Protein AF-A0AAW1S0P4-F1 (afdb_monomer_lite)

Foldseek 3Di:
DVLLVVLVVLLVVLLVVLVCQQQDFDFAADPPPDLLAQGPNQLVVLLCCLPVVLNALAFQDVSVVVLLVVLQVLLVVLQVLLVVQPPQKDKDKDKDFFWDWDWDAFPNDTFIETEGRWIKIKIKIWGPVAALAAEEEEEAESHDAFLASCSVFPSLSVSLLSSLSSSCRSDPVRDDPTMYMYMHTRCVNSPLRRLLRCCVPNPVNVRHAAYEYEGELAQGGAKEFLAWQDDVQVVLQVQQAPDRHYDVVSHVCVVVCVQSDDGNCQSPHCVHNHNYTYIYIYHQPHSLNGSFHNSGSVRHDRRRSSSVNRSGDDDDDDPPPPPDDDDDDDDDPVRSVVLSVVLSVQLSVLSNVLNVVLSNLLSRLQQQAFDPPDCRVVVSVVVSVVSNVVSCCSNCVSVVVVSCVVCVVPVVVVVVVVVVVVVVVVVVCVVDDPFDLSNFFEKEWEFFFEQEPQQDTDFTKTKIKGLGNPARCVQDDPPFDWDDDDLLSCQQVPPVSVSIDITMGGADDFDPPPGDRPQWDKDFPDWDQDPPQKIKTWIKTFHNGFWKGKKFKDKQWQWKDQDPPDIDGDPNGMHIYGYYGPPRITIMMTMGGHQIKMKIKTKIWDDDPPRPRQVVNVVSTDSRHRYRYTYIYIYMDMDD

Organism: NCBI:txid381761

InterPro domains:
  IPR007484 Peptidase M28 [PF04389] (120-310)
  IPR045175 Peptidase M28 family [PTHR12147] (30-345)

Sequence (640 aa):
MLPLLLIVCVFAATVALSVHAAHWTPEPLGVDAPAEHFSEARAMRTVRRLTDEVGLRRVSTPGVEAAARLMVAEAGALAALTAATRPDLLVQVDREQVSGAVNLVFAGVPLTNAYRNLTNVVLRVAPVSAPDGPAVLVNAHFDSMFGTRGASDCAGCVGVALEAARVLVANPNITLPGPAVFLFNGGEETVLQASHGFMAHSRWARGLGAFINLESTGASGPDVLFQHTGAWTLRRYARAAQHPHGSCLAQDLFESRVISMDTDFRMFSAAQMGSLPGIDLATVLDGAAYHTDADVPERMAPGSLQLRGFITALWALGALASAAAMAAPAPDLAAVATALAACAPALAAAAPLATVLPAFVLEHISIMGGKRPPLGLVLGDAAAGAAVGACLTLAAGTLVPLAAHAARPRGRALVLGLLAASAACAALASQRHAYSPAFPKRVFLQHRNEVGPDGRVSDSRWCIGGLDAVPIERVLPPNAVLVPTSARDWQALHPVARLMQYVSLAAPPPEPGMFARGALAITLAQREYRAANATRLHLVMRLPRPGWGSLNITGDVRGWSFTDKLSQEGPSHMVRFAGNNGSEHWPFWVDMGGLGAARVEAAVMLFQDNAHPLAAFAATMPSWASVDAFTSFHACFDFA

pLDDT: mean 79.9, std 16.26, range [25.94, 98.69]

Secondary structure (DSSP, 8-state):
-HHHHHHHHHHHHHHHHHHHHHT--PPPPPTTS-TTS--HHHHHHHHHIIIIII----TTSHHHHHHHHHHHHHHHHHHHHHHHH-TTEEEEEEEEEEEEEEEEEETTEEEEEEEEEEEEEEEEEEETT-TTSPEEEEEEE----TT---IIIIIIHHHHHHHHHHHHHH-TT---SS-EEEEEES-STTTSHHHHHHHHH-TTGGGEEEEEEEEESSSEEEEEEEEES-HHHHHHHHHH-SS--B-HHHHHHHHTT-S----THHHHBTTTTSSB-EEEEEEEE-TTSTTSTT--GGGSPTTHHHHHHTTS------TTSSS--------STHHHHHHHHHHHHHHHHHHHHHHHHHHHHHHHHHHS-PPSTTHHHHHHHHHHHHHHHHHHHHHHTTTHHHHHHHHTTTHHHHHHHHHHHHHHHHHHHHTS-S-BTTBPEEEEEEEEEEE-TTSSEEEEEEEEEESSSS-GGGGS-TT--EE---GGGGGGGTTGGGG-EEEEEE-PPPPTTSS-TTSSEEEEEEEEEETTTEEEEEEEEE-SSS-EEEEEEEESEEEEESSSS--EESS--EEEEEE-TT--EEEEEEEEETT--EEEEEEEEE--TT-HHHHHHHTTS-TTEEEEEEEEEEEEEEE-

Structure (mmCIF, N/CA/C/O backbone):
data_AF-A0AAW1S0P4-F1
#
_entry.id   AF-A0AAW1S0P4-F1
#
loop_
_atom_site.group_PDB
_atom_site.id
_atom_site.type_symbol
_atom_site.label_atom_id
_atom_site.label_alt_id
_atom_site.label_comp_id
_atom_site.label_asym_id
_atom_site.label_entity_id
_atom_site.label_seq_id
_atom_site.pdbx_PDB_ins_code
_atom_site.Cartn_x
_atom_site.Cartn_y
_atom_site.Cartn_z
_atom_site.occupancy
_atom_site.B_iso_or_equiv
_atom_site.auth_seq_id
_atom_site.auth_comp_id
_atom_site.auth_asym_id
_atom_site.auth_atom_id
_atom_site.pdbx_PDB_model_num
ATOM 1 N N . MET A 1 1 ? 30.386 1.943 43.841 1.00 55.81 1 MET A N 1
ATOM 2 C CA . MET A 1 1 ? 29.958 0.924 42.853 1.00 55.81 1 MET A CA 1
ATOM 3 C C . MET A 1 1 ? 28.465 0.636 42.953 1.00 55.81 1 MET A C 1
ATOM 5 O O . MET A 1 1 ? 27.811 0.674 41.924 1.00 55.81 1 MET A O 1
ATOM 9 N N . LEU A 1 2 ? 27.912 0.462 44.161 1.00 55.44 2 LEU A N 1
ATOM 10 C CA . LEU A 1 2 ? 26.473 0.257 44.393 1.00 55.44 2 LEU A CA 1
ATOM 11 C C . LEU A 1 2 ? 25.534 1.299 43.723 1.00 55.44 2 LEU A C 1
ATOM 13 O O . LEU A 1 2 ? 24.559 0.877 43.110 1.00 55.44 2 LEU A O 1
ATOM 17 N N . PRO A 1 3 ? 25.832 2.621 43.718 1.00 55.09 3 PRO A N 1
ATOM 18 C CA . PRO A 1 3 ? 24.954 3.611 43.076 1.00 55.09 3 PRO A CA 1
ATOM 19 C C . PRO A 1 3 ? 24.914 3.495 41.546 1.00 55.09 3 PRO A C 1
ATOM 21 O O . PRO A 1 3 ? 23.872 3.701 40.939 1.00 55.09 3 PRO A O 1
ATOM 24 N N . LEU A 1 4 ? 26.039 3.131 40.919 1.00 57.56 4 LEU A N 1
ATOM 25 C CA . LEU A 1 4 ? 26.129 2.947 39.467 1.00 57.56 4 LEU A CA 1
ATOM 26 C C . LEU A 1 4 ? 25.377 1.685 39.023 1.00 57.56 4 LEU A C 1
ATOM 28 O O . LEU A 1 4 ? 24.658 1.725 38.033 1.00 57.56 4 LEU A O 1
ATOM 32 N N . LEU A 1 5 ? 25.511 0.588 39.778 1.00 63.97 5 LEU A N 1
ATOM 33 C CA . LEU A 1 5 ? 24.780 -0.654 39.517 1.00 63.97 5 LEU A CA 1
ATOM 34 C C . LEU A 1 5 ? 23.264 -0.441 39.629 1.00 63.97 5 LEU A C 1
ATOM 36 O O . LEU A 1 5 ? 22.525 -0.892 38.764 1.00 63.97 5 LEU A O 1
ATOM 40 N N . LEU A 1 6 ? 22.811 0.302 40.644 1.00 61.47 6 LEU A N 1
ATOM 41 C CA . LEU A 1 6 ? 21.398 0.638 40.815 1.00 61.47 6 LEU A CA 1
ATOM 42 C C . LEU A 1 6 ? 20.854 1.459 39.634 1.00 61.47 6 LEU A C 1
ATOM 44 O O . LEU A 1 6 ? 19.787 1.139 39.121 1.00 61.47 6 LEU A O 1
ATOM 48 N N . ILE A 1 7 ? 21.601 2.465 39.164 1.00 59.97 7 ILE A N 1
ATOM 49 C CA . ILE A 1 7 ? 21.230 3.264 37.982 1.00 59.97 7 ILE A CA 1
ATOM 50 C C . ILE A 1 7 ? 21.111 2.375 36.735 1.00 59.97 7 ILE A C 1
ATOM 52 O O . ILE A 1 7 ? 20.131 2.490 36.002 1.00 59.97 7 ILE A O 1
ATOM 56 N N . VAL A 1 8 ? 22.064 1.461 36.512 1.00 66.50 8 VAL A N 1
ATOM 57 C CA . VAL A 1 8 ? 22.033 0.521 35.376 1.00 66.50 8 VAL A CA 1
ATOM 58 C C . VAL A 1 8 ? 20.839 -0.430 35.468 1.00 66.50 8 VAL A C 1
ATOM 60 O O . VAL A 1 8 ? 20.155 -0.628 34.468 1.00 66.50 8 VAL A O 1
ATOM 63 N N . CYS A 1 9 ? 20.545 -0.983 36.647 1.00 69.44 9 CYS A N 1
ATOM 64 C CA . CYS A 1 9 ? 19.398 -1.872 36.841 1.00 69.44 9 CYS A CA 1
ATOM 65 C C . CYS A 1 9 ? 18.063 -1.151 36.626 1.00 69.44 9 CYS A C 1
ATOM 67 O O . CYS A 1 9 ? 17.189 -1.693 35.958 1.00 69.44 9 CYS A O 1
ATOM 69 N N . VAL A 1 10 ? 17.903 0.072 37.148 1.00 63.81 10 VAL A N 1
ATOM 70 C CA . VAL A 1 10 ? 16.687 0.877 36.939 1.00 63.81 10 VAL A CA 1
ATOM 71 C C . VAL A 1 10 ? 16.520 1.227 35.464 1.00 63.81 10 VAL A C 1
ATOM 73 O O . VAL A 1 10 ? 15.423 1.098 34.927 1.00 63.81 10 VAL A O 1
ATOM 76 N N . PHE A 1 11 ? 17.602 1.609 34.787 1.00 63.72 11 PHE A N 1
ATOM 77 C CA . PHE A 1 11 ? 17.581 1.874 33.353 1.00 63.72 11 PHE A CA 1
ATOM 78 C C . PHE A 1 11 ? 17.201 0.620 32.548 1.00 63.72 11 PHE A C 1
ATOM 80 O O . PHE A 1 11 ? 16.275 0.672 31.743 1.00 63.72 11 PHE A O 1
ATOM 87 N N . ALA A 1 12 ? 17.837 -0.524 32.814 1.00 67.81 12 ALA A N 1
ATOM 88 C CA . ALA A 1 12 ? 17.531 -1.787 32.143 1.00 67.81 12 ALA A CA 1
ATOM 89 C C . ALA A 1 12 ? 16.085 -2.246 32.394 1.00 67.81 12 ALA A C 1
ATOM 91 O O . ALA A 1 12 ? 15.406 -2.653 31.457 1.00 67.81 12 ALA A O 1
ATOM 92 N N . ALA A 1 13 ? 15.591 -2.128 33.631 1.00 68.94 13 ALA A N 1
ATOM 93 C CA . ALA A 1 13 ? 14.205 -2.433 33.972 1.00 68.94 13 ALA A CA 1
ATOM 94 C C . ALA A 1 13 ? 13.223 -1.488 33.265 1.00 68.94 13 ALA A C 1
ATOM 96 O O . ALA A 1 13 ? 12.207 -1.943 32.757 1.00 68.94 13 ALA A O 1
ATOM 97 N N . THR A 1 14 ? 13.544 -0.195 33.168 1.00 60.78 14 THR A N 1
ATOM 98 C CA . THR A 1 14 ? 12.723 0.792 32.449 1.00 60.78 14 THR A CA 1
ATOM 99 C C . THR A 1 14 ? 12.655 0.469 30.958 1.00 60.78 14 THR A C 1
ATOM 101 O O . THR A 1 14 ? 11.568 0.466 30.386 1.00 60.78 14 THR A O 1
ATOM 104 N N . VAL A 1 15 ? 13.791 0.147 30.328 1.00 62.75 15 VAL A N 1
ATOM 105 C CA . VAL A 1 15 ? 13.833 -0.273 28.918 1.00 62.75 15 VAL A CA 1
ATOM 106 C C . VAL A 1 15 ? 13.036 -1.561 28.724 1.00 62.75 15 VAL A C 1
ATOM 108 O O . VAL A 1 15 ? 12.191 -1.610 27.839 1.00 62.75 15 VAL A O 1
ATOM 111 N N . ALA A 1 16 ? 13.235 -2.573 29.572 1.00 68.00 16 ALA A N 1
ATOM 112 C CA . ALA A 1 16 ? 12.510 -3.839 29.482 1.00 68.00 16 ALA A CA 1
ATOM 113 C C . ALA A 1 16 ? 10.994 -3.656 29.652 1.00 68.00 16 ALA A C 1
ATOM 115 O O . ALA A 1 16 ? 10.224 -4.198 28.866 1.00 68.00 16 ALA A O 1
ATOM 116 N N . LEU A 1 17 ? 10.564 -2.849 30.628 1.00 64.69 17 LEU A N 1
ATOM 117 C CA . LEU A 1 17 ? 9.156 -2.500 30.832 1.00 64.69 17 LEU A CA 1
ATOM 118 C C . LEU A 1 17 ? 8.582 -1.720 29.650 1.00 64.69 17 LEU A C 1
ATOM 120 O O . LEU A 1 17 ? 7.426 -1.919 29.306 1.00 64.69 17 LEU A O 1
ATOM 124 N N . SER A 1 18 ? 9.378 -0.865 29.011 1.00 62.72 18 SER A N 1
ATOM 125 C CA . SER A 1 18 ? 8.923 -0.057 27.874 1.00 62.72 18 SER A CA 1
ATOM 126 C C . SER A 1 18 ? 8.828 -0.863 26.593 1.00 62.72 18 SER A C 1
ATOM 128 O O . SER A 1 18 ? 7.858 -0.713 25.869 1.00 62.72 18 SER A O 1
ATOM 130 N N . VAL A 1 19 ? 9.775 -1.773 26.350 1.00 65.75 19 VAL A N 1
ATOM 131 C CA . VAL A 1 19 ? 9.669 -2.768 25.276 1.00 65.75 19 VAL A CA 1
ATOM 132 C C . VAL A 1 19 ? 8.456 -3.660 25.526 1.00 65.75 19 VAL A C 1
ATOM 134 O O . VAL A 1 19 ? 7.643 -3.851 24.631 1.00 65.75 19 VAL A O 1
ATOM 137 N N . HIS A 1 20 ? 8.277 -4.154 26.753 1.00 71.69 20 HIS A N 1
ATOM 138 C CA . HIS A 1 20 ? 7.107 -4.954 27.101 1.00 71.69 20 HIS A CA 1
ATOM 139 C C . HIS A 1 20 ? 5.797 -4.185 26.876 1.00 71.69 20 HIS A C 1
ATOM 141 O O . HIS A 1 20 ? 4.886 -4.726 26.264 1.00 71.69 20 HIS A O 1
ATOM 147 N N . ALA A 1 21 ? 5.721 -2.923 27.304 1.00 67.81 21 ALA A N 1
ATOM 148 C CA . ALA A 1 21 ? 4.558 -2.067 27.091 1.00 67.81 21 ALA A CA 1
ATOM 149 C C . ALA A 1 21 ? 4.324 -1.751 25.605 1.00 67.81 21 ALA A C 1
ATOM 151 O O . ALA A 1 21 ? 3.180 -1.740 25.167 1.00 67.81 21 ALA A O 1
ATOM 152 N N . ALA A 1 22 ? 5.387 -1.537 24.825 1.00 66.75 22 ALA A N 1
ATOM 153 C CA . ALA A 1 22 ? 5.301 -1.286 23.389 1.00 66.75 22 ALA A CA 1
ATOM 154 C C . ALA A 1 22 ? 4.809 -2.514 22.613 1.00 66.75 22 ALA A C 1
ATOM 156 O O . ALA A 1 22 ? 4.141 -2.353 21.605 1.00 66.75 22 ALA A O 1
ATOM 157 N N . HIS A 1 23 ? 5.098 -3.730 23.081 1.00 74.50 23 HIS A N 1
ATOM 158 C CA . HIS A 1 23 ? 4.607 -4.972 22.473 1.00 74.50 23 HIS A CA 1
ATOM 159 C C . HIS A 1 23 ? 3.332 -5.518 23.129 1.00 74.50 23 HIS A C 1
ATOM 161 O O . HIS A 1 23 ? 2.851 -6.576 22.727 1.00 74.50 23 HIS A O 1
ATOM 167 N N . TRP A 1 24 ? 2.791 -4.843 24.145 1.00 81.62 24 TRP A N 1
ATOM 168 C CA . TRP A 1 24 ? 1.607 -5.323 24.844 1.00 81.62 24 TRP A CA 1
ATOM 169 C C . TRP A 1 24 ? 0.364 -5.181 23.964 1.00 81.62 24 TRP A C 1
ATOM 171 O O . TRP A 1 24 ? 0.073 -4.109 23.433 1.00 81.62 24 TRP A O 1
ATOM 181 N N . THR A 1 25 ? -0.398 -6.265 23.866 1.00 80.62 25 THR A N 1
ATOM 182 C CA . THR A 1 25 ? -1.703 -6.324 23.211 1.00 80.62 25 THR A CA 1
ATOM 183 C C . THR A 1 25 ? -2.725 -6.971 24.158 1.00 80.62 25 THR A C 1
ATOM 185 O O . THR A 1 25 ? -2.355 -7.779 25.017 1.00 80.62 25 THR A O 1
ATOM 188 N N . PRO A 1 26 ? -4.015 -6.603 24.065 1.00 82.19 26 PRO A N 1
ATOM 189 C CA . PRO A 1 26 ? -5.077 -7.239 24.831 1.00 82.19 26 PRO A CA 1
ATOM 190 C C . PRO A 1 26 ? -5.324 -8.667 24.332 1.00 82.19 26 PRO A C 1
ATOM 192 O O . PRO A 1 26 ? -4.986 -9.014 23.203 1.00 82.19 26 PRO A O 1
ATOM 195 N N . GLU A 1 27 ? -5.970 -9.492 25.152 1.00 88.94 27 GLU A N 1
ATOM 196 C CA . GLU A 1 27 ? -6.366 -10.837 24.731 1.00 88.94 27 GLU A CA 1
ATOM 197 C C . GLU A 1 27 ? -7.397 -10.763 23.582 1.00 88.94 27 GLU A C 1
ATOM 199 O O . GLU A 1 27 ? -8.407 -10.059 23.715 1.00 88.94 27 GLU A O 1
ATOM 204 N N . PRO A 1 28 ? -7.170 -11.455 22.449 1.00 92.00 28 PRO A N 1
ATOM 205 C CA . PRO A 1 28 ? -8.069 -11.398 21.304 1.00 92.00 28 PRO A CA 1
ATOM 206 C C . PRO A 1 28 ? -9.394 -12.096 21.608 1.00 92.00 28 PRO A C 1
ATOM 208 O O . PRO A 1 28 ? -9.434 -13.232 22.083 1.00 92.00 28 PRO A O 1
ATOM 211 N N . LEU A 1 29 ? -10.507 -11.440 21.280 1.00 92.62 29 LEU A N 1
ATOM 212 C CA . LEU A 1 29 ? -11.824 -12.030 21.469 1.00 92.62 29 LEU A CA 1
ATOM 213 C C . LEU A 1 29 ? -12.136 -13.038 20.356 1.00 92.62 29 LEU A C 1
ATOM 215 O O . LEU A 1 29 ? -12.009 -12.751 19.160 1.00 92.62 29 LEU A O 1
ATOM 219 N N . GLY A 1 30 ? -12.599 -14.218 20.770 1.00 95.25 30 GLY A N 1
ATOM 220 C CA . GLY A 1 30 ? -12.966 -15.320 19.884 1.00 95.25 30 GLY A CA 1
ATOM 221 C C . GLY A 1 30 ? -14.195 -15.040 19.015 1.00 95.25 30 GLY A C 1
ATOM 222 O O . GLY A 1 30 ? -14.936 -14.082 19.220 1.00 95.25 30 GLY A O 1
ATOM 223 N N . VAL A 1 31 ? -14.432 -15.923 18.044 1.00 94.25 31 VAL A N 1
ATOM 224 C CA . VAL A 1 31 ? -15.519 -15.795 17.059 1.00 94.25 31 VAL A CA 1
ATOM 225 C C . VAL A 1 31 ? -16.918 -15.728 17.670 1.00 94.25 31 VAL A C 1
ATOM 227 O O . VAL A 1 31 ? -17.799 -15.087 17.091 1.00 94.25 31 VAL A O 1
ATOM 230 N N . ASP A 1 32 ? -17.086 -16.356 18.832 1.00 94.94 32 ASP A N 1
ATOM 231 C CA . ASP A 1 32 ? -18.337 -16.450 19.586 1.00 94.94 32 ASP A CA 1
ATOM 232 C C . ASP A 1 32 ? -18.502 -15.304 20.596 1.00 94.94 32 ASP A C 1
ATOM 234 O O . ASP A 1 32 ? -19.455 -15.289 21.374 1.00 94.94 32 ASP A O 1
ATOM 238 N N . ALA A 1 33 ? -17.582 -14.328 20.603 1.00 93.19 33 ALA A N 1
ATOM 239 C CA . ALA A 1 33 ? -17.712 -13.139 21.434 1.00 93.19 33 ALA A CA 1
ATOM 240 C C . ALA A 1 33 ? -19.041 -12.419 21.145 1.00 93.19 33 ALA A C 1
ATOM 242 O O . ALA A 1 33 ? -19.496 -12.441 19.993 1.00 93.19 33 ALA A O 1
ATOM 243 N N . PRO A 1 34 ? -19.642 -11.733 22.137 1.00 92.06 34 PRO A N 1
ATOM 244 C CA . PRO A 1 34 ? -20.897 -11.011 21.953 1.00 92.06 34 PRO A CA 1
ATOM 245 C C . PRO A 1 34 ? -20.897 -10.155 20.683 1.00 92.06 34 PRO A C 1
ATOM 247 O O . PRO A 1 34 ? -19.884 -9.544 20.334 1.00 92.06 34 PRO A O 1
ATOM 250 N N . ALA A 1 35 ? -22.029 -10.114 19.977 1.00 87.38 35 ALA A N 1
ATOM 251 C CA . ALA A 1 35 ? -22.131 -9.410 18.698 1.00 87.38 35 ALA A CA 1
ATOM 252 C C . ALA A 1 35 ? -21.836 -7.904 18.832 1.00 87.38 35 ALA A C 1
ATOM 254 O O . ALA A 1 35 ? -21.337 -7.284 17.896 1.00 87.38 35 ALA A O 1
ATOM 255 N N . GLU A 1 36 ? -22.094 -7.335 20.005 1.00 84.06 36 GLU A N 1
ATOM 256 C CA . GLU A 1 36 ? -21.846 -5.931 20.340 1.00 84.06 36 GLU A CA 1
ATOM 257 C C . GLU A 1 36 ? -20.363 -5.610 20.569 1.00 84.06 36 GLU A C 1
ATOM 259 O O . GLU A 1 36 ? -19.998 -4.441 20.655 1.00 84.06 36 GLU A O 1
ATOM 264 N N . HIS A 1 37 ? -19.509 -6.627 20.693 1.00 86.00 37 HIS A N 1
ATOM 265 C CA . HIS A 1 37 ? -18.079 -6.460 20.914 1.00 86.00 37 HIS A CA 1
ATOM 266 C C . HIS A 1 37 ? -17.303 -6.687 19.621 1.00 86.00 37 HIS A C 1
ATOM 268 O O . HIS A 1 37 ? -17.650 -7.541 18.796 1.00 86.00 37 HIS A O 1
ATOM 274 N N . PHE A 1 38 ? -16.213 -5.943 19.472 1.00 86.94 38 PHE A N 1
ATOM 275 C CA . PHE A 1 38 ? -15.235 -6.210 18.430 1.00 86.94 38 PHE A CA 1
ATOM 276 C C . PHE A 1 38 ? -14.554 -7.554 18.697 1.00 86.94 38 PHE A C 1
ATOM 278 O O . PHE A 1 38 ? -14.080 -7.783 19.807 1.00 86.94 38 PHE A O 1
ATOM 285 N N . SER A 1 39 ? -14.476 -8.423 17.691 1.00 94.44 39 SER A N 1
ATOM 286 C CA . SER A 1 39 ? -13.715 -9.671 17.758 1.00 94.44 39 SER A CA 1
ATOM 287 C C . SER A 1 39 ? -12.604 -9.685 16.724 1.00 94.44 39 SER A C 1
ATOM 289 O O . SER A 1 39 ? -12.860 -9.704 15.518 1.00 94.44 39 SER A O 1
ATOM 291 N N . GLU A 1 40 ? -11.368 -9.793 17.204 1.00 94.31 40 GLU A N 1
ATOM 292 C CA . GLU A 1 40 ? -10.219 -10.064 16.344 1.00 94.31 40 GLU A CA 1
ATOM 293 C C . GLU A 1 40 ? -10.400 -11.352 15.542 1.00 94.31 40 GLU A C 1
ATOM 295 O O . GLU A 1 40 ? -10.111 -11.371 14.352 1.00 94.31 40 GLU A O 1
ATOM 300 N N . ALA A 1 41 ? -10.954 -12.412 16.133 1.00 96.31 41 ALA A N 1
ATOM 301 C CA . ALA A 1 41 ? -11.165 -13.657 15.405 1.00 96.31 41 ALA A CA 1
ATOM 302 C C . ALA A 1 41 ? -12.172 -13.516 14.245 1.00 96.31 41 ALA A C 1
ATOM 304 O O . ALA A 1 41 ? -12.062 -14.242 13.256 1.00 96.31 41 ALA A O 1
ATOM 305 N N . ARG A 1 42 ? -13.143 -12.591 14.328 1.00 96.06 42 ARG A N 1
ATOM 306 C CA . ARG A 1 42 ? -14.026 -12.242 13.200 1.00 96.06 42 ARG A CA 1
ATOM 307 C C . A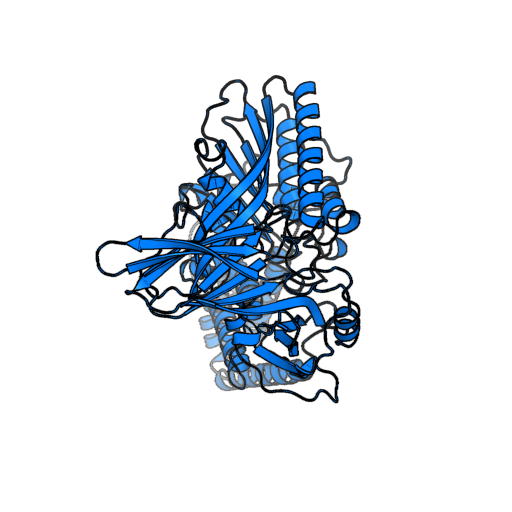RG A 1 42 ? -13.302 -11.393 12.158 1.00 96.06 42 ARG A C 1
ATOM 309 O O . ARG A 1 42 ? -13.376 -11.738 10.981 1.00 96.06 42 ARG A O 1
ATOM 316 N N . ALA A 1 43 ? -12.547 -10.376 12.580 1.00 96.31 43 ALA A N 1
ATOM 317 C CA . ALA A 1 43 ? -11.719 -9.565 11.683 1.00 96.31 43 ALA A CA 1
ATOM 318 C C . ALA A 1 43 ? -10.708 -10.430 10.901 1.00 96.31 43 ALA A C 1
ATOM 320 O O . ALA A 1 43 ? -10.585 -10.301 9.683 1.00 96.31 43 ALA A O 1
ATOM 321 N N . MET A 1 44 ? -10.068 -11.394 11.570 1.00 97.44 44 MET A N 1
ATOM 322 C CA . MET A 1 44 ? -9.115 -12.332 10.972 1.00 97.44 44 MET A CA 1
ATOM 323 C C . MET A 1 44 ? -9.734 -13.263 9.927 1.00 97.44 44 MET A C 1
ATOM 325 O O . MET A 1 44 ? -9.006 -13.764 9.072 1.00 97.44 44 MET A O 1
ATOM 329 N N . ARG A 1 45 ? -11.058 -13.493 9.930 1.00 97.19 45 ARG A N 1
ATOM 330 C CA . ARG A 1 45 ? -11.691 -14.231 8.823 1.00 97.19 45 ARG A CA 1
ATOM 331 C C . ARG A 1 45 ? -11.556 -13.446 7.530 1.00 97.19 45 ARG A C 1
ATOM 333 O O . ARG A 1 45 ? -11.112 -14.009 6.542 1.00 97.19 45 ARG A O 1
ATOM 340 N N . THR A 1 46 ? -11.873 -12.154 7.549 1.00 97.19 46 THR A N 1
ATOM 341 C CA . THR A 1 46 ? -11.708 -11.280 6.383 1.00 97.19 46 THR A CA 1
ATOM 342 C C . THR A 1 46 ? -10.255 -11.247 5.923 1.00 97.19 46 THR A C 1
ATOM 344 O O . THR A 1 46 ? -10.004 -11.391 4.728 1.00 97.19 46 THR A O 1
ATOM 347 N N . VAL A 1 47 ? -9.308 -11.136 6.866 1.00 98.00 47 VAL A N 1
ATOM 348 C CA . VAL A 1 47 ? -7.867 -11.185 6.567 1.00 98.00 47 VAL A CA 1
ATOM 349 C C . VAL A 1 47 ? -7.534 -12.456 5.792 1.00 98.00 47 VAL A C 1
ATOM 351 O O . VAL A 1 47 ? -7.049 -12.374 4.670 1.00 98.00 47 VAL A O 1
ATOM 354 N N . ARG A 1 48 ? -7.889 -13.627 6.333 1.00 98.00 48 ARG A N 1
ATOM 355 C CA . ARG A 1 48 ? -7.613 -14.922 5.695 1.00 98.00 48 ARG A CA 1
ATOM 356 C C . ARG A 1 48 ? -8.312 -15.090 4.351 1.00 98.00 48 ARG A C 1
ATOM 358 O O . ARG A 1 48 ? -7.737 -15.659 3.433 1.00 98.00 48 ARG A O 1
ATOM 365 N N . ARG A 1 49 ? -9.523 -14.561 4.176 1.00 98.00 49 ARG A N 1
ATOM 366 C CA . ARG A 1 49 ? -10.193 -14.577 2.866 1.00 98.00 49 ARG A CA 1
ATOM 367 C C . ARG A 1 49 ? -9.430 -13.740 1.837 1.00 98.00 49 ARG A C 1
ATOM 369 O O . ARG A 1 49 ? -9.226 -14.179 0.708 1.00 98.00 49 ARG A O 1
ATOM 376 N N . LEU A 1 50 ? -8.952 -12.557 2.220 1.00 98.06 50 LEU A N 1
ATOM 377 C CA . LEU A 1 50 ? -8.136 -11.715 1.344 1.00 98.06 50 LEU A CA 1
ATOM 378 C C . LEU A 1 50 ? -6.764 -12.341 1.049 1.00 98.06 50 LEU A C 1
ATOM 380 O O . LEU A 1 50 ? -6.301 -12.265 -0.088 1.00 98.06 50 LEU A O 1
ATOM 384 N N . THR A 1 51 ? -6.111 -12.966 2.028 1.00 97.00 51 THR A N 1
ATOM 385 C CA . THR A 1 51 ? -4.735 -13.471 1.880 1.00 97.00 51 THR A CA 1
ATOM 386 C C . THR A 1 51 ? -4.659 -14.891 1.333 1.00 97.00 51 THR A C 1
ATOM 388 O O . THR A 1 51 ? -3.803 -15.172 0.499 1.00 97.00 51 THR A O 1
ATOM 391 N N . ASP A 1 52 ? -5.526 -15.788 1.794 1.00 96.50 52 ASP A N 1
ATOM 392 C CA . ASP A 1 52 ? -5.410 -17.232 1.570 1.00 96.50 52 ASP A CA 1
ATOM 393 C C . ASP A 1 52 ? -6.340 -17.694 0.440 1.00 96.50 52 ASP A C 1
ATOM 395 O O . ASP A 1 52 ? -5.944 -18.535 -0.365 1.00 96.50 52 ASP A O 1
ATOM 399 N N . GLU A 1 53 ? -7.551 -17.126 0.342 1.00 95.88 53 GLU A N 1
ATOM 400 C CA . GLU A 1 53 ? -8.492 -17.439 -0.749 1.00 95.88 53 GLU A CA 1
ATOM 401 C C . GLU A 1 53 ? -8.207 -16.607 -2.006 1.00 95.88 53 GLU A C 1
ATOM 403 O O . GLU A 1 53 ? -8.211 -17.146 -3.113 1.00 95.88 53 GLU A O 1
ATOM 408 N N . VAL A 1 54 ? -7.970 -15.296 -1.856 1.00 96.38 54 VAL A N 1
ATOM 409 C CA . VAL A 1 54 ? -7.688 -14.404 -2.997 1.00 96.38 54 VAL A CA 1
ATOM 410 C C . VAL A 1 54 ? -6.197 -14.372 -3.352 1.00 96.38 54 VAL A C 1
ATOM 412 O O . VAL A 1 54 ? -5.859 -14.403 -4.536 1.00 96.38 54 VAL A O 1
ATOM 415 N N . GLY A 1 55 ? -5.297 -14.329 -2.366 1.00 93.88 55 GLY A N 1
ATOM 416 C CA . GLY A 1 55 ? -3.854 -14.268 -2.608 1.00 93.88 55 GLY A CA 1
ATOM 417 C C . GLY A 1 55 ? -3.344 -12.846 -2.847 1.00 93.88 55 GLY A C 1
ATOM 418 O O . GLY A 1 55 ? -3.650 -11.930 -2.088 1.00 93.88 55 GLY A O 1
ATOM 419 N N . LEU A 1 56 ? -2.531 -12.669 -3.894 1.00 92.56 56 LEU A N 1
ATOM 420 C CA . LEU A 1 56 ? -1.960 -11.371 -4.271 1.00 92.56 56 LEU A CA 1
ATOM 421 C C . LEU A 1 56 ? -3.047 -10.466 -4.868 1.00 92.56 56 LEU A C 1
ATOM 423 O O . LEU A 1 56 ? -3.702 -10.841 -5.840 1.00 92.56 56 LEU A O 1
ATOM 427 N N . ARG A 1 57 ? -3.201 -9.248 -4.343 1.00 95.06 57 ARG A N 1
ATOM 428 C CA . ARG A 1 57 ? -4.280 -8.306 -4.707 1.00 95.06 57 ARG A CA 1
ATOM 429 C C . ARG A 1 57 ? -3.744 -7.071 -5.427 1.00 95.06 57 ARG A C 1
ATOM 431 O O . ARG A 1 57 ? -4.261 -5.971 -5.281 1.00 95.06 57 ARG A O 1
ATOM 438 N N . ARG A 1 58 ? -2.705 -7.266 -6.237 1.00 92.56 58 ARG A N 1
ATOM 439 C CA . ARG A 1 58 ? -2.004 -6.199 -6.963 1.00 92.56 58 ARG A CA 1
ATOM 440 C C . ARG A 1 58 ? -2.914 -5.526 -7.988 1.00 92.56 58 ARG A C 1
ATOM 442 O O . ARG A 1 58 ? -3.619 -6.211 -8.739 1.00 92.56 58 ARG A O 1
ATOM 449 N N . VAL A 1 59 ? -2.820 -4.204 -8.106 1.00 94.38 59 VAL A N 1
ATOM 450 C CA . VAL A 1 59 ? -3.430 -3.456 -9.217 1.00 94.38 59 VAL A CA 1
ATOM 451 C C . VAL A 1 59 ? -2.998 -4.061 -10.555 1.00 94.38 59 VAL A C 1
ATOM 453 O O . VAL A 1 59 ? -1.868 -4.521 -10.720 1.00 94.38 59 VAL A O 1
ATOM 456 N N . SER A 1 60 ? -3.896 -4.046 -11.540 1.00 92.56 60 SER A N 1
ATOM 457 C CA . SER A 1 60 ? -3.717 -4.675 -12.859 1.00 92.56 60 SER A CA 1
ATOM 458 C C . SER A 1 60 ? -3.770 -6.213 -12.877 1.00 92.56 60 SER A C 1
ATOM 460 O O . SER A 1 60 ? -3.488 -6.811 -13.916 1.00 92.56 60 SER A O 1
ATOM 462 N N . THR A 1 61 ? -4.139 -6.878 -11.774 1.00 91.12 61 THR A N 1
ATOM 463 C CA . THR A 1 61 ? -4.272 -8.349 -11.714 1.00 91.12 61 THR A CA 1
ATOM 464 C C . THR A 1 61 ? -5.711 -8.797 -11.433 1.00 91.12 61 THR A C 1
ATOM 466 O O . THR A 1 61 ? -6.514 -8.014 -10.930 1.00 91.12 61 THR A O 1
ATOM 469 N N . PRO A 1 62 ? -6.087 -10.060 -11.711 1.00 92.50 62 PRO A N 1
ATOM 470 C CA . PRO A 1 62 ? -7.406 -10.576 -11.334 1.00 92.50 62 PRO A CA 1
ATOM 471 C C . PRO A 1 62 ? -7.673 -10.563 -9.819 1.00 92.50 62 PRO A C 1
ATOM 473 O O . PRO A 1 62 ? -8.834 -10.512 -9.410 1.00 92.50 62 PRO A O 1
ATOM 476 N N . GLY A 1 63 ? -6.618 -10.596 -8.997 1.00 94.50 63 GLY A N 1
ATOM 477 C CA . GLY A 1 63 ? -6.716 -10.639 -7.539 1.00 94.50 63 GLY A CA 1
ATOM 478 C C . GLY A 1 63 ? -7.338 -9.382 -6.931 1.00 94.50 63 GLY A C 1
ATOM 479 O O . GLY A 1 63 ? -8.219 -9.500 -6.085 1.00 94.50 63 GLY A O 1
ATOM 480 N N . VAL A 1 64 ? -6.979 -8.181 -7.409 1.00 95.44 64 VAL A N 1
ATOM 481 C CA . VAL A 1 64 ? -7.576 -6.923 -6.905 1.00 95.44 64 VAL A CA 1
ATOM 482 C C . VAL A 1 64 ? -9.080 -6.855 -7.197 1.00 95.44 64 VAL A C 1
ATOM 484 O O . VAL A 1 64 ? -9.878 -6.433 -6.366 1.00 95.44 64 VAL A O 1
ATOM 487 N N . GLU A 1 65 ? -9.506 -7.364 -8.352 1.00 96.12 65 GLU A N 1
ATOM 488 C CA . GLU A 1 65 ? -10.921 -7.440 -8.715 1.00 96.12 65 GLU A CA 1
ATOM 489 C C . GLU A 1 65 ? -11.663 -8.515 -7.894 1.00 96.12 65 GLU A C 1
ATOM 491 O O . GLU A 1 65 ? -12.823 -8.330 -7.519 1.00 96.12 65 GLU A O 1
ATOM 496 N N . ALA A 1 66 ? -11.013 -9.641 -7.584 1.00 97.69 66 ALA A N 1
ATOM 497 C CA . ALA A 1 66 ? -11.567 -10.647 -6.679 1.00 97.69 66 ALA A CA 1
ATOM 498 C C . ALA A 1 66 ? -11.732 -10.101 -5.250 1.00 97.69 66 ALA A C 1
ATOM 500 O O . ALA A 1 66 ? -12.780 -10.320 -4.641 1.00 97.69 66 ALA A O 1
ATOM 501 N N . ALA A 1 67 ? -10.762 -9.324 -4.763 1.00 98.06 67 ALA A N 1
ATOM 502 C CA . ALA A 1 67 ? -10.839 -8.622 -3.487 1.00 98.06 67 ALA A CA 1
ATOM 503 C C . ALA A 1 67 ? -11.985 -7.599 -3.462 1.00 98.06 67 ALA A C 1
ATOM 505 O O . ALA A 1 67 ? -12.786 -7.601 -2.531 1.00 98.06 67 ALA A O 1
ATOM 506 N N . ALA A 1 68 ? -12.156 -6.802 -4.521 1.00 98.19 68 ALA A N 1
ATOM 507 C CA . ALA A 1 68 ? -13.279 -5.871 -4.625 1.00 98.19 68 ALA A CA 1
ATOM 508 C C . ALA A 1 68 ? -14.642 -6.588 -4.574 1.00 98.19 68 ALA A C 1
ATOM 510 O O . ALA A 1 68 ? -15.560 -6.142 -3.884 1.00 98.19 68 ALA A O 1
ATOM 511 N N . ARG A 1 69 ? -14.791 -7.733 -5.259 1.00 98.31 69 ARG A N 1
ATOM 512 C CA . ARG A 1 69 ? -16.017 -8.550 -5.172 1.00 98.31 69 ARG A CA 1
ATOM 513 C C . ARG A 1 69 ? -16.257 -9.096 -3.768 1.00 98.31 69 ARG A C 1
ATOM 515 O O . ARG A 1 69 ? -17.403 -9.116 -3.324 1.00 98.31 69 ARG A O 1
ATOM 522 N N . LEU A 1 70 ? -15.197 -9.519 -3.082 1.00 98.38 70 LEU A N 1
ATOM 523 C CA . LEU A 1 70 ? -15.272 -9.943 -1.689 1.00 98.38 70 LEU A CA 1
ATOM 524 C C . LEU A 1 70 ? -15.765 -8.794 -0.795 1.00 98.38 70 LEU A C 1
ATOM 526 O O . LEU A 1 70 ? -16.697 -8.997 -0.024 1.00 98.38 70 LEU A O 1
ATOM 530 N N . MET A 1 71 ? -15.233 -7.580 -0.960 1.00 98.31 71 MET A N 1
ATOM 531 C CA . MET A 1 71 ? -15.679 -6.399 -0.207 1.00 98.31 71 MET A CA 1
ATOM 532 C C . MET A 1 71 ? -17.150 -6.059 -0.450 1.00 98.31 71 MET A C 1
ATOM 534 O O . MET A 1 71 ? -17.877 -5.777 0.499 1.00 98.31 71 MET A O 1
ATOM 538 N N . VAL A 1 72 ? -17.623 -6.143 -1.698 1.00 98.56 72 VAL A N 1
ATOM 539 C CA . VAL A 1 72 ? -19.052 -5.963 -2.010 1.00 98.56 72 VAL A CA 1
ATOM 540 C C . VAL A 1 72 ? -19.908 -7.015 -1.300 1.00 98.56 72 VAL A C 1
ATOM 542 O O . VAL A 1 72 ? -20.970 -6.682 -0.776 1.00 98.56 72 VAL A O 1
ATOM 545 N N . ALA A 1 73 ? -19.457 -8.272 -1.259 1.00 98.31 73 ALA A N 1
ATOM 546 C CA . ALA A 1 73 ? -20.180 -9.347 -0.586 1.00 98.31 73 ALA A CA 1
ATOM 547 C C . ALA A 1 73 ? -20.240 -9.144 0.940 1.00 98.31 73 ALA A C 1
ATOM 549 O O . ALA A 1 73 ? -21.319 -9.263 1.517 1.00 98.31 73 ALA A O 1
ATOM 550 N N . GLU A 1 74 ? -19.121 -8.790 1.579 1.00 97.62 74 GLU A N 1
ATOM 551 C CA . GLU A 1 74 ? -19.054 -8.517 3.025 1.00 97.62 74 GLU A CA 1
ATOM 552 C C . GLU A 1 74 ? -19.920 -7.306 3.413 1.00 97.62 74 GLU A C 1
ATOM 554 O O . GLU A 1 74 ? -20.752 -7.381 4.320 1.00 97.62 74 GLU A O 1
ATOM 559 N N . ALA A 1 75 ? -19.804 -6.202 2.668 1.00 97.38 75 ALA A N 1
ATOM 560 C CA . ALA A 1 75 ? -20.622 -5.011 2.880 1.00 97.38 75 ALA A CA 1
ATOM 561 C C . ALA A 1 75 ? -22.118 -5.288 2.640 1.00 97.38 75 ALA A C 1
ATOM 563 O O . ALA A 1 75 ? -22.972 -4.810 3.388 1.00 97.38 75 ALA A O 1
ATOM 564 N N . GLY A 1 76 ? -22.449 -6.090 1.622 1.00 97.88 76 GLY A N 1
ATOM 565 C CA . GLY A 1 76 ? -23.820 -6.498 1.316 1.00 97.88 76 GLY A CA 1
ATOM 566 C C . GLY A 1 76 ? -24.437 -7.383 2.401 1.00 97.88 76 GLY A C 1
ATOM 567 O O . GLY A 1 76 ? -25.599 -7.188 2.764 1.00 97.88 76 GLY A O 1
ATOM 568 N N . ALA A 1 77 ? -23.660 -8.306 2.973 1.00 96.25 77 ALA A N 1
ATOM 569 C CA . ALA A 1 77 ? -24.095 -9.116 4.108 1.00 96.25 77 ALA A CA 1
ATOM 570 C C . ALA A 1 77 ? -24.409 -8.241 5.330 1.00 96.25 77 ALA A C 1
ATOM 572 O O . ALA A 1 77 ? -25.433 -8.437 5.990 1.00 96.25 77 ALA A O 1
ATOM 573 N N . LEU A 1 78 ? -23.583 -7.222 5.592 1.00 94.69 78 LEU A N 1
ATOM 574 C CA . LEU A 1 78 ? -23.844 -6.272 6.668 1.00 94.69 78 LEU A CA 1
ATOM 575 C C . LEU A 1 78 ? -25.086 -5.409 6.401 1.00 94.69 78 LEU A C 1
ATOM 577 O O . LEU A 1 78 ? -25.877 -5.174 7.315 1.00 94.69 78 LEU A O 1
ATOM 581 N N . ALA A 1 79 ? -25.303 -4.976 5.157 1.00 96.12 79 ALA A N 1
ATOM 582 C CA . ALA A 1 79 ? -26.510 -4.246 4.775 1.00 96.12 79 ALA A CA 1
ATOM 583 C C . ALA A 1 79 ? -27.779 -5.082 5.011 1.00 96.12 79 ALA A C 1
ATOM 585 O O . ALA A 1 79 ? -28.745 -4.583 5.589 1.00 96.12 79 ALA A O 1
ATOM 586 N N . ALA A 1 80 ? -27.753 -6.366 4.641 1.00 95.06 80 ALA A N 1
ATOM 587 C CA . ALA A 1 80 ? -28.859 -7.292 4.874 1.00 95.06 80 ALA A CA 1
ATOM 588 C C . ALA A 1 80 ? -29.124 -7.519 6.372 1.00 95.06 80 ALA A C 1
ATOM 590 O O . ALA A 1 80 ? -30.277 -7.477 6.802 1.00 95.06 80 ALA A O 1
ATOM 591 N N . LEU A 1 81 ? -28.067 -7.695 7.176 1.00 91.50 81 LEU A N 1
ATOM 592 C CA . LEU A 1 81 ? -28.184 -7.778 8.633 1.00 91.50 81 LEU A CA 1
ATOM 593 C C . LEU A 1 81 ? -28.830 -6.512 9.209 1.00 91.50 81 LEU A C 1
ATOM 595 O O . LEU A 1 81 ? -29.764 -6.609 9.999 1.00 91.50 81 LEU A O 1
ATOM 599 N N . THR A 1 82 ? -28.369 -5.336 8.782 1.00 93.25 82 THR A N 1
ATOM 600 C CA . THR A 1 82 ? -28.866 -4.048 9.288 1.00 93.25 82 THR A CA 1
ATOM 601 C C . THR A 1 82 ? -30.343 -3.851 8.972 1.00 93.25 82 THR A C 1
ATOM 603 O O . THR A 1 82 ? -31.110 -3.474 9.852 1.00 93.25 82 THR A O 1
ATOM 606 N N . ALA A 1 83 ? -30.767 -4.177 7.748 1.00 93.31 83 ALA A N 1
ATOM 607 C CA . ALA A 1 83 ? -32.171 -4.096 7.353 1.00 93.31 83 ALA A CA 1
ATOM 608 C C . ALA A 1 83 ? -33.085 -4.981 8.223 1.00 93.31 83 ALA A C 1
ATOM 610 O O . ALA A 1 83 ? -34.253 -4.650 8.416 1.00 93.31 83 ALA A O 1
ATOM 611 N N . ALA A 1 84 ? -32.560 -6.086 8.762 1.00 91.19 84 ALA A N 1
ATOM 612 C CA . ALA A 1 84 ? -33.301 -6.990 9.635 1.00 91.19 84 ALA A CA 1
ATOM 613 C C . ALA A 1 84 ? -33.307 -6.562 11.115 1.00 91.19 84 ALA A C 1
ATOM 615 O O . ALA A 1 84 ? -34.254 -6.890 11.827 1.00 91.19 84 ALA A O 1
ATOM 616 N N . THR A 1 85 ? -32.269 -5.867 11.598 1.00 91.62 85 THR A N 1
ATOM 617 C CA . THR A 1 85 ? -32.056 -5.641 13.044 1.00 91.62 85 THR A CA 1
ATOM 618 C C . THR A 1 85 ? -32.064 -4.176 13.486 1.00 91.62 85 THR A C 1
ATOM 620 O O . THR A 1 85 ? -32.223 -3.914 14.678 1.00 91.62 85 THR A O 1
ATOM 623 N N . ARG A 1 86 ? -31.908 -3.216 12.568 1.00 91.44 86 ARG A N 1
ATOM 624 C CA . ARG A 1 86 ? -31.715 -1.785 12.865 1.00 91.44 86 ARG A CA 1
ATOM 625 C C . ARG A 1 86 ? -32.553 -0.891 11.944 1.00 91.44 86 ARG A C 1
ATOM 627 O O . ARG A 1 86 ? -32.011 -0.260 11.036 1.00 91.44 86 ARG A O 1
ATOM 634 N N . PRO A 1 87 ? -33.876 -0.792 12.171 1.00 93.50 87 PRO A N 1
ATOM 635 C CA . PRO A 1 87 ? -34.752 0.070 11.369 1.00 93.50 87 PRO A CA 1
ATOM 636 C C . PRO A 1 87 ? -34.429 1.568 11.510 1.00 93.50 87 PRO A C 1
ATOM 638 O O . PRO A 1 87 ? -34.903 2.378 10.718 1.00 93.50 87 PRO A O 1
ATOM 641 N N . ASP A 1 88 ? -33.636 1.946 12.513 1.00 92.81 88 ASP A N 1
ATOM 642 C CA . ASP A 1 88 ? -33.119 3.295 12.734 1.00 92.81 88 ASP A CA 1
ATOM 643 C C . ASP A 1 88 ? -31.902 3.643 11.854 1.00 92.81 88 ASP A C 1
ATOM 645 O O . ASP A 1 88 ? -31.486 4.805 11.830 1.00 92.81 88 ASP A O 1
ATOM 649 N N . LEU A 1 89 ? -31.349 2.675 11.110 1.00 92.56 89 LEU A N 1
ATOM 650 C CA . LEU A 1 89 ? -30.188 2.850 10.238 1.00 92.56 89 LEU A CA 1
ATOM 651 C C . LEU A 1 89 ? -30.520 2.609 8.755 1.00 92.56 89 LEU A C 1
ATOM 653 O O . LEU A 1 89 ? -31.259 1.704 8.382 1.00 92.56 89 LEU A O 1
ATOM 657 N N . LEU A 1 90 ? -29.891 3.402 7.892 1.00 94.62 90 LEU A N 1
ATOM 658 C CA . LEU A 1 90 ? -29.848 3.250 6.442 1.00 94.62 90 LEU A CA 1
ATOM 659 C C . LEU A 1 90 ? -28.456 2.769 6.045 1.00 94.62 90 LEU A C 1
ATOM 661 O O . LEU A 1 90 ? -27.471 3.472 6.284 1.00 94.62 90 LEU A O 1
ATOM 665 N N . VAL A 1 91 ? -28.377 1.601 5.406 1.00 95.56 91 VAL A N 1
ATOM 666 C CA . VAL A 1 91 ? -27.111 1.060 4.898 1.00 95.56 91 VAL A CA 1
ATOM 667 C C . VAL A 1 91 ? -27.120 0.998 3.386 1.00 95.56 91 VAL A C 1
ATOM 669 O O . VAL A 1 91 ? -28.056 0.489 2.773 1.00 95.56 91 VAL A O 1
ATOM 672 N N . GLN A 1 92 ? -26.064 1.536 2.785 1.00 96.94 92 GLN A N 1
ATOM 673 C CA . GLN A 1 92 ? -25.870 1.568 1.343 1.00 96.94 92 GLN A CA 1
ATOM 674 C C . GLN A 1 92 ? -24.485 1.033 1.010 1.00 96.94 92 GLN A C 1
ATOM 676 O O . GLN A 1 92 ? -23.504 1.381 1.665 1.00 96.94 92 GLN A O 1
ATOM 681 N N . VAL A 1 93 ? -24.422 0.205 -0.026 1.00 98.31 93 VAL A N 1
ATOM 682 C CA . VAL A 1 93 ? -23.175 -0.328 -0.570 1.00 98.31 93 VAL A CA 1
ATOM 683 C C . VAL A 1 93 ? -23.033 0.189 -1.987 1.00 98.31 93 VAL A C 1
ATOM 685 O O . VAL A 1 93 ? -23.980 0.118 -2.771 1.00 98.31 93 VAL A O 1
ATOM 688 N N . ASP A 1 94 ? -21.861 0.717 -2.305 1.00 97.88 94 ASP A N 1
ATOM 689 C CA . ASP A 1 94 ? -21.544 1.242 -3.621 1.00 97.88 94 ASP A CA 1
ATOM 690 C C . ASP A 1 94 ? -20.224 0.671 -4.111 1.00 97.88 94 ASP A C 1
ATOM 692 O O . ASP A 1 94 ? -19.259 0.566 -3.356 1.00 97.88 94 ASP A O 1
ATOM 696 N N . ARG A 1 95 ? -20.179 0.313 -5.389 1.00 97.69 95 ARG A N 1
ATOM 697 C CA . ARG A 1 95 ? -18.945 -0.083 -6.059 1.00 97.69 95 ARG A CA 1
ATOM 698 C C . ARG A 1 95 ? -18.635 0.984 -7.088 1.00 97.69 95 ARG A C 1
ATOM 700 O O . ARG A 1 95 ? -19.362 1.135 -8.066 1.00 97.69 95 ARG A O 1
ATOM 707 N N . GLU A 1 96 ? -17.534 1.684 -6.884 1.00 96.62 96 GLU A N 1
ATOM 708 C CA . GLU A 1 96 ? -17.132 2.801 -7.725 1.00 96.62 96 GLU A CA 1
ATOM 709 C C . GLU A 1 96 ? -15.947 2.407 -8.604 1.00 96.62 96 GLU A C 1
ATOM 711 O O . GLU A 1 96 ? -15.032 1.707 -8.171 1.00 96.62 96 GLU A O 1
ATOM 716 N N . GLN A 1 97 ? -15.962 2.888 -9.846 1.00 95.88 97 GLN A N 1
ATOM 717 C CA . GLN A 1 97 ? -14.818 2.850 -10.748 1.00 95.88 97 GLN A CA 1
ATOM 718 C C . GLN A 1 97 ? -14.309 4.272 -10.949 1.00 95.88 97 GLN A C 1
ATOM 720 O O . GLN A 1 97 ? -15.053 5.149 -11.392 1.00 95.88 97 GLN A O 1
ATOM 725 N N . VAL A 1 98 ? -13.039 4.504 -10.630 1.00 94.75 98 VAL A N 1
ATOM 726 C CA . VAL A 1 98 ? -12.426 5.832 -10.662 1.00 94.75 98 VAL A CA 1
ATOM 727 C C . VAL A 1 98 ? -11.289 5.884 -11.678 1.00 94.75 98 VAL A C 1
ATOM 729 O O . VAL A 1 98 ? -10.508 4.947 -11.843 1.00 94.75 98 VAL A O 1
ATOM 732 N N . SER A 1 99 ? -11.219 6.996 -12.404 1.00 93.81 99 SER A N 1
ATOM 733 C CA . SER A 1 99 ? -10.158 7.302 -13.366 1.00 93.81 99 SER A CA 1
ATOM 734 C C . SER A 1 99 ? -9.801 8.774 -13.248 1.00 93.81 99 SER A C 1
ATOM 736 O O . SER A 1 99 ? -10.694 9.601 -13.091 1.00 93.81 99 SER A O 1
ATOM 738 N N . GLY A 1 100 ? -8.522 9.108 -13.340 1.00 91.50 100 GLY A N 1
ATOM 739 C CA . GLY A 1 100 ? -8.060 10.475 -13.157 1.00 91.50 100 GLY A CA 1
ATOM 740 C C . GLY A 1 100 ? -6.544 10.572 -13.167 1.00 91.50 100 GLY A C 1
ATOM 741 O O . GLY A 1 100 ? -5.848 9.656 -13.599 1.00 91.50 100 GLY A O 1
ATOM 742 N N . ALA A 1 101 ? -6.032 11.713 -12.724 1.00 89.50 101 ALA A N 1
ATOM 743 C CA . ALA A 1 101 ? -4.609 11.918 -12.523 1.00 89.50 101 ALA A CA 1
ATOM 744 C C . ALA A 1 101 ? -4.381 12.914 -11.392 1.00 89.50 101 ALA A C 1
ATOM 746 O O . ALA A 1 101 ? -5.180 13.833 -11.203 1.00 89.50 101 ALA A O 1
ATOM 747 N N . VAL A 1 102 ? -3.278 12.734 -10.675 1.00 88.25 102 VAL A N 1
ATOM 748 C CA . VAL A 1 102 ? -2.878 13.590 -9.561 1.00 88.25 102 VAL A CA 1
ATOM 749 C C . VAL A 1 102 ? -1.406 13.960 -9.677 1.00 88.25 102 VAL A C 1
ATOM 751 O O . VAL A 1 102 ? -0.562 13.124 -9.999 1.00 88.25 102 VAL A O 1
ATOM 754 N N . ASN A 1 103 ? -1.097 15.230 -9.420 1.00 86.81 103 ASN A N 1
ATOM 755 C CA . ASN A 1 103 ? 0.277 15.707 -9.326 1.00 86.81 103 ASN A CA 1
ATOM 756 C C . ASN A 1 103 ? 0.717 15.646 -7.874 1.00 86.81 103 ASN A C 1
ATOM 758 O O . ASN A 1 103 ? 0.097 16.268 -7.013 1.00 86.81 103 ASN A O 1
ATOM 762 N N . LEU A 1 104 ? 1.805 14.937 -7.610 1.00 84.31 104 LEU A N 1
ATOM 763 C CA . LEU A 1 104 ? 2.364 14.831 -6.273 1.00 84.31 104 LEU A CA 1
ATOM 764 C C . LEU A 1 104 ? 3.890 14.849 -6.312 1.00 84.31 104 LEU A C 1
ATOM 766 O O . LEU A 1 104 ? 4.521 14.773 -7.364 1.00 84.31 104 LEU A O 1
ATOM 770 N N . VAL A 1 105 ? 4.481 14.984 -5.133 1.00 82.88 105 VAL A N 1
ATOM 771 C CA . VAL A 1 105 ? 5.921 14.817 -4.932 1.00 82.88 105 VAL A CA 1
ATOM 772 C C . VAL A 1 105 ? 6.100 13.553 -4.115 1.00 82.88 105 VAL A C 1
ATOM 774 O O . VAL A 1 105 ? 5.567 13.485 -3.008 1.00 82.88 105 VAL A O 1
ATOM 777 N N . PHE A 1 106 ? 6.839 12.590 -4.659 1.00 79.75 106 PHE A N 1
ATOM 778 C CA . PHE A 1 106 ? 7.188 11.333 -4.000 1.00 79.75 106 PHE A CA 1
ATOM 779 C C . PHE A 1 106 ? 8.703 11.166 -4.037 1.00 79.75 106 PHE A C 1
ATOM 781 O O . PHE A 1 106 ? 9.321 11.373 -5.085 1.00 79.75 106 PHE A O 1
ATOM 788 N N . ALA A 1 107 ? 9.315 10.837 -2.900 1.00 74.44 107 ALA A N 1
ATOM 789 C CA . ALA A 1 107 ? 10.772 10.743 -2.767 1.00 74.44 107 ALA A CA 1
ATOM 790 C C . ALA A 1 107 ? 11.536 11.977 -3.304 1.00 74.44 107 ALA A C 1
ATOM 792 O O . ALA A 1 107 ? 12.571 11.862 -3.963 1.00 74.44 107 ALA A O 1
ATOM 793 N N . GLY A 1 108 ? 10.986 13.179 -3.088 1.00 77.94 108 GLY A N 1
ATOM 794 C CA . GLY A 1 108 ? 11.557 14.438 -3.588 1.00 77.94 108 GLY A CA 1
ATOM 795 C C . GLY A 1 108 ? 11.451 14.644 -5.107 1.00 77.94 108 GLY A C 1
ATOM 796 O O . GLY A 1 108 ? 12.038 15.589 -5.633 1.00 77.94 108 GLY A O 1
ATOM 797 N N . VAL A 1 109 ? 10.712 13.791 -5.823 1.00 80.69 109 VAL A N 1
ATOM 798 C CA . VAL A 1 109 ? 10.513 13.874 -7.275 1.00 80.69 109 VAL A CA 1
ATOM 799 C C . VAL A 1 109 ? 9.073 14.277 -7.588 1.00 80.69 109 VAL A C 1
ATOM 801 O O . VAL A 1 109 ? 8.150 13.568 -7.183 1.00 80.69 109 VAL A O 1
ATOM 804 N N . PRO A 1 110 ? 8.853 15.389 -8.314 1.00 82.56 110 PRO A N 1
ATOM 805 C CA . PRO A 1 110 ? 7.548 15.695 -8.883 1.00 82.56 110 PRO A CA 1
ATOM 806 C C . PRO A 1 110 ? 7.144 14.608 -9.879 1.00 82.56 110 PRO A C 1
ATOM 808 O O . PRO A 1 110 ? 7.918 14.274 -10.776 1.00 82.56 110 PRO A O 1
ATOM 811 N N . LEU A 1 111 ? 5.938 14.072 -9.733 1.00 81.44 111 LEU A N 1
ATOM 812 C CA . LEU A 1 111 ? 5.382 13.086 -10.648 1.00 81.44 111 LEU A CA 1
ATOM 813 C C . LEU A 1 111 ? 3.900 13.346 -10.894 1.00 81.44 111 LEU A C 1
ATOM 815 O O . LEU A 1 111 ? 3.173 13.827 -10.023 1.00 81.44 111 LEU A O 1
ATOM 819 N N . THR A 1 112 ? 3.458 12.977 -12.091 1.00 86.69 112 THR A N 1
ATOM 820 C CA . THR A 1 112 ? 2.034 12.830 -12.398 1.00 86.69 112 THR A CA 1
ATOM 821 C C . THR A 1 112 ? 1.677 11.364 -12.272 1.00 86.69 112 THR A C 1
ATOM 823 O O . THR A 1 112 ? 2.301 10.535 -12.936 1.00 86.69 112 THR A O 1
ATOM 826 N N . ASN A 1 113 ? 0.682 11.048 -11.451 1.00 89.62 113 ASN A N 1
ATOM 827 C CA . ASN A 1 113 ? 0.183 9.695 -11.279 1.00 89.62 113 ASN A CA 1
ATOM 828 C C . ASN A 1 113 ? -1.201 9.574 -11.919 1.00 89.62 113 ASN A C 1
ATOM 830 O O . ASN A 1 113 ? -2.194 10.028 -11.353 1.00 89.62 113 ASN A O 1
ATOM 834 N N . ALA A 1 114 ? -1.255 9.027 -13.130 1.00 92.19 114 ALA A N 1
ATOM 835 C CA . ALA A 1 114 ? -2.490 8.781 -13.860 1.00 92.19 114 ALA A CA 1
ATOM 836 C C . ALA A 1 114 ? -3.045 7.392 -13.530 1.00 92.19 114 ALA A C 1
ATOM 838 O O . ALA A 1 114 ? -2.303 6.429 -13.358 1.00 92.19 114 ALA A O 1
ATOM 839 N N . TYR A 1 115 ? -4.362 7.260 -13.484 1.00 94.06 115 TYR A N 1
ATOM 840 C CA . TYR A 1 115 ? -5.000 5.992 -13.173 1.00 94.06 115 TYR A CA 1
ATOM 841 C C . TYR A 1 115 ? -6.299 5.808 -13.936 1.00 94.06 115 TYR A C 1
ATOM 843 O O . TYR A 1 115 ? -7.015 6.771 -14.233 1.00 94.06 115 TYR A O 1
ATOM 851 N N . ARG A 1 116 ? -6.610 4.553 -14.268 1.00 93.69 116 ARG A N 1
ATOM 852 C CA . ARG A 1 116 ? -7.845 4.200 -14.969 1.00 93.69 116 ARG A CA 1
ATOM 853 C C . ARG A 1 116 ? -8.489 2.949 -14.413 1.00 93.69 116 ARG A C 1
ATOM 855 O O . ARG A 1 116 ? -7.852 1.919 -14.226 1.00 93.69 116 ARG A O 1
ATOM 862 N N . ASN A 1 117 ? -9.798 3.056 -14.255 1.00 95.06 117 ASN A N 1
ATOM 863 C CA . ASN A 1 117 ? -10.679 1.985 -13.834 1.00 95.06 117 ASN A CA 1
ATOM 864 C C . ASN A 1 117 ? -10.297 1.321 -12.499 1.00 95.06 117 ASN A C 1
ATOM 866 O O . ASN A 1 117 ? -10.505 0.123 -12.306 1.00 95.06 117 ASN A O 1
ATOM 870 N N . LEU A 1 118 ? -9.717 2.082 -11.569 1.00 96.94 118 LEU A N 1
ATOM 871 C CA . LEU A 1 118 ? -9.469 1.560 -10.227 1.00 96.94 118 LEU A CA 1
ATOM 872 C C . LEU A 1 118 ? -10.787 1.404 -9.482 1.00 96.94 118 LEU A C 1
ATOM 874 O O . LEU A 1 118 ? -11.734 2.143 -9.744 1.00 96.94 118 LEU A O 1
ATOM 878 N N . THR A 1 119 ? -10.864 0.421 -8.589 1.00 97.56 119 THR A N 1
ATOM 879 C CA . THR A 1 119 ? -12.116 0.077 -7.909 1.00 97.56 119 THR A CA 1
ATOM 880 C C . THR A 1 119 ? -12.071 0.493 -6.448 1.00 97.56 119 THR A C 1
ATOM 882 O O . THR A 1 119 ? -11.134 0.141 -5.739 1.00 97.56 119 THR A O 1
ATOM 885 N N . ASN A 1 120 ? -13.127 1.175 -6.011 1.00 98.31 120 ASN A N 1
ATOM 886 C CA . ASN A 1 120 ? -13.436 1.407 -4.606 1.00 98.31 120 ASN A CA 1
ATOM 887 C C . ASN A 1 120 ? -14.736 0.690 -4.247 1.00 98.31 120 ASN A C 1
ATOM 889 O O . ASN A 1 120 ? -15.642 0.566 -5.076 1.00 98.31 120 ASN A O 1
ATOM 893 N N . VAL A 1 121 ? -14.848 0.253 -2.999 1.00 98.69 121 VAL A N 1
ATOM 894 C CA . VAL A 1 121 ? -16.095 -0.234 -2.413 1.00 98.69 121 VAL A CA 1
ATOM 895 C C . VAL A 1 121 ? -16.412 0.628 -1.203 1.00 98.69 121 VAL A C 1
ATOM 897 O O . VAL A 1 121 ? -15.604 0.761 -0.290 1.00 98.69 121 VAL A O 1
ATOM 900 N N . VAL A 1 122 ? -17.593 1.232 -1.212 1.00 98.62 122 VAL A N 1
ATOM 901 C CA . VAL A 1 122 ? -18.061 2.134 -0.166 1.00 98.62 122 VAL A CA 1
ATOM 902 C C . VAL A 1 122 ? -19.210 1.471 0.572 1.00 98.62 122 VAL A C 1
ATOM 904 O O . VAL A 1 122 ? -20.202 1.074 -0.035 1.00 98.62 122 VAL A O 1
ATOM 907 N N . LEU A 1 123 ? -19.097 1.390 1.890 1.00 97.69 123 LEU A N 1
ATOM 908 C CA . LEU A 1 123 ? -20.169 0.997 2.792 1.00 97.69 123 LEU A CA 1
ATOM 909 C C . LEU A 1 123 ? -20.551 2.217 3.627 1.00 97.69 123 LEU A C 1
ATOM 911 O O . LEU A 1 123 ? -19.773 2.698 4.445 1.00 97.69 123 LEU A O 1
ATOM 915 N N . ARG A 1 124 ? -21.767 2.719 3.446 1.00 95.94 124 ARG A N 1
ATOM 916 C CA . ARG A 1 124 ? -22.297 3.845 4.213 1.00 95.94 124 ARG A CA 1
ATOM 917 C C . ARG A 1 124 ? -23.343 3.356 5.200 1.00 95.94 124 ARG A C 1
ATOM 919 O O . ARG A 1 124 ? -24.310 2.727 4.787 1.00 95.94 124 ARG A O 1
ATOM 926 N N . VAL A 1 125 ? -23.179 3.711 6.470 1.00 88.88 125 VAL A N 1
ATOM 927 C CA . VAL A 1 125 ? -24.128 3.461 7.561 1.00 88.88 125 VAL A CA 1
ATOM 928 C C . VAL A 1 125 ? -24.590 4.812 8.095 1.00 88.88 125 VAL A C 1
ATOM 930 O O . VAL A 1 125 ? -23.784 5.575 8.616 1.00 88.88 125 VAL A O 1
ATOM 933 N N . ALA A 1 126 ? -25.869 5.144 7.951 1.00 90.31 126 ALA A N 1
ATOM 934 C CA . ALA A 1 126 ? -26.403 6.447 8.338 1.00 90.31 126 ALA A CA 1
ATOM 935 C C . ALA A 1 126 ? -27.630 6.323 9.244 1.00 90.31 126 ALA A C 1
ATOM 937 O O . ALA A 1 126 ? -28.461 5.455 8.999 1.00 90.31 126 ALA A O 1
ATOM 938 N N . PRO A 1 127 ? -27.803 7.195 10.248 1.00 88.06 127 PRO A N 1
ATOM 939 C CA . PRO A 1 127 ? -29.044 7.241 11.011 1.00 88.06 127 PRO A CA 1
ATOM 940 C C . PRO A 1 127 ? -30.189 7.778 10.139 1.00 88.06 127 PRO A C 1
ATOM 942 O O . PRO A 1 127 ? -30.022 8.773 9.432 1.00 88.06 127 PRO A O 1
ATOM 945 N N . VAL A 1 128 ? -31.377 7.174 10.231 1.00 94.44 128 VAL A N 1
ATOM 946 C CA . VAL A 1 128 ? -32.596 7.658 9.548 1.00 94.44 128 VAL A CA 1
ATOM 947 C C . VAL A 1 128 ? -32.956 9.084 9.984 1.00 94.44 128 VAL A C 1
ATOM 949 O O . VAL A 1 128 ? -33.520 9.847 9.205 1.00 94.44 128 VAL A O 1
ATOM 952 N N . SER A 1 129 ? -32.606 9.468 11.215 1.00 85.94 129 SER A N 1
ATOM 953 C CA . SER A 1 129 ? -32.857 10.805 11.766 1.00 85.94 129 SER A CA 1
ATOM 954 C C . SER A 1 129 ? -31.938 11.899 11.212 1.00 85.94 129 SER A C 1
ATOM 956 O O . SER A 1 129 ? -32.295 13.074 11.280 1.00 85.94 129 SER A O 1
ATOM 958 N N . ALA A 1 130 ? -30.766 11.541 10.679 1.00 81.56 130 ALA A N 1
ATOM 959 C CA . ALA A 1 130 ? -29.781 12.490 10.161 1.00 81.56 130 ALA A CA 1
ATOM 960 C C . ALA A 1 130 ? -28.988 11.899 8.976 1.00 81.56 130 ALA A C 1
ATOM 962 O O . ALA A 1 130 ? -27.756 11.809 9.039 1.00 81.56 130 ALA A O 1
ATOM 963 N N . PRO A 1 131 ? -29.664 11.489 7.884 1.00 87.75 131 PRO A N 1
ATOM 964 C CA . PRO A 1 131 ? -28.997 10.846 6.762 1.00 87.75 131 PRO A CA 1
ATOM 965 C C . PRO A 1 131 ? -28.018 11.802 6.077 1.00 87.75 131 PRO A C 1
ATOM 967 O O . PRO A 1 131 ? -26.925 11.391 5.719 1.00 87.75 131 PRO A O 1
ATOM 970 N N . ASP A 1 132 ? -28.331 13.087 5.964 1.00 84.44 132 ASP A N 1
ATOM 971 C CA . ASP A 1 132 ? -27.464 14.045 5.265 1.00 84.44 132 ASP A CA 1
ATOM 972 C C . ASP A 1 132 ? -26.530 14.825 6.209 1.00 84.44 132 ASP A C 1
ATOM 974 O O . ASP A 1 132 ? -25.993 15.872 5.846 1.00 84.44 132 ASP A O 1
ATOM 978 N N . GLY A 1 133 ? -26.346 14.340 7.443 1.00 75.94 133 GLY A N 1
ATOM 979 C CA . GLY A 1 133 ? -25.417 14.934 8.404 1.00 75.94 133 GLY A CA 1
ATOM 980 C C . GLY A 1 133 ? -23.943 14.786 7.986 1.00 75.94 133 GLY A C 1
ATOM 981 O O . GLY A 1 133 ? -23.624 13.955 7.133 1.00 75.94 133 GLY A O 1
ATOM 982 N N . PRO A 1 134 ? -23.019 15.546 8.609 1.00 78.31 134 PRO A N 1
ATOM 983 C CA . PRO A 1 134 ? -21.587 15.393 8.372 1.00 78.31 134 PRO A CA 1
ATOM 984 C C . PRO A 1 134 ? -21.128 13.969 8.686 1.00 78.31 134 PRO A C 1
ATOM 986 O O . PRO A 1 134 ? -21.327 13.476 9.799 1.00 78.31 134 PRO A O 1
ATOM 989 N N . ALA A 1 135 ? -20.509 13.323 7.704 1.00 80.38 135 ALA A N 1
ATOM 990 C CA . ALA A 1 135 ? -20.090 11.937 7.804 1.00 80.38 135 ALA A CA 1
ATOM 991 C C .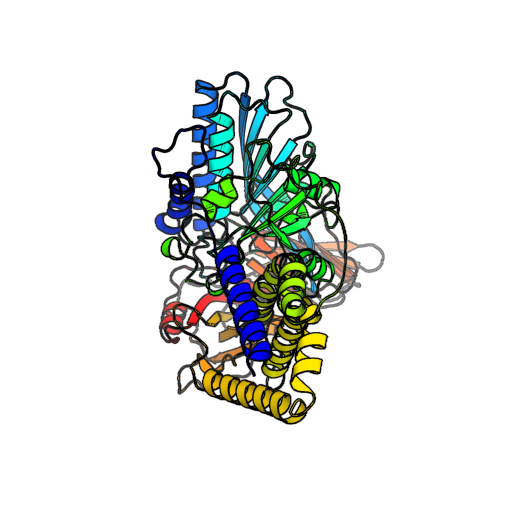 ALA A 1 135 ? -18.640 11.785 8.289 1.00 80.38 135 ALA A C 1
ATOM 993 O O . ALA A 1 135 ? -17.783 12.618 7.987 1.00 80.38 135 ALA A O 1
ATOM 994 N N . VAL A 1 136 ? -18.344 10.697 8.999 1.00 83.31 136 VAL A N 1
ATOM 995 C CA . VAL A 1 136 ? -16.963 10.292 9.305 1.00 83.31 136 VAL A CA 1
ATOM 996 C C . VAL A 1 136 ? -16.531 9.211 8.322 1.00 83.31 136 VAL A C 1
ATOM 998 O O . VAL A 1 136 ? -17.207 8.193 8.193 1.00 83.31 136 VAL A O 1
ATOM 1001 N N . LEU A 1 137 ? -15.411 9.437 7.638 1.00 89.81 137 LEU A N 1
ATOM 1002 C CA . LEU A 1 137 ? -14.770 8.456 6.765 1.00 89.81 137 LEU A CA 1
ATOM 1003 C C . LEU A 1 137 ? -13.848 7.538 7.580 1.00 89.81 137 LEU A C 1
ATOM 1005 O O . LEU A 1 137 ? -13.036 8.024 8.361 1.00 89.81 137 LEU A O 1
ATOM 1009 N N . VAL A 1 138 ? -13.930 6.230 7.363 1.00 90.38 138 VAL A N 1
ATOM 1010 C CA . VAL A 1 138 ? -12.939 5.241 7.801 1.00 90.38 138 VAL A CA 1
ATOM 1011 C C . VAL A 1 138 ? -12.375 4.588 6.544 1.00 90.38 138 VAL A C 1
ATOM 1013 O O . VAL A 1 138 ? -13.116 3.918 5.827 1.00 90.38 138 VAL A O 1
ATOM 1016 N N . ASN A 1 139 ? -11.099 4.822 6.246 1.00 97.44 139 ASN A N 1
ATOM 1017 C CA . ASN A 1 139 ? -10.429 4.280 5.063 1.00 97.44 139 ASN A CA 1
ATOM 1018 C C . ASN A 1 139 ? -9.531 3.094 5.427 1.00 97.44 139 ASN A C 1
ATOM 1020 O O . ASN A 1 139 ? -8.843 3.133 6.446 1.00 97.44 139 ASN A O 1
ATOM 1024 N N . ALA A 1 140 ? -9.535 2.078 4.568 1.00 96.44 140 ALA A N 1
ATOM 1025 C CA . ALA A 1 140 ? -8.553 1.002 4.520 1.00 96.44 140 ALA A CA 1
ATOM 1026 C C . ALA A 1 140 ? -8.378 0.559 3.059 1.00 96.44 140 ALA A C 1
ATOM 1028 O O . ALA A 1 140 ? -9.359 0.527 2.308 1.00 96.44 140 ALA A O 1
ATOM 1029 N N . HIS A 1 141 ? -7.169 0.182 2.647 1.00 98.31 141 HIS A N 1
ATOM 1030 C CA . HIS A 1 141 ? -6.941 -0.328 1.295 1.00 98.31 141 HIS A CA 1
ATOM 1031 C C . HIS A 1 141 ? -6.938 -1.862 1.254 1.00 98.31 141 HIS A C 1
ATOM 1033 O O . HIS A 1 141 ? -6.537 -2.531 2.204 1.00 98.31 141 HIS A O 1
ATOM 1039 N N . PHE A 1 142 ? -7.461 -2.440 0.171 1.00 97.81 142 PHE A N 1
ATOM 1040 C CA . PHE A 1 142 ? -7.537 -3.894 -0.012 1.00 97.81 142 PHE A CA 1
ATOM 1041 C C . PHE A 1 142 ? -6.565 -4.424 -1.068 1.00 97.81 142 PHE A C 1
ATOM 1043 O O . PHE A 1 142 ? -6.409 -5.646 -1.175 1.00 97.81 142 PHE A O 1
ATOM 1050 N N . ASP A 1 143 ? -5.959 -3.552 -1.881 1.00 97.31 143 ASP A N 1
ATOM 1051 C CA . ASP A 1 143 ? -4.853 -3.944 -2.749 1.00 97.31 143 ASP A CA 1
ATOM 1052 C C . ASP A 1 143 ? -3.613 -4.314 -1.925 1.00 97.31 143 ASP A C 1
ATOM 1054 O O . ASP A 1 143 ? -3.582 -4.124 -0.712 1.00 97.31 143 ASP A O 1
ATOM 1058 N N . SER A 1 144 ? -2.637 -4.947 -2.571 1.00 94.81 144 SER A N 1
ATOM 1059 C CA . SER A 1 144 ? -1.378 -5.344 -1.936 1.00 94.81 144 SER A CA 1
ATOM 1060 C C . SER A 1 144 ? -0.193 -4.986 -2.825 1.00 94.81 144 SER A C 1
ATOM 1062 O O . SER A 1 144 ? -0.300 -5.069 -4.060 1.00 94.81 144 SER A O 1
ATOM 1064 N N . MET A 1 145 ? 0.947 -4.680 -2.204 1.00 89.50 145 MET A N 1
ATOM 1065 C CA . MET A 1 145 ? 2.216 -4.459 -2.893 1.00 89.50 145 MET A CA 1
ATOM 1066 C C . MET A 1 145 ? 2.681 -5.698 -3.683 1.00 89.50 145 MET A C 1
ATOM 1068 O O . MET A 1 145 ? 2.108 -6.797 -3.633 1.00 89.50 145 MET A O 1
ATOM 1072 N N . PHE A 1 146 ? 3.743 -5.530 -4.472 1.00 81.31 146 PHE A N 1
ATOM 1073 C CA . PHE A 1 146 ? 4.419 -6.642 -5.137 1.00 81.31 146 PHE A CA 1
ATOM 1074 C C . PHE A 1 146 ? 4.846 -7.725 -4.142 1.00 81.31 146 PHE A C 1
ATOM 1076 O O . PHE A 1 146 ? 5.277 -7.407 -3.045 1.00 81.31 146 PHE A O 1
ATOM 1083 N N . GLY A 1 147 ? 4.716 -8.995 -4.547 1.00 80.38 147 GLY A N 1
ATOM 1084 C CA . GLY A 1 147 ? 5.272 -10.160 -3.842 1.00 80.38 147 GLY A CA 1
ATOM 1085 C C . GLY A 1 147 ? 4.720 -10.456 -2.443 1.00 80.38 147 GLY A C 1
ATOM 1086 O O . GLY A 1 147 ? 4.944 -11.552 -1.940 1.00 80.38 147 GLY A O 1
ATOM 1087 N N . THR A 1 148 ? 3.928 -9.558 -1.859 1.00 89.81 148 THR A N 1
ATOM 1088 C CA . THR A 1 148 ? 3.312 -9.718 -0.542 1.00 89.81 148 THR A CA 1
ATOM 1089 C C . THR A 1 148 ? 1.832 -10.084 -0.629 1.00 89.81 148 THR A C 1
ATOM 1091 O O . THR A 1 148 ? 1.095 -9.635 -1.514 1.00 89.81 148 THR A O 1
ATOM 1094 N N . ARG A 1 149 ? 1.378 -10.900 0.330 1.00 92.88 149 ARG A N 1
ATOM 1095 C CA . ARG A 1 149 ? -0.050 -11.152 0.559 1.00 92.88 149 ARG A CA 1
ATOM 1096 C C . ARG A 1 149 ? -0.721 -10.023 1.331 1.00 92.88 149 ARG A C 1
ATOM 1098 O O . ARG A 1 149 ? -1.951 -10.016 1.370 1.00 92.88 149 ARG A O 1
ATOM 1105 N N . GLY A 1 150 ? 0.036 -9.105 1.925 1.00 94.81 150 GLY A N 1
ATOM 1106 C CA . GLY A 1 150 ? -0.506 -7.924 2.582 1.00 94.81 150 GLY A CA 1
ATOM 1107 C C . GLY A 1 150 ? -1.451 -8.268 3.732 1.00 94.81 150 GLY A C 1
ATOM 1108 O O . GLY A 1 150 ? -2.603 -7.825 3.729 1.00 94.81 150 GLY A O 1
ATOM 1109 N N . ALA A 1 151 ? -1.060 -9.203 4.607 1.00 96.44 151 ALA A N 1
ATOM 1110 C CA . ALA A 1 151 ? -1.916 -9.668 5.696 1.00 96.44 151 ALA A CA 1
ATOM 1111 C C . ALA A 1 151 ? -2.147 -8.568 6.731 1.00 96.44 151 ALA A C 1
ATOM 1113 O O . ALA A 1 151 ? -3.293 -8.290 7.084 1.00 96.44 151 ALA A O 1
ATOM 1114 N N . SER A 1 152 ? -1.074 -7.915 7.167 1.00 93.25 152 SER A N 1
ATOM 1115 C CA . SER A 1 152 ? -1.159 -6.706 7.971 1.00 93.25 152 SER A CA 1
ATOM 1116 C C . SER A 1 152 ? -1.464 -5.484 7.102 1.00 93.25 152 SER A C 1
ATOM 1118 O O . SER A 1 152 ? -2.296 -4.672 7.507 1.00 93.25 152 SER A O 1
ATOM 1120 N N . ASP A 1 153 ? -0.872 -5.428 5.901 1.00 94.56 153 ASP A N 1
ATOM 1121 C CA . ASP A 1 153 ? -0.844 -4.291 4.967 1.00 94.56 153 ASP A CA 1
ATOM 1122 C C . ASP A 1 153 ? -1.653 -4.543 3.664 1.00 94.56 153 ASP A C 1
ATOM 1124 O O . ASP A 1 153 ? -1.182 -5.139 2.700 1.00 94.56 153 ASP A O 1
ATOM 1128 N N . CYS A 1 154 ? -2.940 -4.209 3.585 1.00 94.69 154 CYS A N 1
ATOM 1129 C CA . CYS A 1 154 ? -3.804 -3.771 4.681 1.00 94.69 154 CYS A CA 1
ATOM 1130 C C . CYS A 1 154 ? -5.022 -4.686 4.858 1.00 94.69 154 CYS A C 1
ATOM 1132 O O . CYS A 1 154 ? -6.104 -4.234 5.250 1.00 94.69 154 CYS A O 1
ATOM 1134 N N . ALA A 1 155 ? -4.895 -5.999 4.609 1.00 97.75 155 ALA A N 1
ATOM 1135 C CA . ALA A 1 155 ? -6.010 -6.922 4.854 1.00 97.75 155 ALA A CA 1
ATOM 1136 C C . ALA A 1 155 ? -6.485 -6.862 6.321 1.00 97.75 155 ALA A C 1
ATOM 1138 O O . ALA A 1 155 ? -7.690 -6.918 6.582 1.00 97.75 155 ALA A O 1
ATOM 1139 N N . GLY A 1 156 ? -5.562 -6.662 7.270 1.00 95.94 156 GLY A N 1
ATOM 1140 C CA . GLY A 1 156 ? -5.843 -6.392 8.680 1.00 95.94 156 GLY A CA 1
ATOM 1141 C C . GLY A 1 156 ? -6.690 -5.136 8.884 1.00 95.94 156 GLY A C 1
ATOM 1142 O O . GLY A 1 156 ? -7.688 -5.167 9.604 1.00 95.94 156 GLY A O 1
ATOM 1143 N N . CYS A 1 157 ? -6.349 -4.045 8.202 1.00 95.56 157 CYS A N 1
ATOM 1144 C CA . CYS A 1 157 ? -7.072 -2.770 8.233 1.00 95.56 157 CYS A CA 1
ATOM 1145 C C . CYS A 1 157 ? -8.504 -2.924 7.718 1.00 95.56 157 CYS A C 1
ATOM 1147 O O . CYS A 1 157 ? -9.453 -2.478 8.365 1.00 95.56 157 CYS A O 1
ATOM 1149 N N . VAL A 1 158 ? -8.667 -3.642 6.604 1.00 97.88 158 VAL A N 1
ATOM 1150 C CA . VAL A 1 158 ? -9.970 -3.990 6.028 1.00 97.88 158 VAL A CA 1
ATOM 1151 C C . VAL A 1 158 ? -10.793 -4.843 6.995 1.00 97.88 158 VAL A C 1
ATOM 1153 O O . VAL A 1 158 ? -11.974 -4.564 7.216 1.00 97.88 158 VAL A O 1
ATOM 1156 N N . GLY A 1 159 ? -10.171 -5.851 7.614 1.00 96.38 159 GLY A N 1
ATOM 1157 C CA . GLY A 1 159 ? -10.803 -6.693 8.629 1.00 96.38 159 GLY A CA 1
ATOM 1158 C C . GLY A 1 159 ? -11.309 -5.886 9.824 1.00 96.38 159 GLY A C 1
ATOM 1159 O O . GLY A 1 159 ? -12.444 -6.084 10.260 1.00 96.38 159 GLY A O 1
ATOM 1160 N N . VAL A 1 160 ? -10.513 -4.931 10.315 1.00 92.69 160 VAL A N 1
ATOM 1161 C CA . VAL A 1 160 ? -10.923 -4.057 11.423 1.00 92.69 160 VAL A CA 1
ATOM 1162 C C . VAL A 1 160 ? -12.037 -3.100 11.013 1.00 92.69 160 VAL A C 1
ATOM 1164 O O . VAL A 1 160 ? -13.018 -2.983 11.742 1.00 92.69 160 VAL A O 1
ATOM 1167 N N . ALA A 1 161 ? -11.945 -2.461 9.847 1.00 92.25 161 ALA A N 1
ATOM 1168 C CA . ALA A 1 161 ? -12.991 -1.566 9.358 1.00 92.25 161 ALA A CA 1
ATOM 1169 C C . ALA A 1 161 ? -14.344 -2.290 9.189 1.00 92.25 161 ALA A C 1
ATOM 1171 O O . ALA A 1 161 ? -15.376 -1.766 9.614 1.00 92.25 161 ALA A O 1
ATOM 1172 N N . LEU A 1 162 ? -14.353 -3.516 8.648 1.00 95.25 162 LEU A N 1
ATOM 1173 C CA . LEU A 1 162 ? -15.572 -4.325 8.515 1.00 95.25 162 LEU A CA 1
ATOM 1174 C C . LEU A 1 162 ? -16.134 -4.782 9.867 1.00 95.25 162 LEU A C 1
ATOM 1176 O O . LEU A 1 162 ? -17.340 -4.672 10.092 1.00 95.25 162 LEU A O 1
ATOM 1180 N N . GLU A 1 163 ? -15.292 -5.266 10.784 1.00 94.75 163 GLU A N 1
ATOM 1181 C CA . GLU A 1 163 ? -15.750 -5.685 12.114 1.00 94.75 163 GLU A CA 1
ATOM 1182 C C . GLU A 1 163 ? -16.246 -4.488 12.941 1.00 94.75 163 GLU A C 1
ATOM 1184 O O . GLU A 1 163 ? -17.254 -4.602 13.638 1.00 94.75 163 GLU A O 1
ATOM 1189 N N . ALA A 1 164 ? -15.617 -3.316 12.815 1.00 86.69 164 ALA A N 1
ATOM 1190 C CA . ALA A 1 164 ? -16.100 -2.080 13.424 1.00 86.69 164 ALA A CA 1
ATOM 1191 C C . ALA A 1 164 ? -17.481 -1.689 12.872 1.00 86.69 164 ALA A C 1
ATOM 1193 O O . ALA A 1 164 ? -18.400 -1.422 13.647 1.00 86.69 164 ALA A O 1
ATOM 1194 N N . ALA A 1 165 ? -17.672 -1.734 11.548 1.00 88.06 165 ALA A N 1
ATOM 1195 C CA . ALA A 1 165 ? -18.980 -1.505 10.936 1.00 88.06 165 ALA A CA 1
ATOM 1196 C C . ALA A 1 165 ? -20.033 -2.513 11.437 1.00 88.06 165 ALA A C 1
ATOM 1198 O O . ALA A 1 165 ? -21.167 -2.136 11.742 1.00 88.06 165 ALA A O 1
ATOM 1199 N N . ARG A 1 166 ? -19.648 -3.786 11.597 1.00 92.69 166 ARG A N 1
ATOM 1200 C CA . ARG A 1 166 ? -20.509 -4.835 12.156 1.00 92.69 166 ARG A CA 1
ATOM 1201 C C . ARG A 1 166 ? -20.913 -4.546 13.599 1.00 92.69 166 ARG A C 1
ATOM 1203 O O . ARG A 1 166 ? -22.082 -4.719 13.932 1.00 92.69 166 ARG A O 1
ATOM 1210 N N . VAL A 1 167 ? -19.985 -4.091 14.441 1.00 88.62 167 VAL A N 1
ATOM 1211 C CA . VAL A 1 167 ? -20.262 -3.693 15.832 1.00 88.62 167 VAL A CA 1
ATOM 1212 C C . VAL A 1 167 ? -21.232 -2.511 15.891 1.00 88.62 167 VAL A C 1
ATOM 1214 O O . VAL A 1 167 ? -22.193 -2.567 16.657 1.00 88.62 167 VAL A O 1
ATOM 1217 N N . LEU A 1 168 ? -21.039 -1.482 15.054 1.00 82.94 168 LEU A N 1
ATOM 1218 C CA . LEU A 1 168 ? -21.943 -0.323 14.987 1.00 82.94 168 LEU A CA 1
ATOM 1219 C C . LEU A 1 168 ? -23.390 -0.733 14.693 1.00 82.94 168 LEU A C 1
ATOM 1221 O O . LEU A 1 168 ? -24.323 -0.203 15.293 1.00 82.94 168 LEU A O 1
ATOM 1225 N N . VAL A 1 169 ? -23.567 -1.684 13.776 1.00 84.44 169 VAL A N 1
ATOM 1226 C CA . VAL A 1 169 ? -24.877 -2.234 13.415 1.00 84.44 169 VAL A CA 1
ATOM 1227 C C . VAL A 1 169 ? -25.425 -3.119 14.533 1.00 84.44 169 VAL A C 1
ATOM 1229 O O . VAL A 1 169 ? -26.574 -2.956 14.939 1.00 84.44 169 VAL A O 1
ATOM 1232 N N . ALA A 1 170 ? -24.614 -4.041 15.049 1.00 85.25 170 ALA A N 1
ATOM 1233 C CA . ALA A 1 170 ? -25.052 -5.056 16.001 1.00 85.25 170 ALA A CA 1
ATOM 1234 C C . ALA A 1 170 ? -25.380 -4.504 17.395 1.00 85.25 170 ALA A C 1
ATOM 1236 O O . ALA A 1 170 ? -26.126 -5.151 18.124 1.00 85.25 170 ALA A O 1
ATOM 1237 N N . ASN A 1 171 ? -24.840 -3.342 17.773 1.00 82.56 171 ASN A N 1
ATOM 1238 C CA . ASN A 1 171 ? -25.076 -2.743 19.080 1.00 82.56 171 ASN A CA 1
ATOM 1239 C C . ASN A 1 171 ? -26.230 -1.718 19.037 1.00 82.56 171 ASN A C 1
ATOM 1241 O O . ASN A 1 171 ? -26.031 -0.596 18.559 1.00 82.56 171 ASN A O 1
ATOM 1245 N N . PRO A 1 172 ? -27.424 -2.049 19.568 1.00 79.31 172 PRO A N 1
ATOM 1246 C CA . PRO A 1 172 ? -28.580 -1.149 19.546 1.00 79.31 172 PRO A CA 1
ATOM 1247 C C . PRO A 1 172 ? -28.399 0.086 20.441 1.00 79.31 172 PRO A C 1
ATOM 1249 O O . PRO A 1 172 ? -29.114 1.071 20.275 1.00 79.31 172 PRO A O 1
ATOM 1252 N N . ASN A 1 173 ? -27.438 0.067 21.370 1.00 80.62 173 ASN A N 1
ATOM 1253 C CA . ASN A 1 173 ? -27.147 1.203 22.244 1.00 80.62 173 ASN A CA 1
ATOM 1254 C C . ASN A 1 173 ? -26.305 2.283 21.541 1.00 80.62 173 ASN A C 1
ATOM 1256 O O . ASN A 1 173 ? -26.157 3.389 22.063 1.00 80.62 173 ASN A O 1
ATOM 1260 N N . ILE A 1 174 ? -25.756 1.995 20.354 1.00 78.12 174 ILE A N 1
ATOM 1261 C CA . ILE A 1 174 ? -25.007 2.970 19.559 1.00 78.12 174 ILE A CA 1
ATOM 1262 C C . ILE A 1 174 ? -25.980 3.776 18.697 1.00 78.12 174 ILE A C 1
ATOM 1264 O O . ILE A 1 174 ? -26.505 3.298 17.688 1.00 78.12 174 ILE A O 1
ATOM 1268 N N . THR A 1 175 ? -26.172 5.040 19.075 1.00 76.94 175 THR A N 1
ATOM 1269 C CA . THR A 1 175 ? -26.884 6.034 18.262 1.00 76.94 175 THR A CA 1
ATOM 1270 C C . THR A 1 175 ? -25.879 6.882 17.491 1.00 76.94 175 THR A C 1
ATOM 1272 O O . THR A 1 175 ? -25.045 7.566 18.086 1.00 76.94 175 THR A O 1
ATOM 1275 N N . LEU A 1 176 ? -25.963 6.853 16.161 1.00 74.81 176 LEU A N 1
ATOM 1276 C CA . LEU A 1 176 ? -25.088 7.646 15.305 1.00 74.81 176 LEU A CA 1
ATOM 1277 C C . LEU A 1 176 ? -25.602 9.094 15.198 1.00 74.81 176 LEU A C 1
ATOM 1279 O O . LEU A 1 176 ? -26.769 9.293 14.865 1.00 74.81 176 LEU A O 1
ATOM 1283 N N . PRO A 1 177 ? -24.758 10.118 15.435 1.00 74.88 177 PRO A N 1
ATOM 1284 C CA . PRO A 1 177 ? -25.136 11.520 15.232 1.00 74.88 177 PRO A CA 1
ATOM 1285 C C . PRO A 1 177 ? -25.111 11.943 13.754 1.00 74.88 177 PRO A C 1
ATOM 1287 O O . PRO A 1 177 ? -25.592 13.018 13.410 1.00 74.88 177 PRO A O 1
ATOM 1290 N N . GLY A 1 178 ? -24.523 11.120 12.890 1.00 79.06 178 GLY A N 1
ATOM 1291 C CA . GLY A 1 178 ? -24.394 11.337 11.457 1.00 79.06 178 GLY A CA 1
ATOM 1292 C C . GLY A 1 178 ? -23.836 10.084 10.784 1.00 79.06 178 GLY A C 1
ATOM 1293 O O . GLY A 1 178 ? -23.555 9.101 11.475 1.00 79.06 178 GLY A O 1
ATOM 1294 N N . PRO A 1 179 ? -23.692 10.076 9.453 1.00 86.62 179 PRO A N 1
ATOM 1295 C CA . PRO A 1 179 ? -23.245 8.889 8.736 1.00 86.62 179 PRO A CA 1
ATOM 1296 C C . PRO A 1 179 ? -21.799 8.472 9.054 1.00 86.62 179 PRO A C 1
ATOM 1298 O O . PRO A 1 179 ? -20.916 9.304 9.245 1.00 86.62 179 PRO A O 1
ATOM 1301 N N . ALA A 1 180 ? -21.535 7.171 9.014 1.00 86.62 180 ALA A N 1
ATOM 1302 C CA . ALA A 1 180 ? -20.202 6.591 8.911 1.00 86.62 180 ALA A CA 1
ATOM 1303 C C . ALA A 1 180 ? -20.028 6.036 7.492 1.00 86.62 180 ALA A C 1
ATOM 1305 O O . ALA A 1 180 ? -20.886 5.305 6.993 1.00 86.62 180 ALA A O 1
ATOM 1306 N N . VAL A 1 181 ? -18.937 6.405 6.829 1.00 92.56 181 VAL A N 1
ATOM 1307 C CA . VAL A 1 181 ? -18.582 5.941 5.487 1.00 92.56 181 VAL A CA 1
ATOM 1308 C C . VAL A 1 181 ? -17.314 5.115 5.617 1.00 92.56 181 VAL A C 1
ATOM 1310 O O . VAL A 1 181 ? -16.271 5.643 5.977 1.00 92.56 181 VAL A O 1
ATOM 1313 N N . PHE A 1 182 ? -17.400 3.827 5.327 1.00 96.56 182 PHE A N 1
ATOM 1314 C CA . PHE A 1 182 ? -16.259 2.929 5.242 1.00 96.56 182 PHE A CA 1
ATOM 1315 C C . PHE A 1 182 ? -15.838 2.836 3.779 1.00 96.56 182 PHE A C 1
ATOM 1317 O O . PHE A 1 182 ? -16.636 2.438 2.927 1.00 96.56 182 PHE A O 1
ATOM 1324 N N . LEU A 1 183 ? -14.608 3.244 3.490 1.00 98.31 183 LEU A N 1
ATOM 1325 C CA . LEU A 1 183 ? -14.011 3.189 2.164 1.00 98.31 183 LEU A CA 1
ATOM 1326 C C . LEU A 1 183 ? -12.978 2.069 2.135 1.00 98.31 183 LEU A C 1
ATOM 1328 O O . LEU A 1 183 ? -11.969 2.130 2.832 1.00 98.31 183 LEU A O 1
ATOM 1332 N N . PHE A 1 184 ? -13.243 1.076 1.294 1.00 98.50 184 PHE A N 1
ATOM 1333 C CA . PHE A 1 184 ? -12.298 0.033 0.928 1.00 98.50 184 PHE A CA 1
ATOM 1334 C C . PHE A 1 184 ? -11.759 0.377 -0.457 1.00 98.50 184 PHE A C 1
ATOM 1336 O O . PHE A 1 184 ? -12.481 0.227 -1.448 1.00 98.50 184 PHE A O 1
ATOM 1343 N N . ASN A 1 185 ? -10.537 0.900 -0.539 1.00 95.69 185 ASN A N 1
ATOM 1344 C CA . ASN A 1 185 ? -9.959 1.355 -1.805 1.00 95.69 185 ASN A CA 1
ATOM 1345 C C . ASN A 1 185 ? -8.931 0.351 -2.360 1.00 95.69 185 ASN A C 1
ATOM 1347 O O . ASN A 1 185 ? -8.346 -0.417 -1.606 1.00 95.69 185 ASN A O 1
ATOM 1351 N N . GLY A 1 186 ? -8.787 0.290 -3.686 1.00 96.44 186 GLY A N 1
ATOM 1352 C CA . GLY A 1 186 ? -8.000 -0.747 -4.371 1.00 96.44 186 GLY A CA 1
ATOM 1353 C C . GLY A 1 186 ? -6.858 -0.201 -5.216 1.00 96.44 186 GLY A C 1
ATOM 1354 O O . GLY A 1 186 ? -6.724 -0.606 -6.375 1.00 96.44 186 GLY A O 1
ATOM 1355 N N . GLY A 1 187 ? -6.109 0.771 -4.700 1.00 95.50 187 GLY A N 1
ATOM 1356 C CA . GLY A 1 187 ? -4.984 1.364 -5.420 1.00 95.50 187 GLY A CA 1
ATOM 1357 C C . GLY A 1 187 ? -4.111 2.286 -4.578 1.00 95.50 187 GLY A C 1
ATOM 1358 O O . GLY A 1 187 ? -3.633 3.292 -5.113 1.00 95.50 187 GLY A O 1
ATOM 1359 N N . GLU A 1 188 ? -3.929 1.972 -3.298 1.00 96.12 188 GLU A N 1
ATOM 1360 C CA . GLU A 1 188 ? -2.982 2.663 -2.414 1.00 96.12 188 GLU A CA 1
ATOM 1361 C C . GLU A 1 188 ? -1.548 2.394 -2.896 1.00 96.12 188 GLU A C 1
ATOM 1363 O O . GLU A 1 188 ? -0.808 3.329 -3.213 1.00 96.12 188 GLU A O 1
ATOM 1368 N N . GLU A 1 189 ? -1.234 1.127 -3.172 1.00 93.12 189 GLU A N 1
ATOM 1369 C CA . GLU A 1 189 ? 0.126 0.604 -3.402 1.00 93.12 189 GLU A CA 1
ATOM 1370 C C . GLU A 1 189 ? 0.722 1.064 -4.742 1.00 93.12 189 GLU A C 1
ATOM 1372 O O . GLU A 1 189 ? 1.912 0.956 -5.057 1.00 93.12 189 GLU A O 1
ATOM 1377 N N . THR A 1 190 ? -0.145 1.626 -5.585 1.00 91.00 190 THR A N 1
ATOM 1378 C CA . THR A 1 190 ? 0.212 2.311 -6.833 1.00 91.00 190 THR A CA 1
ATOM 1379 C C . THR A 1 190 ? 0.357 3.822 -6.661 1.00 91.00 190 THR A C 1
ATOM 1381 O O . THR A 1 190 ? 0.333 4.576 -7.640 1.00 91.00 190 THR A O 1
ATOM 1384 N N . VAL A 1 191 ? 0.601 4.253 -5.423 1.00 91.19 191 VAL A N 1
ATOM 1385 C CA . VAL A 1 191 ? 0.727 5.633 -4.954 1.00 91.19 191 VAL A CA 1
ATOM 1386 C C . VAL A 1 191 ? -0.626 6.357 -4.946 1.00 91.19 191 VAL A C 1
ATOM 1388 O O . VAL A 1 191 ? -0.860 7.297 -5.715 1.00 91.19 191 VAL A O 1
ATOM 1391 N N . LEU A 1 192 ? -1.500 5.915 -4.036 1.00 93.75 192 LEU A N 1
ATOM 1392 C CA . LEU A 1 192 ? -2.668 6.635 -3.503 1.00 93.75 192 LEU A CA 1
ATOM 1393 C C . LEU A 1 192 ? -3.732 7.003 -4.550 1.00 93.75 192 LEU A C 1
ATOM 1395 O O . LEU A 1 192 ? -4.427 8.021 -4.466 1.00 93.75 192 LEU A O 1
ATOM 1399 N N . GLN A 1 193 ? -3.821 6.214 -5.617 1.00 94.81 193 GLN A N 1
ATOM 1400 C CA . GLN A 1 193 ? -4.597 6.576 -6.800 1.00 94.81 193 GLN A CA 1
ATOM 1401 C C . GLN A 1 193 ? -6.103 6.457 -6.550 1.00 94.81 193 GLN A C 1
ATOM 1403 O O . GLN A 1 193 ? -6.895 7.297 -6.992 1.00 94.81 193 GLN A O 1
ATOM 1408 N N . ALA A 1 194 ? -6.510 5.403 -5.843 1.00 96.38 194 ALA A N 1
ATOM 1409 C CA . ALA A 1 194 ? -7.913 5.073 -5.644 1.00 96.38 194 ALA A CA 1
ATOM 1410 C C . ALA A 1 194 ? -8.592 5.994 -4.609 1.00 96.38 194 ALA A C 1
ATOM 1412 O O . ALA A 1 194 ? -9.735 6.414 -4.831 1.00 96.38 194 ALA A O 1
ATOM 1413 N N . SER A 1 195 ? -7.879 6.405 -3.554 1.00 97.06 195 SER A N 1
ATOM 1414 C CA . SER A 1 195 ? -8.332 7.415 -2.584 1.00 97.06 195 SER A CA 1
ATOM 1415 C C . SER A 1 195 ? -8.441 8.815 -3.196 1.00 97.06 195 SER A C 1
ATOM 1417 O O . SER A 1 195 ? -9.445 9.505 -2.988 1.00 97.06 195 SER A O 1
ATOM 1419 N N . HIS A 1 196 ? -7.486 9.214 -4.046 1.00 96.25 196 HIS A N 1
ATOM 1420 C CA . HIS A 1 196 ? -7.613 10.436 -4.843 1.00 96.25 196 HIS A CA 1
ATOM 1421 C C . HIS A 1 196 ? -8.858 10.381 -5.741 1.00 96.25 196 HIS A C 1
ATOM 1423 O O . HIS A 1 196 ? -9.654 11.322 -5.781 1.00 96.25 196 HIS A O 1
ATOM 1429 N N . GLY A 1 197 ? -9.069 9.255 -6.431 1.00 95.50 197 GLY A N 1
ATOM 1430 C CA . GLY A 1 197 ? -10.255 9.034 -7.254 1.00 95.50 197 GLY A CA 1
ATOM 1431 C C . GLY A 1 197 ? -11.566 9.129 -6.472 1.00 95.50 197 GLY A C 1
ATOM 1432 O O . GLY A 1 197 ? -12.520 9.727 -6.973 1.00 95.50 197 GLY A O 1
ATOM 1433 N N . PHE A 1 198 ? -11.602 8.609 -5.243 1.00 97.44 198 PHE A N 1
ATOM 1434 C CA . PHE A 1 198 ? -12.746 8.752 -4.346 1.00 97.44 198 PHE A CA 1
ATOM 1435 C C . PHE A 1 198 ? -13.031 10.227 -4.043 1.00 97.44 198 PHE A C 1
ATOM 1437 O O . PHE A 1 198 ? -14.136 10.698 -4.305 1.00 97.44 198 PHE A O 1
ATOM 1444 N N . MET A 1 199 ? -12.037 10.988 -3.578 1.00 96.69 199 MET A N 1
ATOM 1445 C CA . MET A 1 199 ? -12.234 12.404 -3.243 1.00 96.69 199 MET A CA 1
ATOM 1446 C C . MET A 1 199 ? -12.638 13.254 -4.451 1.00 96.69 199 MET A C 1
ATOM 1448 O O . MET A 1 199 ? -13.450 14.171 -4.326 1.00 96.69 199 MET A O 1
ATOM 1452 N N . ALA A 1 200 ? -12.106 12.939 -5.633 1.00 93.31 200 ALA A N 1
ATOM 1453 C CA . ALA A 1 200 ? -12.376 13.695 -6.849 1.00 93.31 200 ALA A CA 1
ATOM 1454 C C . ALA A 1 200 ? -13.752 13.398 -7.474 1.00 93.31 200 ALA A C 1
ATOM 1456 O O . ALA A 1 200 ? -14.316 14.265 -8.154 1.00 93.31 200 ALA A O 1
ATOM 1457 N N . HIS A 1 201 ? -14.278 12.175 -7.324 1.00 92.44 201 HIS A N 1
ATOM 1458 C CA . HIS A 1 201 ? -15.403 11.697 -8.142 1.00 92.44 201 HIS A CA 1
ATOM 1459 C C . HIS A 1 201 ? -16.540 11.027 -7.370 1.00 92.44 201 HIS A C 1
ATOM 1461 O O . HIS A 1 201 ? -17.657 10.986 -7.891 1.00 92.44 201 HIS A O 1
ATOM 1467 N N . SER A 1 202 ? -16.302 10.531 -6.156 1.00 95.81 202 SER A N 1
ATOM 1468 C CA . SER A 1 202 ? -17.343 9.864 -5.376 1.00 95.81 202 SER A CA 1
ATOM 1469 C C . SER A 1 202 ? -18.440 10.841 -4.964 1.00 95.81 202 SER A C 1
ATOM 1471 O O . SER A 1 202 ? -18.187 11.966 -4.519 1.00 95.81 202 SER A O 1
ATOM 1473 N N . ARG A 1 203 ? -19.694 10.383 -5.029 1.00 94.88 203 ARG A N 1
ATOM 1474 C CA . ARG A 1 203 ? -20.825 11.125 -4.453 1.00 94.88 203 ARG A CA 1
ATOM 1475 C C . ARG A 1 203 ? -20.755 11.196 -2.926 1.00 94.88 203 ARG A C 1
ATOM 1477 O O . ARG A 1 203 ? -21.320 12.116 -2.341 1.00 94.88 203 ARG A O 1
ATOM 1484 N N . TRP A 1 204 ? -20.055 10.254 -2.293 1.00 93.94 204 TRP A N 1
ATOM 1485 C CA . TRP A 1 204 ? -19.942 10.154 -0.840 1.00 93.94 204 TRP A CA 1
ATOM 1486 C C . TRP A 1 204 ? -18.903 11.116 -0.259 1.00 93.94 204 TRP A C 1
ATOM 1488 O O . TRP A 1 204 ? -19.002 11.467 0.913 1.00 93.94 204 TRP A O 1
ATOM 1498 N N . ALA A 1 205 ? -17.971 11.617 -1.076 1.00 92.56 205 ALA A N 1
ATOM 1499 C CA . ALA A 1 205 ? -16.914 12.527 -0.634 1.00 92.56 205 ALA A CA 1
ATOM 1500 C C . ALA A 1 205 ? -17.434 13.904 -0.169 1.00 92.56 205 ALA A C 1
ATOM 1502 O O . ALA A 1 205 ? -16.891 14.493 0.762 1.00 92.56 205 ALA A O 1
ATOM 1503 N N . ARG A 1 206 ? -18.513 14.426 -0.777 1.00 83.62 206 ARG A N 1
ATOM 1504 C CA . ARG A 1 206 ? -19.010 15.797 -0.517 1.00 83.62 206 ARG A CA 1
ATOM 1505 C C . ARG A 1 206 ? -19.612 16.006 0.877 1.00 83.62 206 ARG A C 1
ATOM 1507 O O . ARG A 1 206 ? -19.692 17.145 1.322 1.00 83.62 206 ARG A O 1
ATOM 1514 N N . GLY A 1 207 ? -20.066 14.937 1.532 1.00 76.19 207 GLY A N 1
ATOM 1515 C CA . GLY A 1 207 ? -20.708 14.988 2.852 1.00 76.19 207 GLY A CA 1
ATOM 1516 C C . GLY A 1 207 ? -19.770 14.683 4.021 1.00 76.19 207 GLY A C 1
ATOM 1517 O O . GLY A 1 207 ? -20.224 14.613 5.161 1.00 76.19 207 GLY A O 1
ATOM 1518 N N . LEU A 1 208 ? -18.482 14.457 3.757 1.00 83.75 208 LEU A N 1
ATOM 1519 C CA . LEU A 1 208 ? -17.515 14.087 4.786 1.00 83.75 208 LEU A CA 1
ATOM 1520 C C . LEU A 1 208 ? -17.126 15.298 5.645 1.00 83.75 208 LEU A C 1
ATOM 1522 O O . LEU A 1 208 ? -16.869 16.385 5.134 1.00 83.75 208 LEU A O 1
ATOM 1526 N N . GLY A 1 209 ? -17.064 15.097 6.962 1.00 76.19 209 GLY A N 1
ATOM 1527 C CA . GLY A 1 209 ? -16.654 16.100 7.947 1.00 76.19 209 GLY A CA 1
ATOM 1528 C C . GLY A 1 209 ? -15.346 15.774 8.671 1.00 76.19 209 GLY A C 1
ATOM 1529 O O . GLY A 1 209 ? -14.700 16.686 9.184 1.00 76.19 209 GLY A O 1
ATOM 1530 N N . ALA A 1 210 ? -14.946 14.501 8.722 1.00 83.38 210 ALA A N 1
ATOM 1531 C CA . ALA A 1 210 ? -13.662 14.056 9.263 1.00 83.38 210 ALA A CA 1
ATOM 1532 C C . ALA A 1 210 ? -13.290 12.669 8.720 1.00 83.38 210 ALA A C 1
ATOM 1534 O O . ALA A 1 210 ? -14.151 11.980 8.170 1.00 83.38 210 ALA A O 1
ATOM 1535 N N . PHE A 1 211 ? -12.040 12.240 8.908 1.00 85.81 211 PHE A N 1
ATOM 1536 C CA . PHE A 1 211 ? -11.607 10.896 8.525 1.00 85.81 211 PHE A CA 1
ATOM 1537 C C . PHE A 1 211 ? -10.661 10.225 9.531 1.00 85.81 211 PHE A C 1
ATOM 1539 O O . PHE A 1 211 ? -9.975 10.885 10.316 1.00 85.81 211 PHE A O 1
ATOM 1546 N N . ILE A 1 212 ? -10.630 8.896 9.470 1.00 86.00 212 ILE A N 1
ATOM 1547 C CA . ILE A 1 212 ? -9.656 8.007 10.098 1.00 86.00 212 ILE A CA 1
ATOM 1548 C C . ILE A 1 212 ? -9.081 7.147 8.973 1.00 86.00 212 ILE A C 1
ATOM 1550 O O . ILE A 1 212 ? -9.835 6.452 8.291 1.00 86.00 212 ILE A O 1
ATOM 1554 N N . ASN A 1 213 ? -7.770 7.215 8.767 1.00 93.88 213 ASN A N 1
ATOM 1555 C CA . ASN A 1 213 ? -7.059 6.300 7.882 1.00 93.88 213 ASN A CA 1
ATOM 1556 C C . ASN A 1 213 ? -6.445 5.166 8.712 1.00 93.88 213 ASN A C 1
ATOM 1558 O O . ASN A 1 213 ? -5.851 5.434 9.759 1.00 93.88 213 ASN A O 1
ATOM 1562 N N . LEU A 1 214 ? -6.653 3.922 8.281 1.00 90.94 214 LEU A N 1
ATOM 1563 C CA . LEU A 1 214 ? -6.070 2.733 8.896 1.00 90.94 214 LEU A CA 1
ATOM 1564 C C . LEU A 1 214 ? -4.991 2.178 7.976 1.00 90.94 214 LEU A C 1
ATOM 1566 O O . LEU A 1 214 ? -5.287 1.871 6.825 1.00 90.94 214 LEU A O 1
ATOM 1570 N N . GLU A 1 215 ? -3.796 2.011 8.528 1.00 92.38 215 GLU A N 1
ATOM 1571 C CA . GLU A 1 215 ? -2.593 1.625 7.801 1.00 92.38 215 GLU A CA 1
ATOM 1572 C C . GLU A 1 215 ? -1.790 0.546 8.552 1.00 92.38 215 GLU A C 1
ATOM 1574 O O . GLU A 1 215 ? -2.074 0.221 9.717 1.00 92.38 215 GLU A O 1
ATOM 1579 N N . SER A 1 216 ? -0.775 -0.036 7.921 1.00 90.69 216 SER A N 1
ATOM 1580 C CA . SER A 1 216 ? 0.186 -0.914 8.574 1.00 90.69 216 SER A CA 1
ATOM 1581 C C . SER A 1 216 ? 1.560 -0.879 7.907 1.00 90.69 216 SER A C 1
ATOM 1583 O O . SER A 1 216 ? 1.710 -1.185 6.737 1.00 90.69 216 SER A O 1
ATOM 1585 N N . THR A 1 217 ? 2.599 -0.614 8.700 1.00 84.56 217 THR A N 1
ATOM 1586 C CA . THR A 1 217 ? 4.002 -0.806 8.296 1.00 84.56 217 THR A CA 1
ATOM 1587 C C . THR A 1 217 ? 4.665 -1.959 9.048 1.00 84.56 217 THR A C 1
ATOM 1589 O O . THR A 1 217 ? 5.881 -2.116 9.000 1.00 84.56 217 THR A O 1
ATOM 1592 N N . GLY A 1 218 ? 3.886 -2.776 9.760 1.00 83.88 218 GLY A N 1
ATOM 1593 C CA . GLY A 1 218 ? 4.379 -3.870 10.589 1.00 83.88 218 GLY A CA 1
ATOM 1594 C C . GLY A 1 218 ? 3.255 -4.767 11.101 1.00 83.88 218 GLY A C 1
ATOM 1595 O O . GLY A 1 218 ? 2.127 -4.319 11.290 1.00 83.88 218 GLY A O 1
ATOM 1596 N N . ALA A 1 219 ? 3.572 -6.040 11.337 1.00 84.75 219 ALA A N 1
ATOM 1597 C CA . ALA A 1 219 ? 2.598 -7.083 11.667 1.00 84.75 219 ALA A CA 1
ATOM 1598 C C . ALA A 1 219 ? 2.273 -7.205 13.170 1.00 84.75 219 ALA A C 1
ATOM 1600 O O . ALA A 1 219 ? 1.579 -8.135 13.586 1.00 84.75 219 ALA A O 1
ATOM 1601 N N . SER A 1 220 ? 2.794 -6.322 14.026 1.00 82.12 220 SER A N 1
ATOM 1602 C CA . SER A 1 220 ? 2.662 -6.478 15.475 1.00 82.12 220 SER A CA 1
ATOM 1603 C C . SER A 1 220 ? 2.576 -5.173 16.255 1.00 82.12 220 SER A C 1
ATOM 1605 O O . SER A 1 220 ? 2.937 -4.095 15.785 1.00 82.12 220 SER A O 1
ATOM 1607 N N . GLY A 1 221 ? 2.152 -5.306 17.511 1.00 74.56 221 GLY A N 1
ATOM 1608 C CA . GLY A 1 221 ? 2.094 -4.204 18.457 1.00 74.56 221 GLY A CA 1
ATOM 1609 C C . GLY A 1 221 ? 0.826 -3.364 18.334 1.00 74.56 221 GLY A C 1
ATOM 1610 O O . GLY A 1 221 ? -0.097 -3.720 17.593 1.00 74.56 221 GLY A O 1
ATOM 1611 N N . PRO A 1 222 ? 0.755 -2.277 19.114 1.00 72.69 222 PRO A N 1
ATOM 1612 C CA . PRO A 1 222 ? -0.340 -1.337 19.082 1.00 72.69 222 PRO A CA 1
ATOM 1613 C C . PRO A 1 222 ? -0.245 -0.398 17.885 1.00 72.69 222 PRO A C 1
ATOM 1615 O O . PRO A 1 222 ? 0.843 -0.093 17.391 1.00 72.69 222 PRO A O 1
ATOM 1618 N N . ASP A 1 223 ? -1.394 0.139 17.487 1.00 77.50 223 ASP A N 1
ATOM 1619 C CA . ASP A 1 223 ? -1.411 1.232 16.529 1.00 77.50 223 ASP A CA 1
ATOM 1620 C C . ASP A 1 223 ? -0.761 2.486 17.097 1.00 77.50 223 ASP A C 1
ATOM 1622 O O . ASP A 1 223 ? -0.909 2.852 18.267 1.00 77.50 223 ASP A O 1
ATOM 1626 N N . VAL A 1 224 ? -0.065 3.192 16.224 1.00 76.62 224 VAL A N 1
ATOM 1627 C CA . VAL A 1 224 ? 0.524 4.487 16.499 1.00 76.62 224 VAL A CA 1
ATOM 1628 C C . VAL A 1 224 ? -0.208 5.504 15.651 1.00 76.62 224 VAL A C 1
ATOM 1630 O O . VAL A 1 224 ? -0.235 5.388 14.432 1.00 76.62 224 VAL A O 1
ATOM 1633 N N . LEU A 1 225 ? -0.773 6.531 16.287 1.00 81.31 225 LEU A N 1
ATOM 1634 C CA . LEU A 1 225 ? -1.127 7.752 15.577 1.00 81.31 225 LEU A CA 1
ATOM 1635 C C . LEU A 1 225 ? 0.158 8.454 15.151 1.00 81.31 225 LEU A C 1
ATOM 1637 O O . LEU A 1 225 ? 0.921 8.922 16.001 1.00 81.31 225 LEU A O 1
ATOM 1641 N N . PHE A 1 226 ? 0.382 8.518 13.843 1.00 80.75 226 PHE A N 1
ATOM 1642 C CA . PHE A 1 226 ? 1.606 9.065 13.261 1.00 80.75 226 PHE A CA 1
ATOM 1643 C C . PHE A 1 226 ? 1.356 10.255 12.332 1.00 80.75 226 PHE A C 1
ATOM 1645 O O . PHE A 1 226 ? 2.291 11.014 12.098 1.00 80.75 226 PHE A O 1
ATOM 1652 N N . GLN A 1 227 ? 0.114 10.471 11.873 1.00 88.69 227 GLN A N 1
ATOM 1653 C CA . GLN A 1 227 ? -0.292 11.726 11.233 1.00 88.69 227 GLN A CA 1
ATOM 1654 C C . GLN A 1 227 ? -1.622 12.270 11.793 1.00 88.69 227 GLN A C 1
ATOM 1656 O O . GLN A 1 227 ? -2.528 11.517 12.154 1.00 88.69 227 GLN A O 1
ATOM 1661 N N . HIS A 1 228 ? -1.772 13.594 11.858 1.00 86.62 228 HIS A N 1
ATOM 1662 C CA . HIS A 1 228 ? -3.004 14.292 12.226 1.00 86.62 228 HIS A CA 1
ATOM 1663 C C . HIS A 1 228 ? -3.118 15.671 11.568 1.00 86.62 228 HIS A C 1
ATOM 1665 O O . HIS A 1 228 ? -2.128 16.315 11.236 1.00 86.62 228 HIS A O 1
ATOM 1671 N N . THR A 1 229 ? -4.336 16.208 11.492 1.00 80.19 229 THR A N 1
ATOM 1672 C CA . THR A 1 229 ? -4.582 17.568 10.969 1.00 80.19 229 THR A CA 1
ATOM 1673 C C . THR A 1 229 ? -4.689 18.656 12.042 1.00 80.19 229 THR A C 1
ATOM 1675 O O . THR A 1 229 ? -4.923 19.817 11.715 1.00 80.19 229 THR A O 1
ATOM 1678 N N . GLY A 1 230 ? -4.569 18.317 13.332 1.00 76.94 230 GLY A N 1
ATOM 1679 C CA . GLY A 1 230 ? -4.412 19.312 14.394 1.00 76.94 230 GLY A CA 1
ATOM 1680 C C . GLY A 1 230 ? -4.991 18.922 15.752 1.00 76.94 230 GLY A C 1
ATOM 1681 O O . GLY A 1 230 ? -5.516 17.836 15.975 1.00 76.94 230 GLY A O 1
ATOM 1682 N N . ALA A 1 231 ? -4.945 19.866 16.691 1.00 74.94 231 ALA A N 1
ATOM 1683 C CA . ALA A 1 231 ? -5.266 19.601 18.093 1.00 74.94 231 ALA A CA 1
ATOM 1684 C C . ALA A 1 231 ? -6.710 19.118 18.337 1.00 74.94 231 ALA A C 1
ATOM 1686 O O . ALA A 1 231 ? -6.976 18.451 19.336 1.00 74.94 231 ALA A O 1
ATOM 1687 N N . TRP A 1 232 ? -7.665 19.458 17.461 1.00 77.81 232 TRP A N 1
ATOM 1688 C CA . TRP A 1 232 ? -9.030 18.940 17.578 1.00 77.81 232 TRP A CA 1
ATOM 1689 C C . TRP A 1 232 ? -9.081 17.426 17.345 1.00 77.81 232 TRP A C 1
ATOM 1691 O O . TRP A 1 232 ? -9.676 16.741 18.174 1.00 77.81 232 TRP A O 1
ATOM 1701 N N . THR A 1 233 ? -8.429 16.899 16.303 1.00 74.12 233 THR A N 1
ATOM 1702 C CA . THR A 1 233 ? -8.450 15.458 15.999 1.00 74.12 233 THR A CA 1
ATOM 1703 C C . THR A 1 233 ? -7.725 14.661 17.078 1.00 74.12 233 THR A C 1
ATOM 1705 O O . THR A 1 233 ? -8.274 13.683 17.580 1.00 74.12 233 THR A O 1
ATOM 1708 N N . LEU A 1 234 ? -6.581 15.160 17.557 1.00 74.56 234 LEU A N 1
ATOM 1709 C CA . LEU A 1 234 ? -5.860 14.581 18.695 1.00 74.56 234 LEU A CA 1
ATOM 1710 C C . LEU A 1 234 ? -6.708 14.520 19.966 1.00 74.56 234 LEU A C 1
ATOM 1712 O O . LEU A 1 234 ? -6.779 13.482 20.618 1.00 74.56 234 LEU A O 1
ATOM 1716 N N . ARG A 1 235 ? -7.394 15.615 20.324 1.00 71.88 235 ARG A N 1
ATOM 1717 C CA . ARG A 1 235 ? -8.278 15.629 21.501 1.00 71.88 235 ARG A CA 1
ATOM 1718 C C . ARG A 1 235 ? -9.450 14.668 21.353 1.00 71.88 235 ARG A C 1
ATOM 1720 O O . ARG A 1 235 ? -9.925 14.163 22.364 1.00 71.88 235 ARG A O 1
ATOM 1727 N N . ARG A 1 236 ? -9.955 14.453 20.135 1.00 73.31 236 ARG A N 1
ATOM 1728 C CA . ARG A 1 236 ? -11.015 13.470 19.876 1.00 73.31 236 ARG A CA 1
ATOM 1729 C C . ARG A 1 236 ? -10.479 12.052 20.024 1.00 73.31 236 ARG A C 1
ATOM 1731 O O . ARG A 1 236 ? -11.073 11.292 20.777 1.00 73.31 236 ARG A O 1
ATOM 1738 N N . TYR A 1 237 ? -9.336 11.749 19.418 1.00 74.38 237 TYR A N 1
ATOM 1739 C CA . TYR A 1 237 ? -8.671 10.453 19.535 1.00 74.38 237 TYR A CA 1
ATOM 1740 C C . TYR A 1 237 ? -8.326 10.110 20.990 1.00 74.38 237 TYR A C 1
ATOM 1742 O O . TYR A 1 237 ? -8.781 9.093 21.499 1.00 74.38 237 TYR A O 1
ATOM 1750 N N . ALA A 1 238 ? -7.649 11.012 21.708 1.00 72.94 238 ALA A N 1
ATOM 1751 C CA . ALA A 1 238 ? -7.267 10.818 23.110 1.00 72.94 238 ALA A CA 1
ATOM 1752 C C . ALA A 1 238 ? -8.461 10.630 24.063 1.00 72.94 238 ALA A C 1
ATOM 1754 O O . ALA A 1 238 ? -8.300 10.093 25.153 1.00 72.94 238 ALA A O 1
ATOM 1755 N N . ARG A 1 239 ? -9.655 11.099 23.677 1.00 65.62 239 ARG A N 1
ATOM 1756 C CA . ARG A 1 239 ? -10.896 10.906 24.442 1.00 65.62 239 ARG A CA 1
ATOM 1757 C C . ARG A 1 239 ? -11.663 9.644 24.049 1.00 65.62 239 ARG A C 1
ATOM 1759 O O . ARG A 1 239 ? -12.486 9.203 24.845 1.00 65.62 239 ARG A O 1
ATOM 1766 N N . ALA A 1 240 ? -11.480 9.146 22.828 1.00 66.62 240 ALA A N 1
ATOM 1767 C CA . ALA A 1 240 ? -12.283 8.067 22.255 1.00 66.62 240 ALA A CA 1
ATOM 1768 C C . ALA A 1 240 ? -11.579 6.706 22.298 1.00 66.62 240 ALA A C 1
ATOM 1770 O O . ALA A 1 240 ? -12.239 5.700 22.540 1.00 66.62 240 ALA A O 1
ATOM 1771 N N . ALA A 1 241 ? -10.263 6.671 22.079 1.00 65.94 241 ALA A N 1
ATOM 1772 C CA . ALA A 1 241 ? -9.489 5.439 22.109 1.00 65.94 241 ALA A CA 1
ATOM 1773 C C . ALA A 1 241 ? -9.299 4.952 23.551 1.00 65.94 241 ALA A C 1
ATOM 1775 O O . ALA A 1 241 ? -8.950 5.737 24.433 1.00 65.94 241 ALA A O 1
ATOM 1776 N N . GLN A 1 242 ? -9.485 3.650 23.782 1.00 63.03 242 GLN A N 1
ATOM 1777 C CA . GLN A 1 242 ? -9.265 3.032 25.094 1.00 63.03 242 GLN A CA 1
ATOM 1778 C C . GLN A 1 242 ? -7.790 3.094 25.525 1.00 63.03 242 GLN A C 1
ATOM 1780 O O . GLN A 1 242 ? -7.480 3.313 26.695 1.00 63.03 242 GLN A O 1
ATOM 1785 N N . HIS A 1 243 ? -6.885 2.935 24.560 1.00 66.19 243 HIS A N 1
ATOM 1786 C CA . HIS A 1 243 ? -5.440 2.975 24.754 1.00 66.19 243 HIS A CA 1
ATOM 1787 C C . HIS A 1 243 ? -4.829 3.945 23.731 1.00 66.19 243 HIS A C 1
ATOM 1789 O O . HIS A 1 243 ? -4.271 3.501 22.728 1.00 66.19 243 HIS A O 1
ATOM 1795 N N . PRO A 1 244 ? -4.986 5.273 23.914 1.00 69.44 244 PRO A N 1
ATOM 1796 C CA . PRO A 1 244 ? -4.515 6.236 22.933 1.00 69.44 244 PRO A CA 1
ATOM 1797 C C . PRO A 1 244 ? -2.991 6.199 22.871 1.00 69.44 244 PRO A C 1
ATOM 1799 O O . PRO A 1 244 ? -2.305 6.534 23.837 1.00 69.44 244 PRO A O 1
ATOM 1802 N N . HIS A 1 245 ? -2.475 5.819 21.710 1.00 73.06 245 HIS A N 1
ATOM 1803 C CA . HIS A 1 245 ? -1.048 5.777 21.441 1.00 73.06 245 HIS A CA 1
ATOM 1804 C C . HIS A 1 245 ? -0.734 6.570 20.169 1.00 73.06 245 HIS A C 1
ATOM 1806 O O . HIS A 1 245 ? -1.476 6.520 19.184 1.00 73.06 245 HIS A O 1
ATOM 1812 N N . GLY A 1 246 ? 0.330 7.370 20.213 1.00 73.12 246 GLY A N 1
ATOM 1813 C CA . GLY A 1 246 ? 0.714 8.264 19.127 1.00 73.12 246 GLY A CA 1
ATOM 1814 C C . GLY A 1 246 ? 2.113 8.836 19.312 1.00 73.12 246 GLY A C 1
ATOM 1815 O O . GLY A 1 246 ? 2.637 8.869 20.424 1.00 73.12 246 GLY A O 1
ATOM 1816 N N . SER A 1 247 ? 2.710 9.289 18.212 1.00 70.88 247 SER A N 1
ATOM 1817 C CA . SER A 1 247 ? 4.081 9.793 18.165 1.00 70.88 247 SER A CA 1
ATOM 1818 C C . SER A 1 247 ? 4.134 11.152 17.469 1.00 70.88 247 SER A C 1
ATOM 1820 O O . SER A 1 247 ? 3.982 11.244 16.252 1.00 70.88 247 SER A O 1
ATOM 1822 N N . CYS A 1 248 ? 4.397 12.219 18.233 1.00 71.12 248 CYS A N 1
ATOM 1823 C CA . CYS A 1 248 ? 4.616 13.556 17.666 1.00 71.12 248 CYS A CA 1
ATOM 1824 C C . CYS A 1 248 ? 5.857 13.608 16.769 1.00 71.12 248 CYS A C 1
ATOM 1826 O O . CYS A 1 248 ? 5.889 14.349 15.800 1.00 71.12 248 CYS A O 1
ATOM 1828 N N . LEU A 1 249 ? 6.863 12.781 17.043 1.00 64.75 249 LEU A N 1
ATOM 1829 C CA . LEU A 1 249 ? 8.051 12.732 16.207 1.00 64.75 249 LEU A CA 1
ATOM 1830 C C . LEU A 1 249 ? 7.798 11.995 14.888 1.00 64.75 249 LEU A C 1
ATOM 1832 O O . LEU A 1 249 ? 8.399 12.343 13.878 1.00 64.75 249 LEU A O 1
ATOM 1836 N N . ALA A 1 250 ? 6.891 11.013 14.865 1.00 73.25 250 ALA A N 1
ATOM 1837 C CA . ALA A 1 250 ? 6.449 10.434 13.600 1.00 73.25 250 ALA A CA 1
ATOM 1838 C C . ALA A 1 250 ? 5.726 11.495 12.748 1.00 73.25 250 ALA A C 1
ATOM 1840 O O . ALA A 1 250 ? 6.072 11.647 11.579 1.00 73.25 250 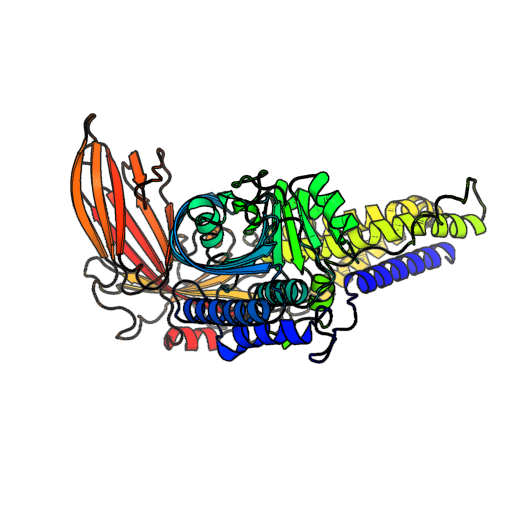ALA A O 1
ATOM 1841 N N . GLN A 1 251 ? 4.851 12.311 13.356 1.00 81.38 251 GLN A N 1
ATOM 1842 C CA . GLN A 1 251 ? 4.248 13.481 12.697 1.00 81.38 251 GLN A CA 1
ATOM 1843 C C . GLN A 1 251 ? 5.325 14.413 12.124 1.00 81.38 251 GLN A C 1
ATOM 1845 O O . GLN A 1 251 ? 5.288 14.716 10.935 1.00 81.38 251 GLN A O 1
ATOM 1850 N N . ASP A 1 252 ? 6.305 14.826 12.935 1.00 78.50 252 ASP A N 1
ATOM 1851 C CA . ASP A 1 252 ? 7.371 15.740 12.504 1.00 78.50 252 ASP A CA 1
ATOM 1852 C C . ASP A 1 252 ? 8.195 15.153 11.342 1.00 78.50 252 ASP A C 1
ATOM 1854 O O . ASP A 1 252 ? 8.567 15.864 10.406 1.00 78.50 252 ASP A O 1
ATOM 1858 N N . LEU A 1 253 ? 8.473 13.843 11.362 1.00 74.75 253 LEU A N 1
ATOM 1859 C CA . LEU A 1 253 ? 9.206 13.159 10.295 1.00 74.75 253 LEU A CA 1
ATOM 1860 C C . LEU A 1 253 ? 8.414 13.129 8.980 1.00 74.75 253 LEU A C 1
ATOM 1862 O O . LEU A 1 253 ? 8.996 13.413 7.928 1.00 74.75 253 LEU A O 1
ATOM 1866 N N . PHE A 1 254 ? 7.108 12.858 9.031 1.00 79.44 254 PHE A N 1
ATOM 1867 C CA . PHE A 1 254 ? 6.225 12.921 7.862 1.00 79.44 254 PHE A CA 1
ATOM 1868 C C . PHE A 1 254 ? 6.073 14.361 7.340 1.00 79.44 254 PHE A C 1
ATOM 1870 O O . PHE A 1 254 ? 6.232 14.605 6.142 1.00 79.44 254 PHE A O 1
ATOM 1877 N N . GLU A 1 255 ? 5.876 15.347 8.222 1.00 81.62 255 GLU A N 1
ATOM 1878 C CA . GLU A 1 255 ? 5.796 16.767 7.844 1.00 81.62 255 GLU A CA 1
ATOM 1879 C C . GLU A 1 255 ? 7.102 17.286 7.228 1.00 81.62 255 GLU A C 1
ATOM 1881 O O . GLU A 1 255 ? 7.076 18.061 6.267 1.00 81.62 255 GLU A O 1
ATOM 1886 N N . SER A 1 256 ? 8.252 16.825 7.731 1.00 76.56 256 SER A N 1
ATOM 1887 C CA . SER A 1 256 ? 9.568 17.205 7.209 1.00 76.56 256 SER A CA 1
ATOM 1888 C C . SER A 1 256 ? 9.843 16.681 5.795 1.00 76.56 256 SER A C 1
ATOM 1890 O O . SER A 1 256 ? 10.758 17.174 5.132 1.00 76.56 256 SER A O 1
ATOM 1892 N N . ARG A 1 257 ? 9.077 15.679 5.331 1.00 72.94 257 ARG A N 1
ATOM 1893 C CA . ARG A 1 257 ? 9.288 14.944 4.069 1.00 72.94 257 ARG A CA 1
ATOM 1894 C C . ARG A 1 257 ? 10.662 14.276 3.951 1.00 72.94 257 ARG A C 1
ATOM 1896 O O . ARG A 1 257 ? 11.110 13.974 2.845 1.00 72.94 257 ARG A O 1
ATOM 1903 N N . VAL A 1 258 ? 11.345 14.060 5.078 1.00 66.00 258 VAL A N 1
ATOM 1904 C CA . VAL A 1 258 ? 12.590 13.279 5.123 1.00 66.00 258 VAL A CA 1
ATOM 1905 C C . VAL A 1 258 ? 12.289 11.809 4.844 1.00 66.00 258 VAL A C 1
ATOM 1907 O O . VAL A 1 258 ? 13.038 11.158 4.116 1.00 66.00 258 VAL A O 1
ATOM 1910 N N . ILE A 1 259 ? 11.167 11.307 5.365 1.00 65.38 259 ILE A N 1
ATOM 1911 C CA . ILE A 1 259 ? 10.647 9.987 5.017 1.00 65.38 259 ILE A CA 1
ATOM 1912 C C . ILE A 1 259 ? 9.937 10.098 3.665 1.00 65.38 259 ILE A C 1
ATOM 1914 O O . ILE A 1 259 ? 9.064 10.938 3.469 1.00 65.38 259 ILE A O 1
ATOM 1918 N N . SER A 1 260 ? 10.339 9.255 2.715 1.00 63.72 260 SER A N 1
ATOM 1919 C CA . SER A 1 260 ? 9.802 9.230 1.346 1.00 63.72 260 SER A CA 1
ATOM 1920 C C . SER A 1 260 ? 8.581 8.310 1.195 1.00 63.72 260 SER A C 1
ATOM 1922 O O . SER A 1 260 ? 8.379 7.744 0.123 1.00 63.72 260 SER A O 1
ATOM 1924 N N . MET A 1 261 ? 7.810 8.147 2.271 1.00 70.81 261 MET A N 1
ATOM 1925 C CA . MET A 1 261 ? 6.612 7.307 2.356 1.00 70.81 261 MET A CA 1
ATOM 1926 C C . MET A 1 261 ? 5.372 8.193 2.428 1.00 70.81 261 MET A C 1
ATOM 1928 O O . MET A 1 261 ? 5.457 9.364 2.801 1.00 70.81 261 MET A O 1
ATOM 1932 N N . ASP A 1 262 ? 4.239 7.637 2.034 1.00 83.06 262 ASP A N 1
ATOM 1933 C CA . ASP A 1 262 ? 2.972 8.342 1.926 1.00 83.06 262 ASP A CA 1
ATOM 1934 C C . ASP A 1 262 ? 1.839 7.350 2.173 1.00 83.06 262 ASP A C 1
ATOM 1936 O O . ASP A 1 262 ? 2.070 6.152 2.063 1.00 83.06 262 ASP A O 1
ATOM 1940 N N . THR A 1 263 ? 0.657 7.850 2.507 1.00 91.50 263 THR A N 1
ATOM 1941 C CA . THR A 1 263 ? -0.538 7.032 2.759 1.00 91.50 263 THR A CA 1
ATOM 1942 C C . THR A 1 263 ? -1.761 7.754 2.214 1.00 91.50 263 THR A C 1
ATOM 1944 O O . THR A 1 263 ? -1.724 8.958 1.917 1.00 91.50 263 THR A O 1
ATOM 1947 N N . ASP A 1 264 ? -2.899 7.067 2.150 1.00 94.69 264 ASP A N 1
ATOM 1948 C CA . ASP A 1 264 ? -4.156 7.680 1.715 1.00 94.69 264 ASP A CA 1
ATOM 1949 C C . ASP A 1 264 ? -4.564 8.910 2.549 1.00 94.69 264 ASP A C 1
ATOM 1951 O O . ASP A 1 264 ? -5.323 9.759 2.061 1.00 94.69 264 ASP A O 1
ATOM 1955 N N . PHE A 1 265 ? -4.009 9.083 3.762 1.00 93.50 265 PHE A N 1
ATOM 1956 C CA . PHE A 1 265 ? -4.135 10.310 4.558 1.00 93.50 265 PHE A CA 1
ATOM 1957 C C . PHE A 1 265 ? -3.902 11.562 3.714 1.00 93.50 265 PHE A C 1
ATOM 1959 O O . PHE A 1 265 ? -4.650 12.535 3.845 1.00 93.50 265 PHE A O 1
ATOM 1966 N N . ARG A 1 266 ? -2.922 11.540 2.804 1.00 92.75 266 ARG A N 1
ATOM 1967 C CA . ARG A 1 266 ? -2.597 12.679 1.942 1.00 92.75 266 ARG A CA 1
ATOM 1968 C C . ARG A 1 266 ? -3.758 13.147 1.091 1.00 92.75 266 ARG A C 1
ATOM 1970 O O . ARG A 1 266 ? -3.947 14.358 0.935 1.00 92.75 266 ARG A O 1
ATOM 1977 N N . MET A 1 267 ? -4.534 12.204 0.565 1.00 95.38 267 MET A N 1
ATOM 1978 C CA . MET A 1 267 ? -5.635 12.488 -0.351 1.00 95.38 267 MET A CA 1
ATOM 1979 C C . MET A 1 267 ? -6.864 13.032 0.378 1.00 95.38 267 MET A C 1
ATOM 1981 O O . MET A 1 267 ? -7.626 13.806 -0.199 1.00 95.38 267 MET A O 1
ATOM 1985 N N . PHE A 1 268 ? -7.030 12.705 1.661 1.00 91.69 268 PHE A N 1
ATOM 1986 C CA . PHE A 1 268 ? -8.137 13.201 2.484 1.00 91.69 268 PHE A CA 1
ATOM 1987 C C . PHE A 1 268 ? -7.796 14.487 3.245 1.00 91.69 268 PHE A C 1
ATOM 1989 O O . PHE A 1 268 ? -8.656 15.353 3.429 1.00 91.69 268 PHE A O 1
ATOM 1996 N N . SER A 1 269 ? -6.545 14.623 3.681 1.00 90.25 269 SER A N 1
ATOM 1997 C CA . SER A 1 269 ? -6.101 15.615 4.657 1.00 90.25 269 SER A CA 1
ATOM 1998 C C . SER A 1 269 ? -6.152 17.050 4.148 1.00 90.25 269 SER A C 1
ATOM 2000 O O . SER A 1 269 ? -5.498 17.400 3.167 1.00 90.25 269 SER A O 1
ATOM 2002 N N . ALA A 1 270 ? -6.832 17.913 4.907 1.00 78.69 270 ALA A N 1
ATOM 2003 C CA . ALA A 1 270 ? -6.806 19.367 4.740 1.00 78.69 270 ALA A CA 1
ATOM 2004 C C . ALA A 1 270 ? -5.406 19.982 4.923 1.00 78.69 270 ALA A C 1
ATOM 2006 O O . ALA A 1 270 ? -5.169 21.108 4.494 1.00 78.69 270 ALA A O 1
ATOM 2007 N N . ALA A 1 271 ? -4.484 19.271 5.582 1.00 80.44 271 ALA A N 1
ATOM 2008 C CA . ALA A 1 271 ? -3.097 19.706 5.730 1.00 80.44 271 ALA A CA 1
ATOM 2009 C C . ALA A 1 271 ? -2.244 19.376 4.489 1.00 80.44 271 ALA A C 1
ATOM 2011 O O . ALA A 1 271 ? -1.091 19.798 4.410 1.00 80.44 271 ALA A O 1
ATOM 2012 N N . GLN A 1 272 ? -2.786 18.598 3.542 1.00 86.75 272 GLN A N 1
ATOM 2013 C CA . GLN A 1 272 ? -2.069 18.110 2.368 1.00 86.75 272 GLN A CA 1
ATOM 2014 C C . GLN A 1 272 ? -2.874 18.344 1.078 1.00 86.75 272 GLN A C 1
ATOM 2016 O O . GLN A 1 272 ? -2.844 19.461 0.567 1.00 86.75 272 GLN A O 1
ATOM 2021 N N . MET A 1 273 ? -3.541 17.330 0.510 1.00 87.25 273 MET A N 1
ATOM 2022 C CA . MET A 1 273 ? -4.226 17.461 -0.790 1.00 87.25 273 MET A CA 1
ATOM 2023 C C . MET A 1 273 ? -5.753 17.492 -0.704 1.00 87.25 273 MET A C 1
ATOM 2025 O O . MET A 1 273 ? -6.399 17.940 -1.650 1.00 87.25 273 MET A O 1
ATOM 2029 N N . GLY A 1 274 ? -6.330 17.015 0.397 1.00 89.19 274 GLY A N 1
ATOM 2030 C CA . GLY A 1 274 ? -7.772 16.974 0.592 1.00 89.19 274 GLY A CA 1
ATOM 2031 C C . GLY A 1 274 ? -8.312 18.189 1.343 1.00 89.19 274 GLY A C 1
ATOM 2032 O O . GLY A 1 274 ? -7.726 19.269 1.363 1.00 89.19 274 GLY A O 1
ATOM 2033 N N . SER A 1 275 ? -9.471 18.009 1.973 1.00 84.62 275 SER A N 1
ATOM 2034 C CA . SER A 1 275 ? -10.195 19.074 2.680 1.00 84.62 275 SER A CA 1
ATOM 2035 C C . SER A 1 275 ? -10.675 18.666 4.071 1.00 84.62 275 SER A C 1
ATOM 2037 O O . SER A 1 275 ? -11.376 19.436 4.726 1.00 84.62 275 SER A O 1
ATOM 2039 N N . LEU A 1 276 ? -10.341 17.456 4.524 1.00 75.62 276 LEU A N 1
ATOM 2040 C CA . LEU A 1 276 ? -10.900 16.878 5.739 1.00 75.62 276 LEU A CA 1
ATOM 2041 C C . LEU A 1 276 ? -9.908 16.948 6.902 1.00 75.62 276 LEU A C 1
ATOM 2043 O O . LEU A 1 276 ? -8.711 16.720 6.712 1.00 75.62 276 LEU A O 1
ATOM 2047 N N . PRO A 1 277 ? -10.376 17.224 8.129 1.00 80.81 277 PRO A N 1
ATOM 2048 C CA . PRO A 1 277 ? -9.597 16.948 9.319 1.00 80.81 277 PRO A CA 1
ATOM 2049 C C . PRO A 1 277 ? -9.596 15.443 9.621 1.00 80.81 277 PRO A C 1
ATOM 2051 O O . PRO A 1 277 ? -10.630 14.785 9.521 1.00 80.81 277 PRO A O 1
ATOM 2054 N N . GLY A 1 278 ? -8.468 14.890 10.052 1.00 82.44 278 GLY A N 1
ATOM 2055 C CA . GLY A 1 278 ? -8.393 13.473 10.398 1.00 82.44 278 GLY A CA 1
ATOM 2056 C C . GLY A 1 278 ? -7.117 13.043 11.101 1.00 82.44 278 GLY A C 1
ATOM 2057 O O . GLY A 1 278 ? -6.308 13.874 11.536 1.00 82.44 278 GLY A O 1
ATOM 2058 N N . ILE A 1 279 ? -6.999 11.728 11.245 1.00 83.12 279 ILE A N 1
ATOM 2059 C CA . ILE A 1 279 ? -5.853 11.027 11.827 1.00 83.12 279 ILE A CA 1
ATOM 2060 C C . ILE A 1 279 ? -5.455 9.852 10.939 1.00 83.12 279 ILE A C 1
ATOM 2062 O O . ILE A 1 279 ? -6.297 9.295 10.233 1.00 83.12 279 ILE A O 1
ATOM 2066 N N . ASP A 1 280 ? -4.187 9.481 11.030 1.00 88.50 280 ASP A N 1
ATOM 2067 C CA . ASP A 1 280 ? -3.607 8.301 10.404 1.00 88.50 280 ASP A CA 1
ATOM 2068 C C . ASP A 1 280 ? -3.030 7.385 11.481 1.00 88.50 280 ASP A C 1
ATOM 2070 O O . ASP A 1 280 ? -2.281 7.846 12.355 1.00 88.50 280 ASP A O 1
ATOM 2074 N N . LEU A 1 281 ? -3.431 6.118 11.446 1.00 84.75 281 LEU A N 1
ATOM 2075 C CA . LEU A 1 281 ? -3.105 5.106 12.445 1.00 84.75 281 LEU A CA 1
ATOM 2076 C C . LEU A 1 281 ? -2.432 3.924 11.756 1.00 84.75 281 LEU A C 1
ATOM 2078 O O . LEU A 1 281 ? -3.039 3.322 10.878 1.00 84.75 281 LEU A O 1
ATOM 2082 N N . ALA A 1 282 ? -1.223 3.562 12.185 1.00 85.25 282 ALA A N 1
ATOM 2083 C CA . ALA A 1 282 ? -0.510 2.408 11.647 1.00 85.25 282 ALA A CA 1
ATOM 2084 C C . ALA A 1 282 ? -0.085 1.444 12.748 1.00 85.25 282 ALA A C 1
ATOM 2086 O O . ALA A 1 282 ? 0.378 1.872 13.805 1.00 85.25 282 ALA A O 1
ATOM 2087 N N . THR A 1 283 ? -0.170 0.144 12.478 1.00 84.56 283 THR A N 1
ATOM 2088 C CA . THR A 1 283 ? 0.619 -0.847 13.222 1.00 84.56 283 THR A CA 1
ATOM 2089 C C . THR A 1 283 ? 2.058 -0.773 12.708 1.00 84.56 283 THR A C 1
ATOM 2091 O O . THR A 1 283 ? 2.256 -0.837 11.498 1.00 84.56 283 THR A O 1
ATOM 2094 N N . VAL A 1 284 ? 3.045 -0.598 13.596 1.00 73.62 284 VAL A N 1
ATOM 2095 C CA . VAL A 1 284 ? 4.434 -0.248 13.206 1.00 73.62 284 VAL A CA 1
ATOM 2096 C C . VAL A 1 284 ? 5.515 -1.147 13.805 1.00 73.62 284 VAL A C 1
ATOM 2098 O O . VAL A 1 284 ? 6.686 -0.816 13.692 1.00 73.62 284 VAL A O 1
ATOM 2101 N N . LEU A 1 285 ? 5.179 -2.216 14.537 1.00 77.19 285 LEU A N 1
ATOM 2102 C CA . LEU A 1 285 ? 6.207 -3.142 15.031 1.00 77.19 285 LEU A CA 1
ATOM 2103 C C . LEU A 1 285 ? 6.271 -4.371 14.132 1.00 77.19 285 LEU A C 1
ATOM 2105 O O . LEU A 1 285 ? 5.255 -4.851 13.634 1.00 77.19 285 LEU A O 1
ATOM 2109 N N . ASP A 1 286 ? 7.470 -4.930 13.998 1.00 80.62 286 ASP A N 1
ATOM 2110 C CA . ASP A 1 286 ? 7.781 -6.014 13.061 1.00 80.62 286 ASP A CA 1
ATOM 2111 C C . ASP A 1 286 ? 7.681 -5.602 11.579 1.00 80.62 286 ASP A C 1
ATOM 2113 O O . ASP A 1 286 ? 7.202 -6.358 10.732 1.00 80.62 286 ASP A O 1
ATOM 2117 N N . GLY A 1 287 ? 8.202 -4.421 11.221 1.00 75.06 287 GLY A N 1
ATOM 2118 C CA . GLY A 1 287 ? 8.292 -3.991 9.820 1.00 75.06 287 GLY A CA 1
ATOM 2119 C C . GLY A 1 287 ? 9.233 -4.816 8.944 1.00 75.06 287 GLY A C 1
ATOM 2120 O O . GLY A 1 287 ? 9.349 -4.564 7.750 1.00 75.06 287 GLY A O 1
ATOM 2121 N N . ALA A 1 288 ? 9.875 -5.856 9.480 1.00 79.12 288 ALA A N 1
ATOM 2122 C CA . ALA A 1 288 ? 10.502 -6.884 8.656 1.00 79.12 288 ALA A CA 1
ATOM 2123 C C . ALA A 1 288 ? 9.477 -7.717 7.859 1.00 79.12 288 ALA A C 1
ATOM 2125 O O . ALA A 1 288 ? 9.873 -8.396 6.917 1.00 79.12 288 ALA A O 1
ATOM 2126 N N . ALA A 1 289 ? 8.189 -7.669 8.219 1.00 86.06 289 ALA A N 1
ATOM 2127 C CA . ALA A 1 289 ? 7.092 -8.196 7.409 1.00 86.06 289 ALA A CA 1
ATOM 2128 C C . ALA A 1 289 ? 6.723 -7.258 6.247 1.00 86.06 289 ALA A C 1
ATOM 2130 O O . ALA A 1 289 ? 6.394 -7.718 5.156 1.00 86.06 289 ALA A O 1
ATOM 2131 N N . TYR A 1 290 ? 6.806 -5.947 6.467 1.00 86.44 290 TYR A N 1
ATOM 2132 C CA . TYR A 1 290 ? 6.295 -4.930 5.553 1.00 86.44 290 TYR A CA 1
ATOM 2133 C C . TYR A 1 290 ? 6.942 -4.988 4.169 1.00 86.44 290 TYR A C 1
ATOM 2135 O O . TYR A 1 290 ? 8.177 -4.999 4.046 1.00 86.44 290 TYR A O 1
ATOM 2143 N N . HIS A 1 291 ? 6.086 -5.031 3.143 1.00 89.75 291 HIS A N 1
ATOM 2144 C CA . HIS A 1 291 ? 6.449 -5.248 1.741 1.00 89.75 291 HIS A CA 1
ATOM 2145 C C . HIS A 1 291 ? 7.369 -6.469 1.538 1.00 89.75 291 HIS A C 1
ATOM 2147 O O . HIS A 1 291 ? 8.374 -6.399 0.830 1.00 89.75 291 HIS A O 1
ATOM 2153 N N . THR A 1 292 ? 7.067 -7.584 2.212 1.00 88.12 292 THR A N 1
ATOM 2154 C CA . THR A 1 292 ? 7.754 -8.871 2.015 1.00 88.12 292 THR A CA 1
ATOM 2155 C C . THR A 1 292 ? 6.754 -10.014 1.918 1.00 88.12 292 THR A C 1
ATOM 2157 O O . THR A 1 292 ? 5.622 -9.914 2.391 1.00 88.12 292 THR A O 1
ATOM 2160 N N . ASP A 1 293 ? 7.194 -11.142 1.371 1.00 89.00 293 ASP A N 1
ATOM 2161 C CA . ASP A 1 293 ? 6.435 -12.396 1.357 1.00 89.00 293 ASP A CA 1
ATOM 2162 C C . ASP A 1 293 ? 6.122 -12.953 2.758 1.00 89.00 293 ASP A C 1
ATOM 2164 O O . ASP A 1 293 ? 5.292 -13.854 2.900 1.00 89.00 293 ASP A O 1
ATOM 2168 N N . ALA A 1 294 ? 6.749 -12.395 3.795 1.00 90.88 294 ALA A N 1
ATOM 2169 C CA . ALA A 1 294 ? 6.540 -12.761 5.181 1.00 90.88 294 ALA A CA 1
ATOM 2170 C C . ALA A 1 294 ? 5.390 -11.995 5.861 1.00 90.88 294 ALA A C 1
ATOM 2172 O O . ALA A 1 294 ? 5.087 -12.306 7.014 1.00 90.88 294 ALA A O 1
ATOM 2173 N N . ASP A 1 295 ? 4.734 -11.033 5.196 1.00 92.75 295 ASP A N 1
ATOM 2174 C CA . ASP A 1 295 ? 3.480 -10.443 5.688 1.00 92.75 295 ASP A CA 1
ATOM 2175 C C . ASP A 1 295 ? 2.294 -11.394 5.455 1.00 92.75 295 ASP A C 1
ATOM 2177 O O . ASP A 1 295 ? 1.526 -11.295 4.491 1.00 92.75 295 ASP A O 1
ATOM 2181 N N . VAL A 1 296 ? 2.195 -12.373 6.353 1.00 95.12 296 VAL A N 1
ATOM 2182 C CA . VAL A 1 296 ? 1.206 -13.455 6.349 1.00 95.12 296 VAL A CA 1
ATOM 2183 C C . VAL A 1 296 ? 0.388 -13.452 7.644 1.00 95.12 296 VAL A C 1
ATOM 2185 O O . VAL A 1 296 ? 0.890 -12.999 8.677 1.00 95.12 296 VAL A O 1
ATOM 2188 N N . PRO A 1 297 ? -0.845 -14.000 7.642 1.00 95.50 297 PRO A N 1
ATOM 2189 C CA . PRO A 1 297 ? -1.703 -14.014 8.830 1.00 95.50 297 PRO A CA 1
ATOM 2190 C C . PRO A 1 297 ? -1.038 -14.621 10.072 1.00 95.50 297 PRO A C 1
ATOM 2192 O O . PRO A 1 297 ? -1.328 -14.217 11.191 1.00 95.50 297 PRO A O 1
ATOM 2195 N N . GLU A 1 298 ? -0.140 -15.590 9.889 1.00 95.06 298 GLU A N 1
ATOM 2196 C CA . GLU A 1 298 ? 0.572 -16.283 10.967 1.00 95.06 298 GLU A CA 1
ATOM 2197 C C . GLU A 1 298 ? 1.622 -15.408 11.665 1.00 95.06 298 GLU A C 1
ATOM 2199 O O . GLU A 1 298 ? 2.017 -15.717 12.789 1.00 95.06 298 GLU A O 1
ATOM 2204 N N . ARG A 1 299 ? 2.086 -14.338 11.010 1.00 92.50 299 ARG A N 1
ATOM 2205 C CA . ARG A 1 299 ? 3.049 -13.383 11.571 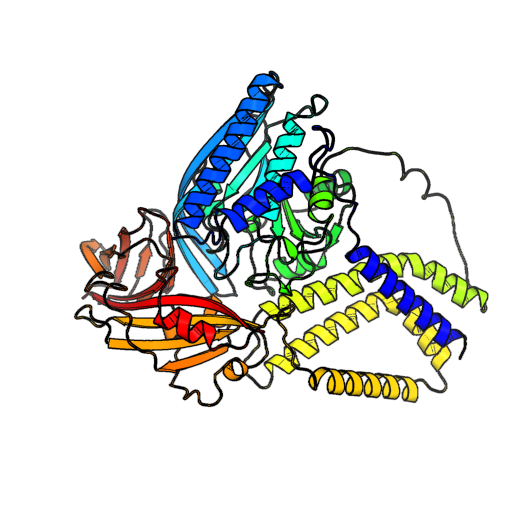1.00 92.50 299 ARG A CA 1
ATOM 2206 C C . ARG A 1 299 ? 2.364 -12.260 12.351 1.00 92.50 299 ARG A C 1
ATOM 2208 O O . ARG A 1 299 ? 3.017 -11.592 13.148 1.00 92.50 299 ARG A O 1
ATOM 2215 N N . MET A 1 300 ? 1.055 -12.083 12.161 1.00 92.12 300 MET A N 1
ATOM 2216 C CA . MET A 1 300 ? 0.285 -11.072 12.875 1.00 92.12 300 MET A CA 1
ATOM 2217 C C . MET A 1 300 ? 0.230 -11.397 14.368 1.00 92.12 300 MET A C 1
ATOM 2219 O O . MET A 1 300 ? -0.201 -12.483 14.764 1.00 92.12 300 MET A O 1
ATOM 2223 N N . ALA A 1 301 ? 0.665 -10.457 15.208 1.00 90.12 301 ALA A N 1
ATOM 2224 C CA . ALA A 1 301 ? 0.658 -10.665 16.650 1.00 90.12 301 ALA A CA 1
ATOM 2225 C C . ALA A 1 301 ? -0.788 -10.722 17.183 1.00 90.12 301 ALA A C 1
ATOM 2227 O O . ALA A 1 301 ? -1.562 -9.787 16.948 1.00 90.12 301 ALA A O 1
ATOM 2228 N N . PRO A 1 302 ? -1.164 -11.774 17.937 1.00 90.25 302 PRO A N 1
ATOM 2229 C CA . PRO A 1 302 ? -2.483 -11.851 18.548 1.00 90.25 302 PRO A CA 1
ATOM 2230 C C . PRO A 1 302 ? -2.771 -10.634 19.432 1.00 90.25 302 PRO A C 1
ATOM 2232 O O . PRO A 1 302 ? -1.915 -10.184 20.197 1.00 90.25 302 PRO A O 1
ATOM 2235 N N . GLY A 1 303 ? -3.985 -10.105 19.339 1.00 85.00 303 GLY A N 1
ATOM 2236 C CA . GLY A 1 303 ? -4.427 -8.935 20.091 1.00 85.00 303 GLY A CA 1
ATOM 2237 C C . GLY A 1 303 ? -4.160 -7.594 19.402 1.00 85.00 303 GLY A C 1
ATOM 2238 O O . GLY A 1 303 ? -4.738 -6.586 19.818 1.00 85.00 303 GLY A O 1
ATOM 2239 N N . SER A 1 304 ? -3.320 -7.538 18.359 1.00 84.38 304 SER A N 1
ATOM 2240 C CA . SER A 1 304 ? -3.048 -6.289 17.628 1.00 84.38 304 SER A CA 1
ATOM 2241 C C . SER A 1 304 ? -4.312 -5.735 16.964 1.00 84.38 304 SER A C 1
ATOM 2243 O O . SER A 1 304 ? -4.620 -4.550 17.111 1.00 84.38 304 SER A O 1
ATOM 2245 N N . LEU A 1 305 ? -5.110 -6.589 16.310 1.00 83.00 305 LEU A N 1
ATOM 2246 C CA . LEU A 1 305 ? -6.377 -6.149 15.715 1.00 83.00 305 LEU A CA 1
ATOM 2247 C C . LEU A 1 305 ? -7.438 -5.886 16.786 1.00 83.00 305 LEU A C 1
ATOM 2249 O O . LEU A 1 305 ? -8.235 -4.961 16.640 1.00 83.00 305 LEU A O 1
ATOM 2253 N N . GLN A 1 306 ? -7.447 -6.665 17.871 1.00 82.25 306 GLN A N 1
ATOM 2254 C CA . GLN A 1 306 ? -8.349 -6.459 19.000 1.00 82.25 306 GLN A CA 1
ATOM 2255 C C . GLN A 1 306 ? -8.141 -5.073 19.619 1.00 82.25 306 GLN A C 1
ATOM 2257 O O . GLN A 1 306 ? -9.119 -4.380 19.897 1.00 82.25 306 GLN A O 1
ATOM 2262 N N . LEU A 1 307 ? -6.885 -4.640 19.781 1.00 70.56 307 LEU A N 1
ATOM 2263 C CA . LEU A 1 307 ? -6.556 -3.307 20.278 1.00 70.56 307 LEU A CA 1
ATOM 2264 C C . LEU A 1 307 ? -7.075 -2.200 19.358 1.00 70.56 307 LEU A C 1
ATOM 2266 O O . LEU A 1 307 ? -7.672 -1.237 19.839 1.00 70.56 307 LEU A O 1
ATOM 2270 N N . ARG A 1 308 ? -6.904 -2.366 18.042 1.00 69.31 308 ARG A N 1
ATOM 2271 C CA . ARG A 1 308 ? -7.443 -1.449 17.026 1.00 69.31 308 ARG A CA 1
ATOM 2272 C C . ARG A 1 308 ? -8.975 -1.395 17.065 1.00 69.31 308 ARG A C 1
ATOM 2274 O O . ARG A 1 308 ? -9.571 -0.331 16.924 1.00 69.31 308 ARG A O 1
ATOM 2281 N N . GLY A 1 309 ? -9.626 -2.524 17.336 1.00 48.56 309 GLY A N 1
ATOM 2282 C CA . GLY A 1 309 ? -11.073 -2.622 17.525 1.00 48.56 309 GLY A CA 1
ATOM 2283 C C . GLY A 1 309 ? -11.627 -1.865 18.736 1.00 48.56 309 GLY A C 1
ATOM 2284 O O . GLY A 1 309 ? -12.801 -1.497 18.749 1.00 48.56 309 GLY A O 1
ATOM 2285 N N . PHE A 1 310 ? -10.787 -1.566 19.732 1.00 52.34 310 PHE A N 1
ATOM 2286 C CA . PHE A 1 310 ? -11.150 -0.799 20.930 1.00 52.34 310 PHE A CA 1
ATOM 2287 C C . PHE A 1 310 ? -11.111 0.730 20.738 1.00 52.34 310 PHE A C 1
ATOM 2289 O O . PHE A 1 310 ? -11.169 1.497 21.702 1.00 52.34 310 PHE A O 1
ATOM 2296 N N . ILE A 1 311 ? -11.088 1.207 19.490 1.00 48.59 311 ILE A N 1
ATOM 2297 C CA . ILE A 1 311 ? -11.206 2.635 19.150 1.00 48.59 311 ILE A CA 1
ATOM 2298 C C . ILE A 1 311 ? -12.633 3.183 19.409 1.00 48.59 311 ILE A C 1
ATOM 2300 O O . ILE A 1 311 ? -12.903 4.366 19.197 1.00 48.59 311 ILE A O 1
ATOM 2304 N N . THR A 1 312 ? -13.583 2.389 19.924 1.00 37.56 312 THR A N 1
ATOM 2305 C CA . THR A 1 312 ? -14.929 2.902 20.245 1.00 37.56 312 THR A CA 1
ATOM 2306 C C . THR A 1 312 ? -15.613 2.193 21.426 1.00 37.56 312 THR A C 1
ATOM 2308 O O . THR A 1 312 ? -16.399 1.277 21.219 1.00 37.56 312 THR A O 1
ATOM 2311 N N . ALA A 1 313 ? -15.390 2.663 22.664 1.00 32.31 313 ALA A N 1
ATOM 2312 C CA . ALA A 1 313 ? -16.373 2.593 23.763 1.00 32.31 313 ALA A CA 1
ATOM 2313 C C . ALA A 1 313 ? -15.997 3.526 24.937 1.00 32.31 313 ALA A C 1
ATOM 2315 O O . ALA A 1 313 ? -14.858 3.573 25.389 1.00 32.31 313 ALA A O 1
ATOM 2316 N N . LEU A 1 314 ? -16.985 4.289 25.412 1.00 33.88 314 LEU A N 1
ATOM 2317 C CA . LEU A 1 314 ? -16.898 5.344 26.424 1.00 33.88 314 LEU A CA 1
ATOM 2318 C C . LEU A 1 314 ? -16.455 4.874 27.824 1.00 33.88 314 LEU A C 1
ATOM 2320 O O . LEU A 1 314 ? -17.003 3.926 28.369 1.00 33.88 314 LEU A O 1
ATOM 2324 N N . TRP A 1 315 ? -15.632 5.729 28.442 1.00 29.41 315 TRP A N 1
ATOM 2325 C CA . TRP A 1 315 ? -15.668 6.147 29.852 1.00 29.41 315 TRP A CA 1
ATOM 2326 C C . TRP A 1 315 ? -15.657 5.076 30.949 1.00 29.41 315 TRP A C 1
ATOM 2328 O O . TRP A 1 315 ? -16.669 4.456 31.254 1.00 29.41 315 TRP A O 1
ATOM 2338 N N . ALA A 1 316 ? -14.610 5.129 31.771 1.00 28.36 316 ALA A N 1
ATOM 2339 C CA . ALA A 1 316 ? -14.798 5.044 33.215 1.00 28.36 316 ALA A CA 1
ATOM 2340 C C . ALA A 1 316 ? -13.725 5.856 33.962 1.00 28.36 316 ALA A C 1
ATOM 2342 O O . ALA A 1 316 ? -12.560 5.481 34.026 1.00 28.36 316 ALA A O 1
ATOM 2343 N N . LEU A 1 317 ? -14.146 6.986 34.539 1.00 33.06 317 LEU A N 1
ATOM 2344 C CA . LEU A 1 317 ? -14.002 7.270 35.977 1.00 33.06 317 LEU A CA 1
ATOM 2345 C C . LEU A 1 317 ? -12.611 7.269 36.661 1.00 33.06 317 LEU A C 1
ATOM 2347 O O . LEU A 1 317 ? -12.555 7.375 37.882 1.00 33.06 317 LEU A O 1
ATOM 2351 N N . GLY A 1 318 ? -11.489 7.219 35.945 1.00 32.75 318 GLY A N 1
ATOM 2352 C CA . GLY A 1 318 ? -10.164 7.079 36.577 1.00 32.75 318 GLY A CA 1
ATOM 2353 C C . GLY A 1 318 ? -9.402 8.367 36.921 1.00 32.75 318 GLY A C 1
ATOM 2354 O O . GLY A 1 318 ? -8.495 8.340 37.745 1.00 32.75 318 GLY A O 1
ATOM 2355 N N . ALA A 1 319 ? -9.727 9.509 36.313 1.00 32.97 319 ALA A N 1
ATOM 2356 C CA . ALA A 1 319 ? -8.818 10.666 36.313 1.00 32.97 319 ALA A CA 1
ATOM 2357 C C . ALA A 1 319 ? -9.241 11.828 37.232 1.00 32.97 319 ALA A C 1
ATOM 2359 O O . ALA A 1 319 ? -8.809 12.960 37.031 1.00 32.97 319 ALA A O 1
ATOM 2360 N N . LEU A 1 320 ? -10.070 11.557 38.249 1.00 30.73 320 LEU A N 1
ATOM 2361 C CA . LEU A 1 320 ? -10.387 12.506 39.329 1.00 30.73 320 LEU A CA 1
ATOM 2362 C C . LEU A 1 320 ? -9.587 12.239 40.622 1.00 30.73 320 LEU A C 1
ATOM 2364 O O . LEU A 1 320 ? -9.828 12.894 41.630 1.00 30.73 320 LEU A O 1
ATOM 2368 N N . ALA A 1 321 ? -8.621 11.311 40.606 1.00 32.34 321 ALA A N 1
ATOM 2369 C CA . ALA A 1 321 ? -7.942 10.839 41.820 1.00 32.34 321 ALA A CA 1
ATOM 2370 C C . ALA A 1 321 ? -6.446 11.198 41.948 1.00 32.34 321 ALA A C 1
ATOM 2372 O O . ALA A 1 321 ? -5.873 10.977 43.009 1.00 32.34 321 ALA A O 1
ATOM 2373 N N . SER A 1 322 ? -5.789 11.769 40.931 1.00 30.53 322 SER A N 1
ATOM 2374 C CA . SER A 1 322 ? -4.314 11.917 40.959 1.00 30.53 322 SER A CA 1
ATOM 2375 C C . SER A 1 322 ? -3.793 13.355 41.028 1.00 30.53 322 SER A C 1
ATOM 2377 O O . SER A 1 322 ? -2.586 13.567 41.007 1.00 30.53 322 SER A O 1
ATOM 2379 N N . ALA A 1 323 ? -4.672 14.350 41.167 1.00 30.62 323 ALA A N 1
ATOM 2380 C CA . ALA A 1 323 ? -4.287 15.764 41.258 1.00 30.62 323 ALA A CA 1
ATOM 2381 C C . ALA A 1 323 ? -3.973 16.248 42.695 1.00 30.62 323 ALA A C 1
ATOM 2383 O O . ALA A 1 323 ? -3.823 17.446 42.919 1.00 30.62 323 ALA A O 1
ATOM 2384 N N . ALA A 1 324 ? -3.863 15.339 43.671 1.00 32.84 324 ALA A N 1
ATOM 2385 C CA . ALA A 1 324 ? -3.647 15.664 45.081 1.00 32.84 324 ALA A CA 1
ATOM 2386 C C . ALA A 1 324 ? -2.451 14.898 45.676 1.00 32.84 324 ALA A C 1
ATOM 2388 O O . ALA A 1 324 ? -2.636 13.930 46.402 1.00 32.84 324 ALA A O 1
ATOM 2389 N N . ALA A 1 325 ? -1.220 15.331 45.393 1.00 25.94 325 ALA A N 1
ATOM 2390 C CA . ALA A 1 325 ? -0.064 15.041 46.252 1.00 25.94 325 ALA A CA 1
ATOM 2391 C C . ALA A 1 325 ? 1.079 16.020 45.946 1.00 25.94 325 ALA A C 1
ATOM 2393 O O . ALA A 1 325 ? 1.701 15.986 44.888 1.00 25.94 325 ALA A O 1
ATOM 2394 N N . MET A 1 326 ? 1.291 16.943 46.879 1.00 27.03 326 MET A N 1
ATOM 2395 C CA . MET A 1 326 ? 2.158 18.114 46.797 1.00 27.03 326 MET A CA 1
ATOM 2396 C C . MET A 1 326 ? 3.647 17.829 47.099 1.00 27.03 326 MET A C 1
ATOM 2398 O O . MET A 1 326 ? 3.964 17.011 47.950 1.00 27.03 326 MET A O 1
ATOM 2402 N N . ALA A 1 327 ? 4.512 18.612 46.438 1.00 33.28 327 ALA A N 1
ATOM 2403 C CA . ALA A 1 327 ? 5.644 19.425 46.941 1.00 33.28 327 ALA A CA 1
ATOM 2404 C C . ALA A 1 327 ? 6.791 18.859 47.845 1.00 33.28 327 ALA A C 1
ATOM 2406 O O . ALA A 1 327 ? 6.594 18.687 49.039 1.00 33.28 327 ALA A O 1
ATOM 2407 N N . ALA A 1 328 ? 8.013 18.818 47.250 1.00 36.69 328 ALA A N 1
ATOM 2408 C CA . ALA A 1 328 ? 9.384 19.246 47.695 1.00 36.69 328 ALA A CA 1
ATOM 2409 C C . ALA A 1 328 ? 10.036 18.724 49.024 1.00 36.69 328 ALA A C 1
ATOM 2411 O O . ALA A 1 328 ? 9.306 18.343 49.927 1.00 36.69 328 ALA A O 1
ATOM 2412 N N . PRO A 1 329 ? 11.371 18.870 49.299 1.00 46.59 329 PRO A N 1
ATOM 2413 C CA . PRO A 1 329 ? 12.616 18.814 48.487 1.00 46.59 329 PRO A CA 1
ATOM 2414 C C . PRO A 1 329 ? 13.828 18.006 49.099 1.00 46.59 329 PRO A C 1
ATOM 2416 O O . PRO A 1 329 ? 13.938 17.829 50.303 1.00 46.59 329 PRO A O 1
ATOM 2419 N N . ALA A 1 330 ? 14.769 17.631 48.208 1.00 42.28 330 ALA A N 1
ATOM 2420 C CA . ALA A 1 330 ? 16.239 17.364 48.262 1.00 42.28 330 ALA A CA 1
ATOM 2421 C C . ALA A 1 330 ? 16.959 16.439 49.314 1.00 42.28 330 ALA A C 1
ATOM 2423 O O . ALA A 1 330 ? 16.726 16.590 50.506 1.00 42.28 330 ALA A O 1
ATOM 2424 N N . PRO A 1 331 ? 17.905 15.534 48.914 1.00 42.28 331 PRO A N 1
ATOM 2425 C CA . PRO A 1 331 ? 18.198 14.359 49.765 1.00 42.28 331 PRO A CA 1
ATOM 2426 C C . PRO A 1 331 ? 19.702 13.867 49.860 1.00 42.28 331 PRO A C 1
ATOM 2428 O O . PRO A 1 331 ? 20.536 14.178 49.005 1.00 42.28 331 PRO A O 1
ATOM 2431 N N . ASP A 1 332 ? 20.033 12.980 50.826 1.00 52.25 332 ASP A N 1
ATOM 2432 C CA . ASP A 1 332 ? 21.156 11.974 50.845 1.00 52.25 332 ASP A CA 1
ATOM 2433 C C . ASP A 1 332 ? 20.673 10.583 50.366 1.00 52.25 332 ASP A C 1
ATOM 2435 O O . ASP A 1 332 ? 19.473 10.471 50.363 1.00 52.25 332 ASP A O 1
ATOM 2439 N N . LEU A 1 333 ? 21.484 9.546 50.023 1.00 54.00 333 LEU A N 1
ATOM 2440 C CA . LEU A 1 333 ? 21.158 8.162 49.508 1.00 54.00 333 LEU A CA 1
ATOM 2441 C C . LEU A 1 333 ? 19.679 7.765 49.262 1.00 54.00 333 LEU A C 1
ATOM 2443 O O . LEU A 1 333 ? 19.341 7.354 48.146 1.00 54.00 333 LEU A O 1
ATOM 2447 N N . ALA A 1 334 ? 18.795 7.965 50.241 1.00 53.12 334 ALA A N 1
ATOM 2448 C CA . ALA A 1 334 ? 17.362 8.197 50.025 1.00 53.12 334 ALA A CA 1
ATOM 2449 C C . ALA A 1 334 ? 17.048 9.166 48.855 1.00 53.12 334 ALA A C 1
ATOM 2451 O O . ALA A 1 334 ? 15.936 9.202 48.359 1.00 53.12 334 ALA A O 1
ATOM 2452 N N . ALA A 1 335 ? 18.036 9.892 48.347 1.00 46.22 335 ALA A N 1
ATOM 2453 C CA . ALA A 1 335 ? 18.032 10.929 47.352 1.00 46.22 335 ALA A CA 1
ATOM 2454 C C . ALA A 1 335 ? 18.202 10.471 45.970 1.00 46.22 335 ALA A C 1
ATOM 2456 O O . ALA A 1 335 ? 17.588 10.993 45.062 1.00 46.22 335 ALA A O 1
ATOM 2457 N N . VAL A 1 336 ? 19.120 9.533 45.847 1.00 51.78 336 VAL A N 1
ATOM 2458 C CA . VAL A 1 336 ? 19.345 8.832 44.625 1.00 51.78 336 VAL A CA 1
ATOM 2459 C C . VAL A 1 336 ? 18.119 7.947 44.448 1.00 51.78 336 VAL A C 1
ATOM 2461 O O . VAL A 1 336 ? 17.543 7.974 43.377 1.00 51.78 336 VAL A O 1
ATOM 2464 N N . ALA A 1 337 ? 17.609 7.307 45.512 1.00 57.94 337 ALA A N 1
ATOM 2465 C CA . ALA A 1 337 ? 16.332 6.590 45.481 1.00 57.94 337 ALA A CA 1
ATOM 2466 C C . ALA A 1 337 ? 15.122 7.501 45.169 1.00 57.94 337 ALA A C 1
ATOM 2468 O O . ALA A 1 337 ? 14.335 7.177 44.287 1.00 57.94 337 ALA A O 1
ATOM 2469 N N . THR A 1 338 ? 14.998 8.663 45.818 1.00 52.28 338 THR A N 1
ATOM 2470 C CA . THR A 1 338 ? 13.899 9.623 45.585 1.00 52.28 338 THR A CA 1
ATOM 2471 C C . THR A 1 338 ? 14.030 10.326 44.237 1.00 52.28 338 THR A C 1
ATOM 2473 O O . THR A 1 338 ? 13.026 10.537 43.576 1.00 52.28 338 THR A O 1
ATOM 2476 N N . ALA A 1 339 ? 15.240 10.646 43.768 1.00 49.03 339 ALA A N 1
ATOM 2477 C CA . ALA A 1 339 ? 15.477 11.193 42.433 1.00 49.03 339 ALA A CA 1
ATOM 2478 C C . ALA A 1 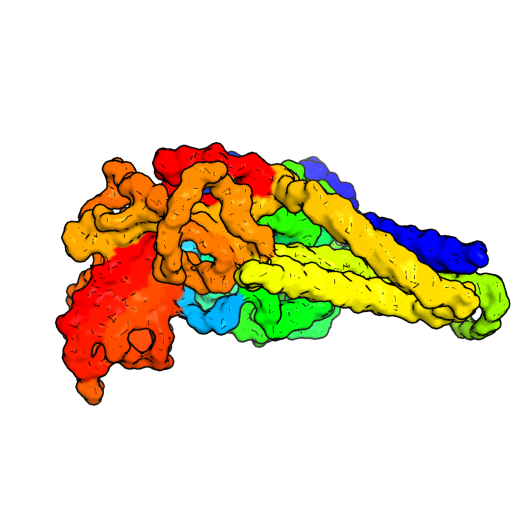339 ? 15.220 10.143 41.351 1.00 49.03 339 ALA A C 1
ATOM 2480 O O . ALA A 1 339 ? 14.649 10.488 40.327 1.00 49.03 339 ALA A O 1
ATOM 2481 N N . LEU A 1 340 ? 15.564 8.869 41.575 1.00 54.53 340 LEU A N 1
ATOM 2482 C CA . LEU A 1 340 ? 15.190 7.764 40.686 1.00 54.53 340 LEU A CA 1
ATOM 2483 C C . LEU A 1 340 ? 13.665 7.574 40.658 1.00 54.53 340 LEU A C 1
ATOM 2485 O O . LEU A 1 340 ? 13.103 7.434 39.578 1.00 54.53 340 LEU A O 1
ATOM 2489 N N . ALA A 1 341 ? 12.984 7.655 41.807 1.00 57.06 341 ALA A N 1
ATOM 2490 C CA . ALA A 1 341 ? 11.522 7.600 41.898 1.00 57.06 341 ALA A CA 1
ATOM 2491 C C . ALA A 1 341 ? 10.832 8.835 41.280 1.00 57.06 341 ALA A C 1
ATOM 2493 O O . ALA A 1 341 ? 9.803 8.698 40.631 1.00 57.06 341 ALA A O 1
ATOM 2494 N N . ALA A 1 342 ? 11.413 10.029 41.412 1.00 46.69 342 ALA A N 1
ATOM 2495 C CA . ALA A 1 342 ? 10.917 11.274 40.818 1.00 46.69 342 ALA A CA 1
ATOM 2496 C C . ALA A 1 342 ? 11.228 11.376 39.318 1.00 46.69 342 ALA A C 1
ATOM 2498 O O . ALA A 1 342 ? 10.494 12.021 38.573 1.00 46.69 342 ALA A O 1
ATOM 2499 N N . CYS A 1 343 ? 12.297 10.720 38.863 1.00 45.38 343 CYS A N 1
ATOM 2500 C CA . CYS A 1 343 ? 12.573 10.527 37.448 1.00 45.38 343 CYS A CA 1
ATOM 2501 C C . CYS A 1 343 ? 11.710 9.413 36.860 1.00 45.38 343 CYS A C 1
ATOM 2503 O O . CYS A 1 343 ? 11.545 9.414 35.653 1.00 45.38 343 CYS A O 1
ATOM 2505 N N . ALA A 1 344 ? 11.146 8.493 37.653 1.00 52.81 344 ALA A N 1
ATOM 2506 C CA . ALA A 1 344 ? 10.369 7.363 37.142 1.00 52.81 344 ALA A CA 1
ATOM 2507 C C . ALA A 1 344 ? 9.175 7.781 36.258 1.00 52.81 344 ALA A C 1
ATOM 2509 O O . ALA A 1 344 ? 9.011 7.155 35.221 1.00 52.81 344 ALA A O 1
ATOM 2510 N N . PRO A 1 345 ? 8.401 8.849 36.547 1.00 48.88 345 PRO A N 1
ATOM 2511 C CA . PRO A 1 345 ? 7.382 9.359 35.624 1.00 48.88 345 PRO A CA 1
ATOM 2512 C C . PRO A 1 345 ? 7.956 9.925 34.320 1.00 48.88 345 PRO A C 1
ATOM 2514 O O . PRO A 1 345 ? 7.402 9.682 33.254 1.00 48.88 345 PRO A O 1
ATOM 2517 N N . ALA A 1 346 ? 9.078 10.651 34.379 1.00 42.44 346 ALA A N 1
ATOM 2518 C CA . ALA A 1 346 ? 9.739 11.198 33.191 1.00 42.44 346 ALA A CA 1
ATOM 2519 C C . ALA A 1 346 ? 10.413 10.097 32.355 1.00 42.44 346 ALA A C 1
ATOM 2521 O O . ALA A 1 346 ? 10.344 10.125 31.136 1.00 42.44 346 ALA A O 1
ATOM 2522 N N . LEU A 1 347 ? 10.999 9.098 33.013 1.00 50.25 347 LEU A N 1
ATOM 2523 C CA . LEU A 1 347 ? 11.546 7.878 32.428 1.00 50.25 347 LEU A CA 1
ATOM 2524 C C . LEU A 1 347 ? 10.428 7.029 31.825 1.00 50.25 347 LEU A C 1
ATOM 2526 O O . LEU A 1 347 ? 10.564 6.599 30.695 1.00 50.25 347 LEU A O 1
ATOM 2530 N N . ALA A 1 348 ? 9.303 6.846 32.512 1.00 52.56 348 ALA A N 1
ATOM 2531 C CA . ALA A 1 348 ? 8.138 6.133 31.991 1.00 52.56 348 ALA A CA 1
ATOM 2532 C C . ALA A 1 348 ? 7.472 6.875 30.820 1.00 52.56 348 ALA A C 1
ATOM 2534 O O . ALA A 1 348 ? 6.951 6.230 29.920 1.00 52.56 348 ALA A O 1
ATOM 2535 N N . ALA A 1 349 ? 7.519 8.211 30.794 1.00 47.47 349 ALA A N 1
ATOM 2536 C CA . ALA A 1 349 ? 7.037 9.017 29.671 1.00 47.47 349 ALA A CA 1
ATOM 2537 C C . ALA A 1 349 ? 8.031 9.058 28.492 1.00 47.47 349 ALA A C 1
ATOM 2539 O O . ALA A 1 349 ? 7.619 9.100 27.336 1.00 47.47 349 ALA A O 1
ATOM 2540 N N . ALA A 1 350 ? 9.340 9.030 28.765 1.00 47.34 350 ALA A N 1
ATOM 2541 C CA . ALA A 1 350 ? 10.397 9.099 27.755 1.00 47.34 350 ALA A CA 1
ATOM 2542 C C . ALA A 1 350 ? 10.856 7.726 27.245 1.00 47.34 350 ALA A C 1
ATOM 2544 O O . ALA A 1 350 ? 11.501 7.642 26.205 1.00 47.34 350 ALA A O 1
ATOM 2545 N N . ALA A 1 351 ? 10.553 6.638 27.942 1.00 53.16 351 ALA A N 1
ATOM 2546 C CA . ALA A 1 351 ? 10.983 5.309 27.540 1.00 53.16 351 ALA A CA 1
ATOM 2547 C C . ALA A 1 351 ? 10.170 4.697 26.382 1.00 53.16 351 ALA A C 1
ATOM 2549 O O . ALA A 1 351 ? 10.784 4.003 25.567 1.00 53.16 351 ALA A O 1
ATOM 2550 N N . PRO A 1 352 ? 8.878 5.034 26.177 1.00 52.44 352 PRO A N 1
ATOM 2551 C CA . PRO A 1 352 ? 8.212 4.834 24.894 1.00 52.44 352 PRO A CA 1
ATOM 2552 C C . PRO A 1 352 ? 8.949 5.570 23.769 1.00 52.44 352 PRO A C 1
ATOM 2554 O O . PRO A 1 352 ? 9.283 4.958 22.764 1.00 52.44 352 PRO A O 1
ATOM 2557 N N . LEU A 1 353 ? 9.349 6.835 23.964 1.00 53.47 353 LEU A N 1
ATOM 2558 C CA . LEU A 1 353 ? 10.174 7.556 22.981 1.00 53.47 353 LEU A CA 1
ATOM 2559 C C . LEU A 1 353 ? 11.540 6.885 22.765 1.00 53.47 353 LEU A C 1
ATOM 2561 O O . LEU A 1 353 ? 12.033 6.868 21.647 1.00 53.47 353 LEU A O 1
ATOM 2565 N N . ALA 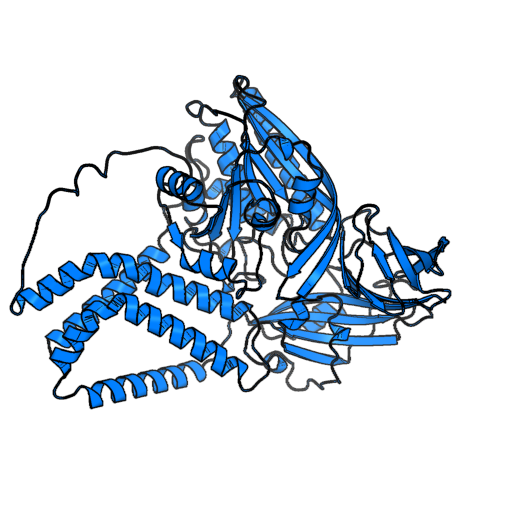A 1 354 ? 12.156 6.298 23.791 1.00 53.69 354 ALA A N 1
ATOM 2566 C CA . ALA A 1 354 ? 13.462 5.652 23.667 1.00 53.69 354 ALA A CA 1
ATOM 2567 C C . ALA A 1 354 ? 13.441 4.243 23.059 1.00 53.69 354 ALA A C 1
ATOM 2569 O O . ALA A 1 354 ? 14.504 3.709 22.748 1.00 53.69 354 ALA A O 1
ATOM 2570 N N . THR A 1 355 ? 12.262 3.650 22.883 1.00 56.69 355 THR A N 1
ATOM 2571 C CA . THR A 1 355 ? 12.085 2.304 22.316 1.00 56.69 355 THR A CA 1
ATOM 2572 C C . THR A 1 355 ? 11.342 2.362 20.986 1.00 56.69 355 THR A C 1
ATOM 2574 O O . THR A 1 355 ? 11.838 1.842 19.990 1.00 56.69 355 THR A O 1
ATOM 2577 N N . VAL A 1 356 ? 10.224 3.086 20.941 1.00 59.09 356 VAL A N 1
ATOM 2578 C CA . VAL A 1 356 ? 9.396 3.276 19.748 1.00 59.09 356 VAL A CA 1
ATOM 2579 C C . VAL A 1 356 ? 10.099 4.153 18.719 1.00 59.09 356 VAL A C 1
ATOM 2581 O O . VAL A 1 356 ? 10.066 3.801 17.548 1.00 59.09 356 VAL A O 1
ATOM 2584 N N . LEU A 1 357 ? 10.790 5.243 19.102 1.00 63.09 357 LEU A N 1
ATOM 2585 C CA . LEU A 1 357 ? 11.475 6.068 18.097 1.00 63.09 357 LEU A CA 1
ATOM 2586 C C . LEU A 1 357 ? 12.618 5.312 17.417 1.00 63.09 357 LEU A C 1
ATOM 2588 O O . LEU A 1 357 ? 12.648 5.330 16.192 1.00 63.09 357 LEU A O 1
ATOM 2592 N N . PRO A 1 358 ? 13.561 4.661 18.125 1.00 62.22 358 PRO A N 1
ATOM 2593 C CA . PRO A 1 358 ? 14.605 3.930 17.432 1.00 62.22 358 PRO A CA 1
ATOM 2594 C C . PRO A 1 358 ? 14.056 2.766 16.624 1.00 62.22 358 PRO A C 1
ATOM 2596 O O . PRO A 1 358 ? 14.563 2.553 15.537 1.00 62.22 358 PRO A O 1
ATOM 2599 N N . ALA A 1 359 ? 13.023 2.060 17.099 1.00 62.31 359 ALA A N 1
ATOM 2600 C CA . ALA A 1 359 ? 12.362 1.019 16.312 1.00 62.31 359 ALA A CA 1
ATOM 2601 C C . ALA A 1 359 ? 11.764 1.601 15.025 1.00 62.31 359 ALA A C 1
ATOM 2603 O O . ALA A 1 359 ? 12.121 1.157 13.942 1.00 62.31 359 ALA A O 1
ATOM 2604 N N . PHE A 1 360 ? 10.976 2.671 15.136 1.00 61.97 360 PHE A N 1
ATOM 2605 C CA . PHE A 1 360 ? 10.381 3.383 14.008 1.00 61.97 360 PHE A CA 1
ATOM 2606 C C . PHE A 1 360 ? 11.448 3.911 13.036 1.00 61.97 360 PHE A C 1
ATOM 2608 O O . PHE A 1 360 ? 11.376 3.669 11.839 1.00 61.97 360 PHE A O 1
ATOM 2615 N N . VAL A 1 361 ? 12.493 4.576 13.533 1.00 63.59 361 VAL A N 1
ATOM 2616 C CA . VAL A 1 361 ? 13.591 5.119 12.720 1.00 63.59 361 VAL A CA 1
ATOM 2617 C C . VAL A 1 361 ? 14.427 4.008 12.088 1.00 63.59 361 VAL A C 1
ATOM 2619 O O . VAL A 1 361 ? 14.765 4.125 10.919 1.00 63.59 361 VAL A O 1
ATOM 2622 N N . LEU A 1 362 ? 14.760 2.933 12.807 1.00 64.06 362 LEU A N 1
ATOM 2623 C CA . LEU A 1 362 ? 15.491 1.785 12.256 1.00 64.06 362 LEU A CA 1
ATOM 2624 C C . LEU A 1 362 ? 14.672 1.089 11.171 1.00 64.06 362 LEU A C 1
ATOM 2626 O O . LEU A 1 362 ? 15.207 0.782 10.108 1.00 64.06 362 LEU A O 1
ATOM 2630 N N . GLU A 1 363 ? 13.380 0.894 11.418 1.00 62.00 363 GLU A N 1
ATOM 2631 C CA . GLU A 1 363 ? 12.435 0.313 10.473 1.00 62.00 363 GLU A CA 1
ATOM 2632 C C . GLU A 1 363 ? 12.346 1.167 9.204 1.00 62.00 363 GLU A C 1
ATOM 2634 O O . GLU A 1 363 ? 12.611 0.673 8.110 1.00 62.00 363 GLU A O 1
ATOM 2639 N N . HIS A 1 364 ? 12.136 2.477 9.339 1.00 60.81 364 HIS A N 1
ATOM 2640 C CA . HIS A 1 364 ? 11.974 3.377 8.198 1.00 60.81 364 HIS A CA 1
ATOM 2641 C C . HIS A 1 364 ? 13.309 3.669 7.484 1.00 60.81 364 HIS A C 1
ATOM 2643 O O . HIS A 1 364 ? 13.345 3.712 6.258 1.00 60.81 364 HIS A O 1
ATOM 2649 N N . ILE A 1 365 ? 14.443 3.782 8.192 1.00 60.38 365 ILE A N 1
ATOM 2650 C CA . ILE A 1 365 ? 15.783 3.885 7.573 1.00 60.38 365 ILE A CA 1
ATOM 2651 C C . ILE A 1 365 ? 16.128 2.608 6.803 1.00 60.38 365 ILE A C 1
ATOM 2653 O O . ILE A 1 365 ? 16.739 2.702 5.738 1.00 60.38 365 ILE A O 1
ATOM 2657 N N . SER A 1 366 ? 15.723 1.430 7.293 1.00 54.72 366 SER A N 1
ATOM 2658 C CA . SER A 1 366 ? 15.939 0.173 6.568 1.00 54.72 366 SER A CA 1
ATOM 2659 C C . SER A 1 366 ? 15.186 0.125 5.231 1.00 54.72 366 SER A C 1
ATOM 2661 O O . SER A 1 366 ? 15.672 -0.502 4.293 1.00 54.72 366 SER A O 1
ATOM 2663 N N . ILE A 1 367 ? 14.060 0.844 5.125 1.00 53.31 367 ILE A N 1
ATOM 2664 C CA . ILE A 1 367 ? 13.204 0.943 3.930 1.00 53.31 367 ILE A CA 1
ATOM 2665 C C . ILE A 1 367 ? 13.634 2.102 3.001 1.00 53.31 367 ILE A C 1
ATOM 2667 O O . ILE A 1 367 ? 13.427 2.041 1.791 1.00 53.31 367 ILE A O 1
ATOM 2671 N N . MET A 1 368 ? 14.280 3.151 3.528 1.00 53.72 368 MET A N 1
ATOM 2672 C CA . MET A 1 368 ? 14.561 4.410 2.810 1.00 53.72 368 MET A CA 1
ATOM 2673 C C . MET A 1 368 ? 15.664 4.370 1.736 1.00 53.72 368 MET A C 1
ATOM 2675 O O . MET A 1 368 ? 15.923 5.403 1.113 1.00 53.72 368 MET A O 1
ATOM 2679 N N . GLY A 1 369 ? 16.307 3.232 1.467 1.00 51.72 369 GLY A N 1
ATOM 2680 C CA . GLY A 1 369 ? 17.376 3.197 0.468 1.00 51.72 369 GLY A CA 1
ATOM 2681 C C . GLY A 1 369 ? 18.752 3.517 1.051 1.00 51.72 369 GLY A C 1
ATOM 2682 O O . GLY A 1 369 ? 19.021 4.639 1.483 1.00 51.72 369 GLY A O 1
ATOM 2683 N N . GLY A 1 370 ? 19.689 2.570 1.018 1.00 50.00 370 GLY A N 1
ATOM 2684 C CA . GLY A 1 370 ? 21.087 2.871 1.342 1.00 50.00 370 GLY A CA 1
ATOM 2685 C C . GLY A 1 370 ? 21.772 3.680 0.233 1.00 50.00 370 GLY A C 1
ATOM 2686 O O . GLY A 1 370 ? 21.763 3.269 -0.929 1.00 50.00 370 GLY A O 1
ATOM 2687 N N . LYS A 1 371 ? 22.466 4.784 0.567 1.00 52.16 371 LYS A N 1
ATOM 2688 C CA . LYS A 1 371 ? 23.386 5.444 -0.389 1.00 52.16 371 LYS A CA 1
ATOM 2689 C C . LYS A 1 371 ? 24.424 4.440 -0.905 1.00 52.16 371 LYS A C 1
ATOM 2691 O O . LYS A 1 371 ? 24.788 3.504 -0.195 1.00 52.16 371 LYS A O 1
ATOM 2696 N N . ARG A 1 372 ? 24.935 4.653 -2.126 1.00 51.66 372 ARG A N 1
ATOM 2697 C CA . ARG A 1 372 ? 25.956 3.775 -2.724 1.00 51.66 372 ARG A CA 1
ATOM 2698 C C . ARG A 1 372 ? 27.126 3.538 -1.746 1.00 51.66 372 ARG A C 1
ATOM 2700 O O . ARG A 1 372 ? 27.526 4.481 -1.049 1.00 51.66 372 ARG A O 1
ATOM 2707 N N . PRO A 1 373 ? 27.678 2.312 -1.683 1.00 48.22 373 PRO A N 1
ATOM 2708 C CA . PRO A 1 373 ? 28.861 2.013 -0.883 1.00 48.22 373 PRO A CA 1
ATOM 2709 C C . PRO A 1 373 ? 30.007 3.010 -1.142 1.00 48.22 373 PRO A C 1
ATOM 2711 O O . PRO A 1 373 ? 30.112 3.538 -2.252 1.00 48.22 373 PRO A O 1
ATOM 2714 N N . PRO A 1 374 ? 30.886 3.272 -0.157 1.00 49.44 374 PRO A N 1
ATOM 2715 C CA . PRO A 1 374 ? 30.957 2.639 1.166 1.00 49.44 374 PRO A CA 1
ATOM 2716 C C . PRO A 1 374 ? 30.208 3.403 2.276 1.00 49.44 374 PRO A C 1
ATOM 2718 O O . PRO A 1 374 ? 30.077 2.895 3.385 1.00 49.44 374 PRO A O 1
ATOM 2721 N N . LEU A 1 375 ? 29.716 4.617 2.003 1.00 50.06 375 LEU A N 1
ATOM 2722 C CA . LEU A 1 375 ? 29.199 5.524 3.039 1.00 50.06 375 LEU A CA 1
ATOM 2723 C C . LEU A 1 375 ? 27.739 5.260 3.438 1.00 50.06 375 LEU A C 1
ATOM 2725 O O . LEU A 1 375 ? 27.321 5.737 4.485 1.00 50.06 375 LEU A O 1
ATOM 2729 N N . GLY A 1 376 ? 26.958 4.526 2.637 1.00 52.44 376 GLY A N 1
ATOM 2730 C CA . GLY A 1 376 ? 25.536 4.281 2.919 1.00 52.44 376 GLY A CA 1
ATOM 2731 C C . GLY A 1 376 ? 25.275 3.538 4.226 1.00 52.44 376 GLY A C 1
ATOM 2732 O O . GLY A 1 376 ? 24.426 3.970 4.999 1.00 52.44 376 GLY A O 1
ATOM 2733 N N . LEU A 1 377 ? 26.054 2.485 4.495 1.00 56.34 377 LEU A N 1
ATOM 2734 C CA . LEU A 1 377 ? 25.991 1.730 5.752 1.00 56.34 377 LEU A CA 1
ATOM 2735 C C . LEU A 1 377 ? 26.396 2.615 6.939 1.00 56.34 377 LEU A C 1
ATOM 2737 O O . LEU A 1 377 ? 25.659 2.730 7.906 1.00 56.34 377 LEU A O 1
ATOM 2741 N N . VAL A 1 378 ? 27.508 3.348 6.807 1.00 56.56 378 VAL A N 1
ATOM 2742 C CA . VAL A 1 378 ? 28.040 4.214 7.874 1.00 56.56 378 VAL A CA 1
ATOM 2743 C C . VAL A 1 378 ? 27.097 5.372 8.207 1.00 56.56 378 VAL A C 1
ATOM 2745 O O . VAL A 1 378 ? 26.956 5.724 9.371 1.00 56.56 378 VAL A O 1
ATOM 2748 N N . LEU A 1 379 ? 26.449 5.978 7.208 1.00 57.47 379 LEU A N 1
ATOM 2749 C CA . LEU A 1 379 ? 25.504 7.076 7.422 1.00 57.47 379 LEU A CA 1
ATOM 2750 C C . LEU A 1 379 ? 24.198 6.594 8.061 1.00 57.47 379 LEU A C 1
ATOM 2752 O O . LEU A 1 379 ? 23.689 7.280 8.943 1.00 57.47 379 LEU A O 1
ATOM 2756 N N . GLY A 1 380 ? 23.680 5.434 7.642 1.00 60.25 380 GLY A N 1
ATOM 2757 C CA . GLY A 1 380 ? 22.511 4.806 8.263 1.00 60.25 380 GLY A CA 1
ATOM 2758 C C . GLY A 1 380 ? 22.785 4.419 9.716 1.00 60.25 380 GLY A C 1
ATOM 2759 O O . GLY A 1 380 ? 22.031 4.810 10.601 1.00 60.25 380 GLY A O 1
ATOM 2760 N N . ASP A 1 381 ? 23.919 3.765 9.973 1.00 59.06 381 ASP A N 1
ATOM 2761 C CA . ASP A 1 381 ? 24.352 3.374 11.318 1.00 59.06 381 ASP A CA 1
ATOM 2762 C C . ASP A 1 381 ? 24.640 4.591 12.208 1.00 59.06 381 ASP A C 1
ATOM 2764 O O . ASP A 1 381 ? 24.300 4.592 13.390 1.00 59.06 381 ASP A O 1
ATOM 2768 N N . ALA A 1 382 ? 25.231 5.658 11.659 1.00 60.19 382 ALA A N 1
ATOM 2769 C CA . ALA A 1 382 ? 25.462 6.900 12.392 1.00 60.19 382 ALA A CA 1
ATOM 2770 C C . ALA A 1 382 ? 24.152 7.633 12.705 1.00 60.19 382 ALA A C 1
ATOM 2772 O O . ALA A 1 382 ? 24.010 8.160 13.805 1.00 60.19 382 ALA A O 1
ATOM 2773 N N . ALA A 1 383 ? 23.191 7.655 11.776 1.00 62.69 383 ALA A N 1
ATOM 2774 C CA . ALA A 1 383 ? 21.874 8.245 12.000 1.00 62.69 383 ALA A CA 1
ATOM 2775 C C . ALA A 1 383 ? 21.072 7.442 13.033 1.00 62.69 383 ALA A C 1
ATOM 2777 O O . ALA A 1 383 ? 20.543 8.025 13.977 1.00 62.69 383 ALA A O 1
ATOM 2778 N N . ALA A 1 384 ? 21.055 6.113 12.914 1.00 62.41 384 ALA A N 1
ATOM 2779 C CA . ALA A 1 384 ? 20.449 5.215 13.889 1.00 62.41 384 ALA A CA 1
ATOM 2780 C C . ALA A 1 384 ? 21.115 5.350 15.264 1.00 62.41 384 ALA A C 1
ATOM 2782 O O . ALA A 1 384 ? 20.433 5.529 16.269 1.00 62.41 384 ALA A O 1
ATOM 2783 N N . GLY A 1 385 ? 22.448 5.348 15.318 1.00 60.84 385 GLY A N 1
ATOM 2784 C CA . GLY A 1 385 ? 23.218 5.538 16.544 1.00 60.84 385 GLY A CA 1
ATOM 2785 C C . GLY A 1 385 ? 23.007 6.915 17.176 1.00 60.84 385 GLY A C 1
ATOM 2786 O O . GLY A 1 385 ? 22.909 7.011 18.397 1.00 60.84 385 GLY A O 1
ATOM 2787 N N . ALA A 1 386 ? 22.878 7.976 16.374 1.00 64.06 386 ALA A N 1
ATOM 2788 C CA . ALA A 1 386 ? 22.562 9.319 16.854 1.00 64.06 386 ALA A CA 1
ATOM 2789 C C . ALA A 1 386 ? 21.118 9.420 17.362 1.00 64.06 386 ALA A C 1
ATOM 2791 O O . ALA A 1 386 ? 20.900 10.027 18.407 1.00 64.06 386 ALA A O 1
ATOM 2792 N N . ALA A 1 387 ? 20.150 8.798 16.681 1.00 62.12 387 ALA A N 1
ATOM 2793 C CA . ALA A 1 387 ? 18.753 8.748 17.110 1.00 62.12 387 ALA A CA 1
ATOM 2794 C C . ALA A 1 387 ? 18.600 7.949 18.410 1.00 62.12 387 ALA A C 1
ATOM 2796 O O . ALA A 1 387 ? 18.041 8.460 19.377 1.00 62.12 387 ALA A O 1
ATOM 2797 N N . VAL A 1 388 ? 19.185 6.746 18.481 1.00 62.38 388 VAL A N 1
ATOM 2798 C CA . VAL A 1 388 ? 19.278 5.944 19.711 1.00 62.38 388 VAL A CA 1
ATOM 2799 C C . VAL A 1 388 ? 19.969 6.756 20.803 1.00 62.38 388 VAL A C 1
ATOM 2801 O O . VAL A 1 388 ? 19.443 6.873 21.902 1.00 62.38 388 VAL A O 1
ATOM 2804 N N . GLY A 1 389 ? 21.114 7.374 20.515 1.00 61.44 389 GLY A N 1
ATOM 2805 C CA . GLY A 1 389 ? 21.853 8.198 21.468 1.00 61.44 389 GLY A CA 1
ATOM 2806 C C . GLY A 1 389 ? 21.044 9.387 21.992 1.00 61.44 389 GLY A C 1
ATOM 2807 O O . GLY A 1 389 ? 21.045 9.640 23.196 1.00 61.44 389 GLY A O 1
ATOM 2808 N N . ALA A 1 390 ? 20.311 10.085 21.125 1.00 62.31 390 ALA A N 1
ATOM 2809 C CA . ALA A 1 390 ? 19.423 11.184 21.492 1.00 62.31 390 ALA A CA 1
ATOM 2810 C C . ALA A 1 390 ? 18.249 10.690 22.345 1.00 62.31 390 ALA A C 1
ATOM 2812 O O . ALA A 1 390 ? 17.997 11.256 23.401 1.00 62.31 390 ALA A O 1
ATOM 2813 N N . CYS A 1 391 ? 17.603 9.589 21.961 1.00 59.16 391 CYS A N 1
ATOM 2814 C CA . CYS A 1 391 ? 16.566 8.906 22.736 1.00 59.16 391 CYS A CA 1
ATOM 2815 C C . CYS A 1 391 ? 17.035 8.507 24.131 1.00 59.16 391 CYS A C 1
ATOM 2817 O O . CYS A 1 391 ? 16.376 8.801 25.124 1.00 59.16 391 CYS A O 1
ATOM 2819 N N . LEU A 1 392 ? 18.200 7.868 24.211 1.00 59.41 392 LEU A N 1
ATOM 2820 C CA . LEU A 1 392 ? 18.822 7.472 25.466 1.00 59.41 392 LEU A CA 1
ATOM 2821 C C . LEU A 1 392 ? 19.195 8.691 26.311 1.00 59.41 392 LEU A C 1
ATOM 2823 O O . LEU A 1 392 ? 19.023 8.666 27.526 1.00 59.41 392 LEU A O 1
ATOM 2827 N N . THR A 1 393 ? 19.653 9.773 25.681 1.00 59.66 393 THR A N 1
ATOM 2828 C CA . THR A 1 393 ? 19.956 11.039 26.361 1.00 59.66 393 THR A CA 1
ATOM 2829 C C . THR A 1 393 ? 18.686 11.742 26.833 1.00 59.66 393 THR A C 1
ATOM 2831 O O . THR A 1 393 ? 18.694 12.336 27.900 1.00 59.66 393 THR A O 1
ATOM 2834 N N . LEU A 1 394 ? 17.576 11.659 26.105 1.00 55.94 394 LEU A N 1
ATOM 2835 C CA . LEU A 1 394 ? 16.295 12.231 26.522 1.00 55.94 394 LEU A CA 1
ATOM 2836 C C . LEU A 1 394 ? 15.645 11.406 27.639 1.00 55.94 394 LEU A C 1
ATOM 2838 O O . LEU A 1 394 ? 15.127 11.981 28.592 1.00 55.94 394 LEU A O 1
ATOM 2842 N N . ALA A 1 395 ? 15.733 10.074 27.574 1.00 53.56 395 ALA A N 1
ATOM 2843 C CA . ALA A 1 395 ? 15.191 9.187 28.599 1.00 53.56 395 ALA A CA 1
ATOM 2844 C C . ALA A 1 395 ? 16.040 9.180 29.875 1.00 53.56 395 ALA A C 1
ATOM 2846 O O . ALA A 1 395 ? 15.513 9.359 30.966 1.00 53.56 395 ALA A O 1
ATOM 2847 N N . ALA A 1 396 ? 17.358 9.015 29.760 1.00 55.22 396 ALA A N 1
ATOM 2848 C CA . ALA A 1 396 ? 18.264 8.887 30.901 1.00 55.22 396 ALA A CA 1
ATOM 2849 C C . ALA A 1 396 ? 19.050 10.171 31.222 1.00 55.22 396 ALA A C 1
ATOM 2851 O O . ALA A 1 396 ? 19.847 10.175 32.160 1.00 55.22 396 ALA A O 1
ATOM 2852 N N . GLY A 1 397 ? 18.845 11.272 30.491 1.00 56.56 397 GLY A N 1
ATOM 2853 C CA . GLY A 1 397 ? 19.582 12.538 30.651 1.00 56.56 397 GLY A CA 1
ATOM 2854 C C . GLY A 1 397 ? 19.467 13.160 32.033 1.00 56.56 397 GLY A C 1
ATOM 2855 O O . GLY A 1 397 ? 20.420 13.757 32.526 1.00 56.56 397 GLY A O 1
ATOM 2856 N N . THR A 1 398 ? 18.339 12.945 32.706 1.00 55.34 398 THR A N 1
ATOM 2857 C CA . THR A 1 398 ? 18.122 13.344 34.104 1.00 55.34 398 THR A CA 1
ATOM 2858 C C . THR A 1 398 ? 18.992 12.550 35.086 1.00 55.34 398 THR A C 1
ATOM 2860 O O . THR A 1 398 ? 19.327 13.050 36.159 1.00 55.34 398 THR A O 1
ATOM 2863 N N . LEU A 1 399 ? 19.434 11.345 34.704 1.00 58.06 399 LEU A N 1
ATOM 2864 C CA . LEU A 1 399 ? 20.352 10.498 35.470 1.00 58.06 399 LEU A CA 1
ATOM 2865 C C . LEU A 1 399 ? 21.828 10.784 35.154 1.00 58.06 399 LEU A C 1
ATOM 2867 O O . LEU A 1 399 ? 22.699 10.407 35.941 1.00 58.06 399 LEU A O 1
ATOM 2871 N N . VAL A 1 400 ? 22.136 11.469 34.045 1.00 60.50 400 VAL A N 1
ATOM 2872 C CA . VAL A 1 400 ? 23.515 11.750 33.602 1.00 60.50 400 VAL A CA 1
ATOM 2873 C C . VAL A 1 400 ? 24.315 12.562 34.631 1.00 60.50 400 VAL A C 1
ATOM 2875 O O . VAL A 1 400 ? 25.438 12.153 34.928 1.00 60.50 400 VAL A O 1
ATOM 2878 N N . PRO A 1 401 ? 23.792 13.636 35.259 1.00 57.72 401 PRO A N 1
ATOM 2879 C CA . PRO A 1 401 ? 24.517 14.353 36.312 1.00 57.72 401 PRO A CA 1
ATOM 2880 C C . PRO A 1 401 ? 24.808 13.486 37.544 1.00 57.72 401 PRO A C 1
ATOM 2882 O O . PRO A 1 401 ? 25.890 13.588 38.124 1.00 57.72 401 PRO A O 1
ATOM 2885 N N . LEU A 1 402 ? 23.881 12.593 37.915 1.00 57.34 402 LEU A N 1
ATOM 2886 C CA . LEU A 1 402 ? 24.028 11.663 39.042 1.00 57.34 402 LEU A CA 1
ATOM 2887 C C . LEU A 1 402 ? 25.071 10.578 38.735 1.00 57.34 402 LEU A C 1
ATOM 2889 O O . LEU A 1 402 ? 25.950 10.310 39.556 1.00 57.34 402 LEU A O 1
ATOM 2893 N N . ALA A 1 403 ? 25.029 10.008 37.528 1.00 61.34 403 ALA A N 1
ATOM 2894 C CA . ALA A 1 403 ? 26.008 9.040 37.044 1.00 61.34 403 ALA A CA 1
ATOM 2895 C C . ALA A 1 403 ? 27.404 9.669 36.901 1.00 61.34 403 ALA A C 1
ATOM 2897 O O . ALA A 1 403 ? 28.392 9.091 37.356 1.00 61.34 403 ALA A O 1
ATOM 2898 N N . ALA A 1 404 ? 27.493 10.882 36.347 1.00 62.66 404 ALA A N 1
ATOM 2899 C CA . ALA A 1 404 ? 28.735 11.636 36.208 1.00 62.66 404 ALA A CA 1
ATOM 2900 C C . ALA A 1 404 ? 29.340 11.998 37.572 1.00 62.66 404 ALA A C 1
ATOM 2902 O O . ALA A 1 404 ? 30.548 11.860 37.759 1.00 62.66 404 ALA A O 1
ATOM 2903 N N . HIS A 1 405 ? 28.513 12.399 38.544 1.00 63.56 405 HIS A N 1
ATOM 2904 C CA . HIS A 1 405 ? 28.940 12.659 39.919 1.00 63.56 405 HIS A CA 1
ATOM 2905 C C . HIS A 1 405 ? 29.468 11.387 40.603 1.00 63.56 405 HIS A C 1
ATOM 2907 O O . HIS A 1 405 ? 30.565 11.403 41.163 1.00 63.56 405 HIS A O 1
ATOM 2913 N N . ALA A 1 406 ? 28.741 10.269 40.494 1.00 61.31 406 ALA A N 1
ATOM 2914 C CA . ALA A 1 406 ? 29.137 8.975 41.055 1.00 61.31 406 ALA A CA 1
ATOM 2915 C C . ALA A 1 406 ? 30.389 8.371 40.383 1.00 61.31 406 ALA A C 1
ATOM 2917 O O . ALA A 1 406 ? 31.112 7.591 41.006 1.00 61.31 406 ALA A O 1
ATOM 2918 N N . ALA A 1 407 ? 30.662 8.732 39.124 1.00 64.06 407 ALA A N 1
ATOM 2919 C CA . ALA A 1 407 ? 31.780 8.227 38.329 1.00 64.06 407 ALA A CA 1
ATOM 2920 C C . ALA A 1 407 ? 33.020 9.144 38.310 1.00 64.06 407 ALA A C 1
ATOM 2922 O O . ALA A 1 407 ? 34.020 8.759 37.702 1.00 64.06 407 ALA A O 1
ATOM 2923 N N . ARG A 1 408 ? 33.015 10.309 38.984 1.00 63.16 408 ARG A N 1
ATOM 2924 C CA . ARG A 1 408 ? 34.103 11.319 38.958 1.00 63.16 408 ARG A CA 1
ATOM 2925 C C . ARG A 1 408 ? 35.547 10.772 39.001 1.00 63.16 408 ARG A C 1
ATOM 2927 O O . ARG A 1 408 ? 36.342 11.229 38.186 1.00 63.16 408 ARG A O 1
ATOM 2934 N N . PRO A 1 409 ? 35.920 9.783 39.842 1.00 64.00 409 PRO A N 1
ATOM 2935 C CA . PRO A 1 409 ? 37.299 9.275 39.868 1.00 64.00 409 PRO A CA 1
ATOM 2936 C C . PRO A 1 409 ? 37.658 8.297 38.729 1.00 64.00 409 PRO A C 1
ATOM 2938 O O . PRO A 1 409 ? 38.826 7.963 38.568 1.00 64.00 409 PRO A O 1
ATOM 2941 N N . ARG A 1 410 ? 36.686 7.797 37.948 1.00 68.81 410 ARG A N 1
ATOM 2942 C CA . ARG A 1 410 ? 36.889 6.784 36.885 1.00 68.81 410 ARG A CA 1
ATOM 2943 C C . ARG A 1 410 ? 36.165 7.098 35.567 1.00 68.81 410 ARG A C 1
ATOM 2945 O O . ARG A 1 410 ? 36.145 6.255 34.674 1.00 68.81 410 ARG A O 1
ATOM 2952 N N . GLY A 1 411 ? 35.593 8.294 35.419 1.00 66.44 411 GLY A N 1
ATOM 2953 C CA . GLY A 1 411 ? 34.698 8.645 34.308 1.00 66.44 411 GLY A CA 1
ATOM 2954 C C . GLY A 1 411 ? 35.311 8.414 32.926 1.00 66.44 411 GLY A C 1
ATOM 2955 O O . GLY A 1 411 ? 34.670 7.822 32.064 1.00 66.44 411 GLY A O 1
ATOM 2956 N N . ARG A 1 412 ? 36.589 8.770 32.737 1.00 69.75 412 ARG A N 1
ATOM 2957 C CA . ARG A 1 412 ? 37.306 8.532 31.472 1.00 69.75 412 ARG A CA 1
ATOM 2958 C C . ARG A 1 412 ? 37.448 7.042 31.143 1.00 69.75 412 ARG A C 1
ATOM 2960 O O . ARG A 1 412 ? 37.231 6.655 30.002 1.00 69.75 412 ARG A O 1
ATOM 2967 N N . ALA A 1 413 ? 37.785 6.211 32.129 1.00 73.50 413 ALA A N 1
ATOM 2968 C CA . ALA A 1 413 ? 37.913 4.765 31.939 1.00 73.50 413 ALA A CA 1
ATOM 2969 C C . ALA A 1 413 ? 36.553 4.104 31.659 1.00 73.50 413 ALA A C 1
ATOM 2971 O O . ALA A 1 413 ? 36.476 3.204 30.831 1.00 73.50 413 ALA A O 1
ATOM 2972 N N . LEU A 1 414 ? 35.479 4.586 32.295 1.00 69.12 414 LEU A N 1
ATOM 2973 C CA . LEU A 1 414 ? 34.113 4.121 32.044 1.00 69.12 414 LEU A CA 1
ATOM 2974 C C . LEU A 1 414 ? 33.653 4.450 30.617 1.00 69.12 414 LEU A C 1
ATOM 2976 O O . LEU A 1 414 ? 33.164 3.564 29.926 1.00 69.12 414 LEU A O 1
ATOM 2980 N N . VAL A 1 415 ? 33.849 5.692 30.159 1.00 67.12 415 VAL A N 1
ATOM 2981 C CA . VAL A 1 415 ? 33.500 6.106 28.787 1.00 67.12 415 VAL A CA 1
ATOM 2982 C C . VAL A 1 415 ? 34.284 5.292 27.760 1.00 67.12 415 VAL A C 1
ATOM 2984 O O . VAL A 1 415 ? 33.691 4.750 26.833 1.00 67.12 415 VAL A O 1
ATOM 2987 N N . LEU A 1 416 ? 35.600 5.142 27.945 1.00 71.88 416 LEU A N 1
ATOM 2988 C CA . LEU A 1 416 ? 36.427 4.323 27.053 1.00 71.88 416 LEU A CA 1
ATOM 2989 C C . LEU A 1 416 ? 36.011 2.845 27.072 1.00 71.88 416 LEU A C 1
ATOM 2991 O O . LEU A 1 416 ? 35.979 2.217 26.020 1.00 71.88 416 LEU A O 1
ATOM 2995 N N . GLY A 1 417 ? 35.648 2.303 28.237 1.00 75.94 417 GLY A N 1
ATOM 2996 C CA . GLY A 1 417 ? 35.142 0.937 28.371 1.00 75.94 417 GLY A CA 1
ATOM 2997 C C . GLY A 1 417 ? 33.802 0.722 27.665 1.00 75.94 417 GLY A C 1
ATOM 2998 O O . GLY A 1 417 ? 33.642 -0.275 26.972 1.00 75.94 417 GLY A O 1
ATOM 2999 N N . LEU A 1 418 ? 32.862 1.668 27.777 1.00 68.69 418 LEU A N 1
ATOM 3000 C CA . LEU A 1 418 ? 31.573 1.621 27.075 1.00 68.69 418 LEU A CA 1
ATOM 3001 C C . LEU A 1 418 ? 31.740 1.761 25.559 1.00 68.69 418 LEU A C 1
ATOM 3003 O O . LEU A 1 418 ? 31.084 1.041 24.809 1.00 68.69 418 LEU A O 1
ATOM 3007 N N . LEU A 1 419 ? 32.641 2.635 25.102 1.00 67.25 419 LEU A N 1
ATOM 3008 C CA . LEU A 1 419 ? 32.983 2.759 23.683 1.00 67.25 419 LEU A CA 1
ATOM 3009 C C . LEU A 1 419 ? 33.629 1.474 23.151 1.00 67.25 419 LEU A C 1
ATOM 3011 O O . LEU A 1 419 ? 33.237 0.993 22.092 1.00 67.25 419 LEU A O 1
ATOM 3015 N N . ALA A 1 420 ? 34.562 0.879 23.900 1.00 70.62 420 ALA A N 1
ATOM 3016 C CA . ALA A 1 420 ? 35.190 -0.388 23.533 1.00 70.62 420 ALA A CA 1
ATOM 3017 C C . ALA A 1 420 ? 34.183 -1.549 23.519 1.00 70.62 420 ALA A C 1
ATOM 3019 O O . ALA A 1 420 ? 34.188 -2.347 22.586 1.00 70.62 420 ALA A O 1
ATOM 3020 N N . ALA A 1 421 ? 33.283 -1.621 24.504 1.00 72.94 421 ALA A N 1
ATOM 3021 C CA . ALA A 1 421 ? 32.210 -2.611 24.544 1.00 72.94 421 ALA A CA 1
ATOM 3022 C C . ALA A 1 421 ? 31.223 -2.428 23.382 1.00 72.94 421 ALA A C 1
ATOM 3024 O O . ALA A 1 421 ? 30.835 -3.412 22.760 1.00 72.94 421 ALA A O 1
ATOM 3025 N N . SER A 1 422 ? 30.870 -1.184 23.044 1.00 63.44 422 SER A N 1
ATOM 3026 C CA . SER A 1 422 ? 30.014 -0.869 21.892 1.00 63.44 422 SER A CA 1
ATOM 3027 C C . SER A 1 422 ? 30.684 -1.270 20.579 1.00 63.44 422 SER A C 1
ATOM 3029 O O . SER A 1 422 ? 30.059 -1.925 19.752 1.00 63.44 422 SER A O 1
ATOM 3031 N N . ALA A 1 423 ? 31.976 -0.964 20.415 1.00 63.31 423 ALA A N 1
ATOM 3032 C CA . ALA A 1 423 ? 32.761 -1.384 19.256 1.00 63.31 423 ALA A CA 1
ATOM 3033 C C . ALA A 1 423 ? 32.873 -2.915 19.160 1.00 63.31 423 ALA A C 1
ATOM 3035 O O . ALA A 1 423 ? 32.734 -3.473 18.074 1.00 63.31 423 ALA A O 1
ATOM 3036 N N . ALA A 1 424 ? 33.061 -3.611 20.285 1.00 70.00 424 ALA A N 1
ATOM 3037 C CA . ALA A 1 424 ? 33.082 -5.070 20.330 1.00 70.00 424 ALA A CA 1
ATOM 3038 C C . ALA A 1 424 ? 31.711 -5.679 19.990 1.00 70.00 424 ALA A C 1
ATOM 3040 O O . ALA A 1 424 ? 31.650 -6.626 19.210 1.00 70.00 424 ALA A O 1
ATOM 3041 N N . CYS A 1 425 ? 30.612 -5.120 20.510 1.00 68.12 425 CYS A N 1
ATOM 3042 C CA . CYS A 1 425 ? 29.253 -5.542 20.163 1.00 68.12 425 CYS A CA 1
ATOM 3043 C C . CYS A 1 425 ? 28.964 -5.317 18.678 1.00 68.12 425 CYS A C 1
ATOM 3045 O O . CYS A 1 425 ? 28.432 -6.211 18.028 1.00 68.12 425 CYS A O 1
ATOM 3047 N N . ALA A 1 426 ? 29.366 -4.170 18.124 1.00 60.72 426 ALA A N 1
ATOM 3048 C CA . ALA A 1 426 ? 29.248 -3.888 16.698 1.00 60.72 426 ALA A CA 1
ATOM 3049 C C . ALA A 1 426 ? 30.069 -4.878 15.857 1.00 60.72 426 ALA A C 1
ATOM 3051 O O . ALA A 1 426 ? 29.565 -5.398 14.862 1.00 60.72 426 ALA A O 1
ATOM 3052 N N . ALA A 1 427 ? 31.298 -5.207 16.273 1.00 62.31 427 ALA A N 1
ATOM 3053 C CA . ALA A 1 427 ? 32.133 -6.187 15.580 1.00 62.31 427 ALA A CA 1
ATOM 3054 C C . ALA A 1 427 ? 31.516 -7.596 15.624 1.00 62.31 427 ALA A C 1
ATOM 3056 O O . ALA A 1 427 ? 31.454 -8.265 14.597 1.00 62.31 427 ALA A O 1
ATOM 3057 N N . LEU A 1 428 ? 31.009 -8.026 16.785 1.00 68.81 428 LEU A N 1
ATOM 3058 C CA . LEU A 1 428 ? 30.316 -9.308 16.960 1.00 68.81 428 LEU A CA 1
ATOM 3059 C C . LEU A 1 428 ? 29.011 -9.375 16.157 1.00 68.81 428 LEU A C 1
ATOM 3061 O O . LEU A 1 428 ? 28.736 -10.390 15.521 1.00 68.81 428 LEU A O 1
ATOM 3065 N N . ALA A 1 429 ? 28.216 -8.303 16.151 1.00 62.97 429 ALA A N 1
ATOM 3066 C CA . ALA A 1 429 ? 26.996 -8.217 15.353 1.00 62.97 429 ALA A CA 1
ATOM 3067 C C . ALA A 1 429 ? 27.309 -8.276 13.849 1.00 62.97 429 ALA A C 1
ATOM 3069 O O . ALA A 1 429 ? 26.645 -9.001 13.114 1.00 62.97 429 ALA A O 1
ATOM 3070 N N . SER A 1 430 ? 28.382 -7.608 13.414 1.00 63.34 430 SER A N 1
ATOM 3071 C CA . SER A 1 430 ? 28.841 -7.597 12.016 1.00 63.34 430 SER A CA 1
ATOM 3072 C C . SER A 1 430 ? 29.372 -8.949 11.523 1.00 63.34 430 SER A C 1
ATOM 3074 O O . SER A 1 430 ? 29.490 -9.149 10.315 1.00 63.34 430 SER A O 1
ATOM 3076 N N . GLN A 1 431 ? 29.702 -9.883 12.425 1.00 65.94 431 GLN A N 1
ATOM 3077 C CA . GLN A 1 431 ? 30.092 -11.252 12.059 1.00 65.94 431 GLN A CA 1
ATOM 3078 C C . GLN A 1 431 ? 28.894 -12.132 11.679 1.00 65.94 431 GLN A C 1
ATOM 3080 O O . GLN A 1 431 ? 29.082 -13.179 11.059 1.00 65.94 431 GLN A O 1
ATOM 3085 N N . ARG A 1 432 ? 27.666 -11.746 12.051 1.00 66.69 432 ARG A N 1
ATOM 3086 C CA . ARG A 1 432 ? 26.457 -12.498 11.705 1.00 66.69 432 ARG A CA 1
ATOM 3087 C C . ARG A 1 432 ? 25.940 -12.071 10.337 1.00 66.69 432 ARG A C 1
ATOM 3089 O O . ARG A 1 432 ? 26.024 -10.907 9.953 1.00 66.69 432 ARG A O 1
ATOM 3096 N N . HIS A 1 433 ? 25.378 -13.028 9.600 1.00 70.81 433 HIS A N 1
ATOM 3097 C CA . HIS A 1 433 ? 24.634 -12.710 8.389 1.00 70.81 433 HIS A CA 1
ATOM 3098 C C . HIS A 1 433 ? 23.455 -11.799 8.758 1.00 70.81 433 HIS A C 1
ATOM 3100 O O . HIS A 1 433 ? 22.683 -12.134 9.653 1.00 70.81 433 HIS A O 1
ATOM 3106 N N . ALA A 1 434 ? 23.334 -10.649 8.091 1.00 72.44 434 ALA A N 1
ATOM 3107 C CA . ALA A 1 434 ? 22.367 -9.613 8.461 1.00 72.44 434 ALA A CA 1
ATOM 3108 C C . ALA A 1 434 ? 20.899 -10.015 8.221 1.00 72.44 434 ALA A C 1
ATOM 3110 O O . ALA A 1 434 ? 20.006 -9.401 8.791 1.00 72.44 434 ALA A O 1
ATOM 3111 N N . TYR A 1 435 ? 20.659 -11.042 7.400 1.00 82.56 435 TYR A N 1
ATOM 3112 C CA . TYR A 1 435 ? 19.319 -11.486 7.006 1.00 82.56 435 TYR A CA 1
ATOM 3113 C C . TYR A 1 435 ? 19.032 -12.941 7.368 1.00 82.56 435 TYR A C 1
ATOM 3115 O O . TYR A 1 435 ? 19.942 -13.771 7.448 1.00 82.56 435 TYR A O 1
ATOM 3123 N N . SER A 1 436 ? 17.747 -13.241 7.527 1.00 85.56 436 SER A N 1
ATOM 3124 C CA . SER A 1 436 ? 17.188 -14.576 7.766 1.00 85.56 436 SER A CA 1
ATOM 3125 C C . SER A 1 436 ? 15.773 -14.647 7.175 1.00 85.56 436 SER A C 1
ATOM 3127 O O . SER A 1 436 ? 15.228 -13.599 6.850 1.00 85.56 436 SER A O 1
ATOM 3129 N N . PRO A 1 437 ? 15.122 -15.819 7.082 1.00 84.56 437 PRO A N 1
ATOM 3130 C CA . PRO A 1 437 ? 13.720 -15.884 6.653 1.00 84.56 437 PRO A CA 1
ATOM 3131 C C . PRO A 1 437 ? 12.756 -15.034 7.506 1.00 84.56 437 PRO A C 1
ATOM 3133 O O . PRO A 1 437 ? 11.759 -14.544 6.998 1.00 84.56 437 PRO A O 1
ATOM 3136 N N . ALA A 1 438 ? 13.061 -14.812 8.792 1.00 79.38 438 ALA A N 1
ATOM 3137 C CA . ALA A 1 438 ? 12.265 -13.941 9.666 1.00 79.38 438 ALA A CA 1
ATOM 3138 C C . ALA A 1 438 ? 12.569 -12.441 9.474 1.00 79.38 438 ALA A C 1
ATOM 3140 O O . ALA A 1 438 ? 11.757 -11.586 9.813 1.00 79.38 438 ALA A O 1
ATOM 3141 N N . PHE A 1 439 ? 13.741 -12.114 8.930 1.00 82.50 439 PHE A N 1
ATOM 3142 C CA . PHE A 1 439 ? 14.189 -10.748 8.650 1.00 82.50 439 PHE A CA 1
ATOM 3143 C C . PHE A 1 439 ? 14.760 -10.715 7.233 1.00 82.50 439 PHE A C 1
ATOM 3145 O O . PHE A 1 439 ? 15.991 -10.710 7.075 1.00 82.50 439 PHE A O 1
ATOM 3152 N N . PRO A 1 440 ? 13.891 -10.837 6.213 1.00 86.19 440 PRO A N 1
ATOM 3153 C CA . PRO A 1 440 ? 14.345 -11.059 4.857 1.00 86.19 440 PRO A CA 1
ATOM 3154 C C . PRO A 1 440 ? 14.923 -9.783 4.244 1.00 86.19 440 PRO A C 1
ATOM 3156 O O . PRO A 1 440 ? 14.560 -8.665 4.609 1.00 86.19 440 PRO A O 1
ATOM 3159 N N . LYS A 1 441 ? 15.828 -9.953 3.278 1.00 86.75 441 LYS A N 1
ATOM 3160 C CA . LYS A 1 441 ? 16.269 -8.850 2.415 1.00 86.75 441 LYS A CA 1
ATOM 3161 C C . LYS A 1 441 ? 15.200 -8.572 1.367 1.00 86.75 441 LYS A C 1
ATOM 3163 O O . LYS A 1 441 ? 14.789 -9.510 0.688 1.00 86.75 441 LYS A O 1
ATOM 3168 N N . ARG A 1 442 ? 14.824 -7.306 1.168 1.00 88.00 442 ARG A N 1
ATOM 3169 C CA . ARG A 1 442 ? 13.884 -6.913 0.104 1.00 88.00 442 ARG A CA 1
ATOM 3170 C C . ARG A 1 442 ? 14.602 -6.832 -1.237 1.00 88.00 442 ARG A C 1
ATOM 3172 O O . ARG A 1 442 ? 15.565 -6.069 -1.386 1.00 88.00 442 ARG A O 1
ATOM 3179 N N . VAL A 1 443 ? 14.155 -7.626 -2.205 1.00 90.12 443 VAL A N 1
ATOM 3180 C CA . VAL A 1 443 ? 14.776 -7.729 -3.527 1.00 90.12 443 VAL A CA 1
ATOM 3181 C C . VAL A 1 443 ? 13.728 -7.546 -4.611 1.00 90.12 443 VAL A C 1
ATOM 3183 O O . VAL A 1 443 ? 12.877 -8.399 -4.808 1.00 90.12 443 VAL A O 1
ATOM 3186 N N . PHE A 1 444 ? 13.854 -6.484 -5.395 1.00 91.75 444 PHE A N 1
ATOM 3187 C CA . PHE A 1 444 ? 13.130 -6.342 -6.650 1.00 91.75 444 PHE A CA 1
ATOM 3188 C C . PHE A 1 444 ? 13.867 -7.101 -7.747 1.00 91.75 444 PHE A C 1
ATOM 3190 O O . PHE A 1 444 ? 15.056 -6.870 -7.985 1.00 91.75 444 PHE A O 1
ATOM 3197 N N . LEU A 1 445 ? 13.151 -7.975 -8.445 1.00 92.81 445 LEU A N 1
ATOM 3198 C CA . LEU A 1 445 ? 13.659 -8.718 -9.587 1.00 92.81 445 LEU A CA 1
ATOM 3199 C C . LEU A 1 445 ? 12.825 -8.398 -10.827 1.00 92.81 445 LEU A C 1
ATOM 3201 O O . LEU A 1 445 ? 11.685 -8.829 -10.975 1.00 92.81 445 LEU A O 1
ATOM 3205 N N . GLN A 1 446 ? 13.428 -7.677 -11.761 1.00 93.25 446 GLN A N 1
ATOM 3206 C CA . GLN A 1 446 ? 12.784 -7.276 -12.998 1.00 93.25 446 GLN A CA 1
ATOM 3207 C C . GLN A 1 446 ? 13.347 -8.068 -14.185 1.00 93.25 446 GLN A C 1
ATOM 3209 O O . GLN A 1 446 ? 14.534 -7.976 -14.504 1.00 93.25 446 GLN A O 1
ATOM 3214 N N . HIS A 1 447 ? 12.480 -8.796 -14.895 1.00 94.19 447 HIS A N 1
ATOM 3215 C CA . HIS A 1 447 ? 12.767 -9.277 -16.251 1.00 94.19 447 HIS A CA 1
ATOM 3216 C C . HIS A 1 447 ? 12.498 -8.147 -17.238 1.00 94.19 447 HIS A C 1
ATOM 3218 O O . HIS A 1 447 ? 11.360 -7.916 -17.655 1.00 94.19 447 HIS A O 1
ATOM 3224 N N . ARG A 1 448 ? 13.541 -7.389 -17.558 1.00 94.38 448 ARG A N 1
ATOM 3225 C CA . ARG A 1 448 ? 13.455 -6.178 -18.371 1.00 94.38 448 ARG A CA 1
ATOM 3226 C C . ARG A 1 448 ? 13.661 -6.537 -19.837 1.00 94.38 448 ARG A C 1
ATOM 3228 O O . ARG A 1 448 ? 14.707 -7.077 -20.182 1.00 94.38 448 ARG A O 1
ATOM 3235 N N . ASN A 1 449 ? 12.710 -6.187 -20.701 1.00 94.19 449 ASN A N 1
ATOM 3236 C CA . ASN A 1 449 ? 12.751 -6.499 -22.133 1.00 94.19 449 ASN A CA 1
ATOM 3237 C C . ASN A 1 449 ? 12.685 -5.216 -22.978 1.00 94.19 449 ASN A C 1
ATOM 3239 O O . ASN A 1 449 ? 11.716 -4.468 -22.877 1.00 94.19 449 ASN A O 1
ATOM 3243 N N . GLU A 1 450 ? 13.697 -4.944 -23.809 1.00 94.25 450 GLU A N 1
ATOM 3244 C CA . GLU A 1 450 ? 13.635 -3.884 -24.831 1.00 94.25 450 GLU A CA 1
ATOM 3245 C C . GLU A 1 450 ? 12.839 -4.375 -26.038 1.00 94.25 450 GLU A C 1
ATOM 3247 O O . GLU A 1 450 ? 13.107 -5.457 -26.555 1.00 94.25 450 GLU A O 1
ATOM 3252 N N . VAL A 1 451 ? 11.909 -3.565 -26.525 1.00 92.69 451 VAL A N 1
ATOM 3253 C CA . VAL A 1 451 ? 11.144 -3.801 -27.745 1.00 92.69 451 VAL A CA 1
ATOM 3254 C C . VAL A 1 451 ? 11.652 -2.848 -28.821 1.00 92.69 451 VAL A C 1
ATOM 3256 O O . VAL A 1 451 ? 11.590 -1.627 -28.671 1.00 92.69 451 VAL A O 1
ATOM 3259 N N . GLY A 1 452 ? 12.166 -3.415 -29.910 1.00 89.44 452 GLY A N 1
ATOM 3260 C CA . GLY A 1 452 ? 12.637 -2.667 -31.066 1.00 89.44 452 GLY A CA 1
ATOM 3261 C C . GLY A 1 452 ? 11.496 -2.080 -31.910 1.00 89.44 452 GLY A C 1
ATOM 3262 O O . GLY A 1 452 ? 10.330 -2.448 -31.737 1.00 89.44 452 GLY A O 1
ATOM 3263 N N . PRO A 1 453 ? 11.815 -1.203 -32.881 1.00 84.88 453 PRO A N 1
ATOM 3264 C CA . PRO A 1 453 ? 10.821 -0.572 -33.760 1.00 84.88 453 PRO A CA 1
ATOM 3265 C C . PRO A 1 453 ? 9.994 -1.561 -34.594 1.00 84.88 453 PRO A C 1
ATOM 3267 O O . PRO A 1 453 ? 8.877 -1.262 -35.006 1.00 84.88 453 PRO A O 1
ATOM 3270 N N . ASP A 1 454 ? 10.524 -2.759 -34.842 1.00 85.19 454 ASP A N 1
ATOM 3271 C CA . ASP A 1 454 ? 9.828 -3.839 -35.540 1.00 85.19 454 ASP A CA 1
ATOM 3272 C C . ASP A 1 454 ? 8.804 -4.578 -34.654 1.00 85.19 454 ASP A C 1
ATOM 3274 O O . ASP A 1 454 ? 8.121 -5.495 -35.131 1.00 85.19 454 ASP A O 1
ATOM 3278 N N . GLY A 1 455 ? 8.692 -4.186 -33.380 1.00 84.75 455 GLY A N 1
ATOM 3279 C CA . GLY A 1 455 ? 7.816 -4.766 -32.371 1.00 84.75 455 GLY A CA 1
ATOM 3280 C C . GLY A 1 455 ? 8.338 -6.067 -31.761 1.00 84.75 455 GLY A C 1
ATOM 3281 O O . GLY A 1 455 ? 7.556 -6.760 -31.105 1.00 84.75 455 GLY A O 1
ATOM 3282 N N . ARG A 1 456 ? 9.605 -6.439 -32.002 1.00 87.50 456 ARG A N 1
ATOM 3283 C CA . ARG A 1 456 ? 10.248 -7.640 -31.442 1.00 87.50 456 ARG A CA 1
ATOM 3284 C C . ARG A 1 456 ? 11.128 -7.276 -30.251 1.00 87.50 456 ARG A C 1
ATOM 3286 O O . ARG A 1 456 ? 11.652 -6.170 -30.172 1.00 87.50 456 ARG A O 1
ATOM 3293 N N . VAL A 1 457 ? 11.311 -8.225 -29.335 1.00 90.44 457 VAL A N 1
ATOM 3294 C CA . VAL A 1 457 ? 12.249 -8.054 -28.220 1.00 90.44 457 VAL A CA 1
ATOM 3295 C C . VAL A 1 457 ? 13.681 -8.105 -28.755 1.00 90.44 457 VAL A C 1
ATOM 3297 O O . VAL A 1 457 ? 14.041 -9.069 -29.431 1.00 90.44 457 VAL A O 1
ATOM 3300 N N . SER A 1 458 ? 14.466 -7.063 -28.484 1.00 91.12 458 SER A N 1
ATOM 3301 C CA . SER A 1 458 ? 15.843 -6.901 -28.969 1.00 91.12 458 SER A CA 1
ATOM 3302 C C . SER A 1 458 ? 16.904 -7.139 -27.892 1.00 91.12 458 SER A C 1
ATOM 3304 O O . SER A 1 458 ? 18.023 -7.515 -28.229 1.00 91.12 458 SER A O 1
ATOM 3306 N N . ASP A 1 459 ? 16.561 -6.940 -26.618 1.00 93.50 459 ASP A N 1
ATOM 3307 C CA . ASP A 1 459 ? 17.449 -7.137 -25.467 1.00 93.50 459 ASP A CA 1
ATOM 3308 C C . ASP A 1 459 ? 16.637 -7.563 -24.239 1.00 93.50 459 ASP A C 1
ATOM 3310 O O . ASP A 1 459 ? 15.536 -7.051 -24.016 1.00 93.50 459 ASP A O 1
ATOM 3314 N N . SER A 1 460 ? 17.194 -8.461 -23.427 1.00 94.75 460 SER A N 1
ATOM 3315 C CA . SER A 1 460 ? 16.568 -8.955 -22.198 1.00 94.75 460 SER A CA 1
ATOM 3316 C C . SER A 1 460 ? 17.582 -9.020 -21.062 1.00 94.75 460 SER A C 1
ATOM 3318 O O . SER A 1 460 ? 18.691 -9.535 -21.217 1.00 94.75 460 SER A O 1
ATOM 3320 N N . ARG A 1 461 ? 17.193 -8.513 -19.887 1.00 95.62 461 ARG A N 1
ATOM 3321 C CA . ARG A 1 461 ? 18.059 -8.433 -18.702 1.00 95.62 461 ARG A CA 1
ATOM 3322 C C . ARG A 1 461 ? 17.339 -8.870 -17.436 1.00 95.62 461 ARG A C 1
ATOM 3324 O O . ARG A 1 461 ? 16.141 -8.632 -17.283 1.00 95.62 461 ARG A O 1
ATOM 3331 N N . TRP A 1 462 ? 18.101 -9.450 -16.513 1.00 95.31 462 TRP A N 1
ATOM 3332 C CA . TRP A 1 462 ? 17.700 -9.575 -15.118 1.00 95.31 462 TRP A CA 1
ATOM 3333 C C . TRP A 1 462 ? 18.203 -8.336 -14.405 1.00 95.31 462 TRP A C 1
ATOM 3335 O O . TRP A 1 462 ? 19.407 -8.197 -14.196 1.00 95.31 462 TRP A O 1
ATOM 3345 N N . CYS A 1 463 ? 17.306 -7.424 -14.065 1.00 95.25 463 CYS A N 1
ATOM 3346 C CA . CYS A 1 463 ? 17.630 -6.266 -13.250 1.00 95.25 463 CYS A CA 1
ATOM 3347 C C . CYS A 1 463 ? 17.275 -6.612 -11.803 1.00 95.25 463 CYS A C 1
ATOM 3349 O O . CYS A 1 463 ? 16.124 -6.919 -11.502 1.00 95.25 463 CYS A O 1
ATOM 3351 N N . ILE A 1 464 ? 18.273 -6.614 -10.922 1.00 94.38 464 ILE A N 1
ATOM 3352 C CA . ILE A 1 464 ? 18.115 -6.969 -9.509 1.00 94.38 464 ILE A CA 1
ATOM 3353 C C . ILE A 1 464 ? 18.411 -5.733 -8.677 1.00 94.38 464 ILE A C 1
ATOM 3355 O O . ILE A 1 464 ? 19.468 -5.122 -8.837 1.00 94.38 464 ILE A O 1
ATOM 3359 N N . GLY A 1 465 ? 17.479 -5.345 -7.814 1.00 91.38 465 GLY A N 1
ATOM 3360 C CA . GLY A 1 465 ? 17.599 -4.149 -6.994 1.00 91.38 465 GLY A CA 1
ATOM 3361 C C . GLY A 1 465 ? 17.113 -4.361 -5.570 1.00 91.38 465 GLY A C 1
ATOM 3362 O O . GLY A 1 465 ? 16.351 -5.279 -5.298 1.00 91.38 465 GLY A O 1
ATOM 3363 N N . GLY A 1 466 ? 17.556 -3.514 -4.649 1.00 86.81 466 GLY A N 1
ATOM 3364 C CA . GLY A 1 466 ? 17.126 -3.545 -3.253 1.00 86.81 466 GLY A CA 1
ATOM 3365 C C . GLY A 1 466 ? 17.157 -2.158 -2.627 1.00 86.81 466 GLY A C 1
ATOM 3366 O O . GLY A 1 466 ? 17.940 -1.300 -3.043 1.00 86.81 466 GLY A O 1
ATOM 3367 N N . LEU A 1 467 ? 16.284 -1.952 -1.643 1.00 74.62 467 LEU A N 1
ATOM 3368 C CA . LEU A 1 467 ? 16.203 -0.719 -0.851 1.00 74.62 467 LEU A CA 1
ATOM 3369 C C . LEU A 1 467 ? 17.186 -0.759 0.329 1.00 74.62 467 LEU A C 1
ATOM 3371 O O . LEU A 1 467 ? 17.793 0.241 0.695 1.00 74.62 467 LEU A O 1
ATOM 3375 N N . ASP A 1 468 ? 17.418 -1.935 0.897 1.00 71.31 468 ASP A N 1
ATOM 3376 C CA . ASP A 1 468 ? 18.231 -2.048 2.102 1.00 71.31 468 ASP A CA 1
ATOM 3377 C C . ASP A 1 468 ? 19.714 -1.696 1.858 1.00 71.31 468 ASP A C 1
ATOM 3379 O O . ASP A 1 468 ? 20.269 -1.919 0.780 1.00 71.31 468 ASP A O 1
ATOM 3383 N N . ALA A 1 469 ? 20.403 -1.234 2.904 1.00 64.88 469 ALA A N 1
ATOM 3384 C CA . ALA A 1 469 ? 21.777 -0.733 2.806 1.00 64.88 469 ALA A CA 1
ATOM 3385 C C . ALA A 1 469 ? 22.852 -1.794 2.492 1.00 64.88 469 ALA A C 1
ATOM 3387 O O . ALA A 1 469 ? 23.965 -1.441 2.091 1.00 64.88 469 ALA A O 1
ATOM 3388 N N . VAL A 1 470 ? 22.550 -3.085 2.672 1.00 71.94 470 VAL A N 1
ATOM 3389 C CA . VAL A 1 470 ? 23.481 -4.169 2.330 1.00 71.94 470 VAL A CA 1
ATOM 3390 C C . VAL A 1 470 ? 23.577 -4.305 0.803 1.00 71.94 470 VAL A C 1
ATOM 3392 O O . VAL A 1 470 ? 22.527 -4.416 0.164 1.00 71.94 470 VAL A O 1
ATOM 3395 N N . PRO A 1 471 ? 24.794 -4.382 0.223 1.00 78.81 471 PRO A N 1
ATOM 3396 C CA . PRO A 1 471 ? 24.986 -4.461 -1.224 1.00 78.81 471 PRO A CA 1
ATOM 3397 C C . PRO A 1 471 ? 24.158 -5.569 -1.878 1.00 78.81 471 PRO A C 1
ATOM 3399 O O . PRO A 1 471 ? 24.097 -6.698 -1.371 1.00 78.81 471 PRO A O 1
ATOM 3402 N N . ILE A 1 472 ? 23.519 -5.242 -3.001 1.00 86.06 472 ILE A N 1
ATOM 3403 C CA . ILE A 1 472 ? 22.612 -6.152 -3.708 1.00 86.06 472 ILE A CA 1
ATOM 3404 C C . ILE A 1 472 ? 23.351 -7.368 -4.282 1.00 86.06 472 ILE A C 1
ATOM 3406 O O . ILE A 1 472 ? 22.782 -8.446 -4.392 1.00 86.06 472 ILE A O 1
ATOM 3410 N N . GLU A 1 473 ? 24.651 -7.241 -4.541 1.00 85.94 473 GLU A N 1
ATOM 3411 C CA . GLU A 1 473 ? 25.527 -8.299 -5.041 1.00 85.94 473 GLU A CA 1
ATOM 3412 C C . GLU A 1 473 ? 25.550 -9.532 -4.127 1.00 85.94 473 GLU A C 1
ATOM 3414 O O . GLU A 1 473 ? 25.812 -10.637 -4.593 1.00 85.94 473 GLU A O 1
ATOM 3419 N N . ARG A 1 474 ? 25.236 -9.371 -2.833 1.00 84.00 474 ARG A N 1
ATOM 3420 C CA . ARG A 1 474 ? 25.194 -10.487 -1.876 1.00 84.00 474 ARG A CA 1
ATOM 3421 C C . ARG A 1 474 ? 24.070 -11.489 -2.129 1.00 84.00 474 ARG A C 1
ATOM 3423 O O . ARG A 1 474 ? 24.148 -12.593 -1.601 1.00 84.00 474 ARG A O 1
ATOM 3430 N N . VAL A 1 475 ? 23.033 -11.116 -2.882 1.00 87.62 475 VAL A N 1
ATOM 3431 C CA . VAL A 1 475 ? 21.944 -12.042 -3.243 1.00 87.62 475 VAL A CA 1
ATOM 3432 C C . VAL A 1 475 ? 22.244 -12.828 -4.513 1.00 87.62 475 VAL A C 1
ATOM 3434 O O . VAL A 1 475 ? 21.513 -13.754 -4.844 1.00 87.62 475 VAL A O 1
ATOM 3437 N N . LEU A 1 476 ? 23.291 -12.447 -5.249 1.00 89.44 476 LEU A N 1
ATOM 3438 C CA . LEU A 1 476 ? 23.560 -13.020 -6.556 1.00 89.44 476 LEU A CA 1
ATOM 3439 C C . LEU A 1 476 ? 24.144 -14.433 -6.439 1.00 89.44 476 LEU A C 1
ATOM 3441 O O . LEU A 1 476 ? 24.897 -14.723 -5.503 1.00 89.44 476 LEU A O 1
ATOM 3445 N N . PRO A 1 477 ? 23.888 -15.297 -7.436 1.00 84.88 477 PRO A N 1
ATOM 3446 C CA . PRO A 1 477 ? 24.602 -16.557 -7.567 1.00 84.88 477 PRO A CA 1
ATOM 3447 C C . PRO A 1 477 ? 26.131 -16.341 -7.600 1.00 84.88 477 PRO A C 1
ATOM 3449 O O . PRO A 1 477 ? 26.587 -15.371 -8.209 1.00 84.88 477 PRO A O 1
ATOM 3452 N N . PRO A 1 478 ? 26.953 -17.258 -7.049 1.00 81.62 478 PRO A N 1
ATOM 3453 C CA . PRO A 1 478 ? 28.409 -17.078 -6.940 1.00 81.62 478 PRO A CA 1
ATOM 3454 C C . PRO A 1 478 ? 29.148 -16.779 -8.255 1.00 81.62 478 PRO A C 1
ATOM 3456 O O . PRO A 1 478 ? 30.201 -16.153 -8.240 1.00 81.62 478 PRO A O 1
ATOM 3459 N N . ASN A 1 479 ? 28.592 -17.213 -9.390 1.00 85.25 479 ASN A N 1
ATOM 3460 C CA . ASN A 1 479 ? 29.178 -17.053 -10.725 1.00 85.25 479 ASN A CA 1
ATOM 3461 C C . ASN A 1 479 ? 28.429 -16.016 -11.582 1.00 85.25 479 ASN A C 1
ATOM 3463 O O . ASN A 1 479 ? 28.472 -16.077 -12.811 1.00 85.25 479 ASN A O 1
ATOM 3467 N N . ALA A 1 480 ? 27.683 -15.103 -10.957 1.00 89.31 480 ALA A N 1
ATOM 3468 C CA . ALA A 1 480 ? 26.927 -14.085 -11.669 1.00 89.31 480 ALA A CA 1
ATOM 3469 C C . ALA A 1 480 ? 27.864 -13.104 -12.398 1.00 89.31 480 ALA A C 1
ATOM 3471 O O . ALA A 1 480 ? 28.705 -12.447 -11.786 1.00 89.31 480 ALA A O 1
ATOM 3472 N N . VAL A 1 481 ? 27.700 -12.987 -13.719 1.00 92.12 481 VAL A N 1
ATOM 3473 C CA . VAL A 1 481 ? 28.467 -12.053 -14.555 1.00 92.12 481 VAL A CA 1
ATOM 3474 C C . VAL A 1 481 ? 27.650 -10.785 -14.773 1.00 92.12 481 VAL A C 1
ATOM 3476 O O . VAL A 1 481 ? 26.640 -10.797 -15.479 1.00 92.12 481 VAL A O 1
ATOM 3479 N N . LEU A 1 482 ? 28.097 -9.691 -14.157 1.00 93.50 482 LEU A N 1
ATOM 3480 C CA . LEU A 1 482 ? 27.436 -8.390 -14.240 1.00 93.50 482 LEU A CA 1
ATOM 3481 C C . LEU A 1 482 ? 27.545 -7.788 -15.645 1.00 93.50 482 LEU A C 1
ATOM 3483 O O . LEU A 1 482 ? 28.603 -7.825 -16.273 1.00 93.50 482 LEU A O 1
ATOM 3487 N N . VAL A 1 483 ? 26.461 -7.158 -16.098 1.00 93.62 483 VAL A N 1
ATOM 3488 C CA . VAL A 1 483 ? 26.432 -6.332 -17.312 1.00 93.62 483 VAL A CA 1
ATOM 3489 C C . VAL A 1 483 ? 26.216 -4.853 -16.955 1.00 93.62 483 VAL A C 1
ATOM 3491 O O . VAL A 1 483 ? 25.689 -4.548 -15.877 1.00 93.62 483 VAL A O 1
ATOM 3494 N N . PRO A 1 484 ? 26.598 -3.902 -17.833 1.00 92.88 484 PRO A N 1
ATOM 3495 C CA . PRO A 1 484 ? 26.383 -2.480 -17.582 1.00 92.88 484 PRO A CA 1
ATOM 3496 C C . PRO A 1 484 ? 24.912 -2.168 -17.293 1.00 92.88 484 PRO A C 1
ATOM 3498 O O . PRO A 1 484 ? 24.035 -2.488 -18.097 1.00 92.88 484 PRO A O 1
ATOM 3501 N N . THR A 1 485 ? 24.653 -1.524 -16.155 1.00 89.62 485 THR A N 1
ATOM 3502 C CA . THR A 1 485 ? 23.297 -1.170 -15.713 1.00 89.62 485 THR A CA 1
ATOM 3503 C C . THR A 1 485 ? 23.007 0.307 -15.961 1.00 89.62 485 THR A C 1
ATOM 3505 O O . THR A 1 485 ? 23.883 1.154 -15.785 1.00 89.62 485 THR A O 1
ATOM 3508 N N . SER A 1 486 ? 21.773 0.625 -16.350 1.00 88.56 486 SER A N 1
ATOM 3509 C CA . SER A 1 486 ? 21.306 1.991 -16.595 1.00 88.56 486 SER A CA 1
ATOM 3510 C C . SER A 1 486 ? 20.095 2.332 -15.730 1.00 88.56 486 SER A C 1
ATOM 3512 O O . SER A 1 486 ? 19.255 1.481 -15.459 1.00 88.56 486 SER A O 1
ATOM 3514 N N . ALA A 1 487 ? 19.937 3.607 -15.362 1.00 85.94 487 ALA A N 1
ATOM 3515 C CA . ALA A 1 487 ? 18.720 4.081 -14.696 1.00 85.94 487 ALA A CA 1
ATOM 3516 C C . ALA A 1 487 ? 17.456 3.845 -15.551 1.00 85.94 487 ALA A C 1
ATOM 3518 O O . ALA A 1 487 ? 16.373 3.641 -15.007 1.00 85.94 487 ALA A O 1
ATOM 3519 N N . ARG A 1 488 ? 17.604 3.817 -16.886 1.00 88.69 488 ARG A N 1
ATOM 3520 C CA . ARG A 1 488 ? 16.522 3.496 -17.833 1.00 88.69 488 ARG A CA 1
ATOM 3521 C C . ARG A 1 488 ? 15.985 2.077 -17.646 1.00 88.69 488 ARG A C 1
ATOM 3523 O O . ARG A 1 488 ? 14.805 1.847 -17.894 1.00 88.69 488 ARG A O 1
ATOM 3530 N N . ASP A 1 489 ? 16.816 1.144 -17.176 1.00 91.81 489 ASP A N 1
ATOM 3531 C CA . ASP A 1 489 ? 16.395 -0.238 -16.933 1.00 91.81 489 ASP A CA 1
ATOM 3532 C C . ASP A 1 489 ? 15.277 -0.302 -15.885 1.00 91.81 489 ASP A C 1
ATOM 3534 O O . ASP A 1 489 ? 14.378 -1.122 -16.004 1.00 91.81 489 ASP A O 1
ATOM 3538 N N . TRP A 1 490 ? 15.253 0.644 -14.944 1.00 92.88 490 TRP A N 1
ATOM 3539 C CA . TRP A 1 490 ? 14.269 0.725 -13.864 1.00 92.88 490 TRP A CA 1
ATOM 3540 C C . TRP A 1 490 ? 13.188 1.791 -14.079 1.00 92.88 490 TRP A C 1
ATOM 3542 O O . TRP A 1 490 ? 12.462 2.137 -13.147 1.00 92.88 490 TRP A O 1
ATOM 3552 N N . GLN A 1 491 ? 13.052 2.323 -15.300 1.00 92.75 491 GLN A N 1
ATOM 3553 C CA . GLN A 1 491 ? 12.067 3.367 -15.612 1.00 92.75 491 GLN A CA 1
ATOM 3554 C C . GLN A 1 491 ? 10.631 2.954 -15.234 1.00 92.75 491 GLN A C 1
ATOM 3556 O O . GLN A 1 491 ? 9.860 3.787 -14.759 1.00 92.75 491 GLN A O 1
ATOM 3561 N N . ALA A 1 492 ? 10.290 1.670 -15.369 1.00 91.50 492 ALA A N 1
ATOM 3562 C CA . ALA A 1 492 ? 9.004 1.112 -14.950 1.00 91.50 492 ALA A CA 1
ATOM 3563 C C . ALA A 1 492 ? 8.667 1.414 -13.473 1.00 91.50 492 ALA A C 1
ATOM 3565 O O . ALA A 1 492 ? 7.529 1.753 -13.162 1.00 91.50 492 ALA A O 1
ATOM 3566 N N . LEU A 1 493 ? 9.659 1.378 -12.577 1.00 89.81 493 LEU A N 1
ATOM 3567 C CA . LEU A 1 493 ? 9.496 1.681 -11.151 1.00 89.81 493 LEU A CA 1
ATOM 3568 C C . LEU A 1 493 ? 9.753 3.155 -10.799 1.00 89.81 493 LEU A C 1
ATOM 3570 O O . LEU A 1 493 ? 9.820 3.497 -9.623 1.00 89.81 493 LEU A O 1
ATOM 3574 N N . HIS A 1 494 ? 9.898 4.063 -11.765 1.00 87.69 494 HIS A N 1
ATOM 3575 C CA . HIS A 1 494 ? 10.174 5.471 -11.464 1.00 87.69 494 HIS A CA 1
ATOM 3576 C C . HIS A 1 494 ? 9.106 6.100 -10.545 1.00 87.69 494 HIS A C 1
ATOM 3578 O O . HIS A 1 494 ? 7.934 6.004 -10.890 1.00 87.69 494 HIS A O 1
ATOM 3584 N N . PRO A 1 495 ? 9.449 6.821 -9.459 1.00 84.31 495 PRO A N 1
ATOM 3585 C CA . PRO A 1 495 ? 10.797 7.192 -9.027 1.00 84.31 495 PRO A CA 1
ATOM 3586 C C . PRO A 1 495 ? 11.388 6.276 -7.941 1.00 84.31 495 PRO A C 1
ATOM 3588 O O . PRO A 1 495 ? 12.495 6.566 -7.492 1.00 84.31 495 PRO A O 1
ATOM 3591 N N . VAL A 1 496 ? 10.716 5.185 -7.543 1.00 84.00 496 VAL A N 1
ATOM 3592 C CA . VAL A 1 496 ? 11.184 4.220 -6.519 1.00 84.00 496 VAL A CA 1
ATOM 3593 C C . VAL A 1 496 ? 12.606 3.742 -6.812 1.00 84.00 496 VAL A C 1
ATOM 3595 O O . VAL A 1 496 ? 13.437 3.665 -5.914 1.00 84.00 496 VAL A O 1
ATOM 3598 N N . ALA A 1 497 ? 12.939 3.558 -8.092 1.00 84.38 497 ALA A N 1
ATOM 3599 C CA . ALA A 1 497 ? 14.286 3.221 -8.551 1.00 84.38 497 ALA A CA 1
ATOM 3600 C C . ALA A 1 497 ? 15.405 4.163 -8.049 1.00 84.38 497 ALA A C 1
ATOM 3602 O O . ALA A 1 497 ? 16.570 3.775 -8.033 1.00 84.38 497 ALA A O 1
ATOM 3603 N N . ARG A 1 498 ? 15.094 5.405 -7.647 1.00 82.00 498 ARG A N 1
ATOM 3604 C CA . ARG A 1 498 ? 16.071 6.347 -7.067 1.00 82.00 498 ARG A CA 1
ATOM 3605 C C . ARG A 1 498 ? 16.465 6.004 -5.631 1.00 82.00 498 ARG A C 1
ATOM 3607 O O . ARG A 1 498 ? 17.506 6.473 -5.179 1.00 82.00 498 ARG A O 1
ATOM 3614 N N . LEU A 1 499 ? 15.651 5.206 -4.948 1.00 78.31 499 LEU A N 1
ATOM 3615 C CA . LEU A 1 499 ? 15.894 4.708 -3.595 1.00 78.31 499 LEU A CA 1
ATOM 3616 C C . LEU A 1 499 ? 16.667 3.379 -3.604 1.00 78.31 499 LEU A C 1
ATOM 3618 O O . LEU A 1 499 ? 17.074 2.894 -2.557 1.00 78.31 499 LEU A O 1
ATOM 3622 N N . MET A 1 500 ? 16.880 2.779 -4.778 1.00 83.06 500 MET A N 1
ATOM 3623 C CA . MET A 1 500 ? 17.413 1.425 -4.902 1.00 83.06 500 MET A CA 1
ATOM 3624 C C . MET A 1 500 ? 18.897 1.407 -5.276 1.00 83.06 500 MET A C 1
ATOM 3626 O O . MET A 1 500 ? 19.373 2.184 -6.108 1.00 83.06 500 MET A O 1
ATOM 3630 N N . GLN A 1 501 ? 19.617 0.432 -4.727 1.00 85.19 501 GLN A N 1
ATOM 3631 C CA . GLN A 1 501 ? 20.859 -0.072 -5.311 1.00 85.19 501 GLN A CA 1
ATOM 3632 C C . GLN A 1 501 ? 20.510 -1.207 -6.267 1.00 85.19 501 GLN A C 1
ATOM 3634 O O . GLN A 1 501 ? 19.632 -2.009 -5.955 1.00 85.19 501 GLN A O 1
ATOM 3639 N N . TYR A 1 502 ? 21.169 -1.287 -7.422 1.00 91.25 502 TYR A N 1
ATOM 3640 C CA . TYR A 1 502 ? 20.825 -2.291 -8.422 1.00 91.25 502 TYR A CA 1
ATOM 3641 C C . TYR A 1 502 ? 21.992 -2.694 -9.317 1.00 91.25 502 TYR A C 1
ATOM 3643 O O . TYR A 1 502 ? 22.924 -1.925 -9.561 1.00 91.25 502 TYR A O 1
ATOM 3651 N N . VAL A 1 503 ? 21.873 -3.906 -9.843 1.00 93.25 503 VAL A N 1
ATOM 3652 C CA . VAL A 1 503 ? 22.787 -4.568 -10.772 1.00 93.25 503 VAL A CA 1
ATOM 3653 C C . VAL A 1 503 ? 21.987 -5.237 -11.884 1.00 93.25 503 VAL A C 1
ATOM 3655 O O . VAL A 1 503 ? 20.777 -5.435 -11.760 1.00 93.25 503 VAL A O 1
ATOM 3658 N N . SER A 1 504 ? 22.658 -5.595 -12.976 1.00 95.25 504 SER A N 1
ATOM 3659 C CA . SER A 1 504 ? 22.037 -6.313 -14.087 1.00 95.25 504 SER A CA 1
ATOM 3660 C C . SER A 1 504 ? 22.856 -7.526 -14.498 1.00 95.25 504 SER A C 1
ATOM 3662 O O . SER A 1 504 ? 24.087 -7.492 -14.468 1.00 95.25 504 SER A O 1
ATOM 3664 N N . LEU A 1 505 ? 22.160 -8.566 -14.946 1.00 95.31 505 LEU A N 1
ATOM 3665 C CA . LEU A 1 505 ? 22.714 -9.755 -15.592 1.00 95.31 505 LEU A CA 1
ATOM 3666 C C . LEU A 1 505 ? 22.058 -9.941 -16.965 1.00 95.31 505 LEU A C 1
ATOM 3668 O O . LEU A 1 505 ? 20.951 -9.453 -17.209 1.00 95.31 505 LEU A O 1
ATOM 3672 N N . ALA A 1 506 ? 22.719 -10.685 -17.849 1.00 94.31 506 ALA A N 1
ATOM 3673 C CA . ALA A 1 506 ? 22.094 -11.143 -19.086 1.00 94.31 506 ALA A CA 1
ATOM 3674 C C . ALA A 1 506 ? 20.914 -12.080 -18.772 1.00 94.31 506 ALA A C 1
ATOM 3676 O O . ALA A 1 506 ? 21.038 -12.960 -17.916 1.00 94.31 506 ALA A O 1
ATOM 3677 N N . ALA A 1 507 ? 19.789 -11.907 -19.469 1.00 93.69 507 ALA A N 1
ATOM 3678 C CA . ALA A 1 507 ? 18.621 -12.775 -19.342 1.00 93.69 507 ALA A CA 1
ATOM 3679 C C . ALA A 1 507 ? 18.239 -13.406 -20.684 1.00 93.69 507 ALA A C 1
ATOM 3681 O O . ALA A 1 507 ? 18.486 -12.814 -21.737 1.00 93.69 507 ALA A O 1
ATOM 3682 N N . PRO A 1 508 ? 17.595 -14.584 -20.669 1.00 92.88 508 PRO A N 1
ATOM 3683 C CA . PRO A 1 508 ? 16.944 -15.101 -21.859 1.00 92.88 508 PRO A CA 1
ATOM 3684 C C . PRO A 1 508 ? 15.805 -14.167 -22.315 1.00 92.88 508 PRO A C 1
ATOM 3686 O O . PRO A 1 508 ? 15.224 -13.441 -21.492 1.00 92.88 508 PRO A O 1
ATOM 3689 N N . PRO A 1 509 ? 15.452 -14.204 -23.614 1.00 89.75 509 PRO A N 1
ATOM 3690 C CA . PRO A 1 509 ? 14.248 -13.550 -24.111 1.00 89.75 509 PRO A CA 1
ATOM 3691 C C . PRO A 1 509 ? 12.989 -14.109 -23.423 1.00 89.75 509 PRO A C 1
ATOM 3693 O O . PRO A 1 509 ? 13.017 -15.225 -22.894 1.00 89.75 509 PRO A O 1
ATOM 3696 N N . PRO A 1 510 ? 11.870 -13.364 -23.427 1.00 87.38 510 PRO A N 1
ATOM 3697 C CA . PRO A 1 510 ? 10.618 -13.847 -22.863 1.00 87.38 510 PRO A CA 1
ATOM 3698 C C . PRO A 1 510 ? 10.071 -15.013 -23.692 1.00 87.38 510 PRO A C 1
ATOM 3700 O O . PRO A 1 510 ? 10.284 -15.088 -24.905 1.00 87.38 510 PRO A O 1
ATOM 3703 N N . GLU A 1 511 ? 9.353 -15.924 -23.038 1.00 85.25 511 GLU A N 1
ATOM 3704 C CA . GLU A 1 511 ? 8.785 -17.099 -23.696 1.00 85.25 511 GLU A CA 1
ATOM 3705 C C . GLU A 1 511 ? 7.741 -16.717 -24.759 1.00 85.25 511 GLU A C 1
ATOM 3707 O O . GLU A 1 511 ? 7.053 -15.690 -24.636 1.00 85.25 511 GLU A O 1
ATOM 3712 N N . PRO A 1 512 ? 7.575 -17.548 -25.807 1.00 78.19 512 PRO A N 1
ATOM 3713 C CA . PRO A 1 512 ? 6.518 -17.358 -26.791 1.00 78.19 512 PRO A CA 1
ATOM 3714 C C . PRO A 1 512 ? 5.144 -17.216 -26.120 1.00 78.19 512 PRO A C 1
ATOM 3716 O O . PRO A 1 512 ? 4.728 -18.070 -25.346 1.00 78.19 512 PRO A O 1
ATOM 3719 N N . GLY A 1 513 ? 4.430 -16.128 -26.419 1.00 77.81 513 GLY A N 1
ATOM 3720 C CA . GLY A 1 513 ? 3.110 -15.837 -25.842 1.00 77.81 513 GLY A CA 1
ATOM 3721 C C . GLY A 1 513 ? 3.123 -14.909 -24.622 1.00 77.81 513 GLY A C 1
ATOM 3722 O O . GLY A 1 513 ? 2.082 -14.336 -24.302 1.00 77.81 513 GLY A O 1
ATOM 3723 N N . MET A 1 514 ? 4.279 -14.652 -23.994 1.00 77.69 514 MET A N 1
ATOM 3724 C CA . MET A 1 514 ? 4.374 -13.644 -22.924 1.00 77.69 514 MET A CA 1
ATOM 3725 C C . MET A 1 514 ? 4.107 -12.224 -23.441 1.00 77.69 514 MET A C 1
ATOM 3727 O O . MET A 1 514 ? 3.512 -11.401 -22.739 1.00 77.69 514 MET A O 1
ATOM 3731 N N . PHE A 1 515 ? 4.526 -11.953 -24.679 1.00 83.06 515 PHE A N 1
ATOM 3732 C CA . PHE A 1 515 ? 4.355 -10.677 -25.361 1.00 83.06 515 PHE A CA 1
ATOM 3733 C C . PHE A 1 515 ? 4.129 -10.899 -26.855 1.00 83.06 515 PHE A C 1
ATOM 3735 O O . PHE A 1 515 ? 4.954 -11.505 -27.540 1.00 83.06 515 PHE A O 1
ATOM 3742 N N . ALA A 1 516 ? 2.998 -10.414 -27.367 1.00 82.50 516 ALA A N 1
ATOM 3743 C CA . ALA A 1 516 ? 2.708 -10.459 -28.793 1.00 82.50 516 ALA A CA 1
ATOM 3744 C C . ALA A 1 516 ? 3.406 -9.303 -29.522 1.00 82.50 516 ALA A C 1
ATOM 3746 O O . ALA A 1 516 ? 3.537 -8.199 -28.996 1.00 82.50 516 ALA A O 1
ATOM 3747 N N . ARG A 1 517 ? 3.821 -9.531 -30.769 1.00 82.00 517 ARG A N 1
ATOM 3748 C CA . ARG A 1 517 ? 4.404 -8.475 -31.604 1.00 82.00 517 ARG A CA 1
ATOM 3749 C C . ARG A 1 517 ? 3.422 -7.304 -31.739 1.00 82.00 517 ARG A C 1
ATOM 3751 O O . ARG A 1 517 ? 2.271 -7.508 -32.111 1.00 82.00 517 ARG A O 1
ATOM 3758 N N . GLY A 1 518 ? 3.880 -6.085 -31.447 1.00 79.25 518 GLY A N 1
ATOM 3759 C CA . GLY A 1 518 ? 3.041 -4.877 -31.505 1.00 79.25 518 GLY A CA 1
ATOM 3760 C C . GLY A 1 518 ? 1.970 -4.779 -30.406 1.00 79.25 518 GLY A C 1
ATOM 3761 O O . GLY A 1 518 ? 1.040 -3.974 -30.524 1.00 79.25 518 GLY A O 1
ATOM 3762 N N . ALA A 1 519 ? 2.084 -5.596 -29.352 1.00 84.50 519 ALA A N 1
ATOM 3763 C CA . ALA A 1 519 ? 1.231 -5.547 -28.167 1.00 84.50 519 ALA A CA 1
ATOM 3764 C C . ALA A 1 519 ? 1.292 -4.188 -27.456 1.00 84.50 519 ALA A C 1
ATOM 3766 O O . ALA A 1 519 ? 0.250 -3.630 -27.121 1.00 84.50 519 ALA A O 1
ATOM 3767 N N . LEU A 1 520 ? 2.507 -3.669 -27.257 1.00 91.06 520 LEU A N 1
ATOM 3768 C CA . LEU A 1 520 ? 2.758 -2.305 -26.805 1.00 91.06 520 LEU A CA 1
ATOM 3769 C C . LEU A 1 520 ? 2.944 -1.411 -28.029 1.00 91.06 520 LEU A C 1
ATOM 3771 O O . LEU A 1 520 ? 3.863 -1.628 -28.819 1.00 91.06 520 LEU A O 1
ATOM 3775 N N . ALA A 1 521 ? 2.075 -0.421 -28.186 1.00 91.75 521 ALA A N 1
ATOM 3776 C CA . ALA A 1 521 ? 2.152 0.532 -29.285 1.00 91.75 521 ALA A CA 1
ATOM 3777 C C . ALA A 1 521 ? 1.680 1.909 -28.830 1.00 91.75 521 ALA A C 1
ATOM 3779 O O . ALA A 1 521 ? 0.747 2.007 -28.037 1.00 91.75 521 ALA A O 1
ATOM 3780 N N . ILE A 1 522 ? 2.282 2.962 -29.374 1.00 94.00 522 ILE A N 1
ATOM 3781 C CA . ILE A 1 522 ? 1.762 4.324 -29.270 1.00 94.00 522 ILE A CA 1
ATOM 3782 C C . ILE A 1 522 ? 1.515 4.822 -30.686 1.00 94.00 522 ILE A C 1
ATOM 3784 O O . ILE A 1 522 ? 2.428 4.853 -31.508 1.00 94.00 522 ILE A O 1
ATOM 3788 N N . THR A 1 523 ? 0.268 5.172 -30.983 1.00 93.81 523 THR A N 1
ATOM 3789 C CA . THR A 1 523 ? -0.150 5.597 -32.323 1.00 93.81 523 THR A CA 1
ATOM 3790 C C . THR A 1 523 ? -0.664 7.025 -32.306 1.00 93.81 523 THR A C 1
ATOM 3792 O O . THR A 1 523 ? -1.394 7.406 -31.390 1.00 93.81 523 THR A O 1
ATOM 3795 N N . LEU A 1 524 ? -0.339 7.790 -33.347 1.00 94.19 524 LEU A N 1
ATOM 3796 C CA . LEU A 1 524 ? -0.915 9.109 -33.582 1.00 94.19 524 LEU A CA 1
ATOM 3797 C C . LEU A 1 524 ? -2.367 8.966 -34.043 1.00 94.19 524 LEU A C 1
ATOM 3799 O O . LEU A 1 524 ? -2.625 8.439 -35.121 1.00 94.19 524 LEU A O 1
ATOM 3803 N N . ALA A 1 525 ? -3.302 9.435 -33.222 1.00 93.50 525 ALA A N 1
ATOM 3804 C CA . ALA A 1 525 ? -4.722 9.482 -33.546 1.00 93.50 525 ALA A CA 1
ATOM 3805 C C . ALA A 1 525 ? -5.080 10.757 -34.319 1.00 93.50 525 ALA A C 1
ATOM 3807 O O . ALA A 1 525 ? -5.831 10.702 -35.289 1.00 93.50 525 ALA A O 1
ATOM 3808 N N . GLN A 1 526 ? -4.533 11.905 -33.908 1.00 92.44 526 GLN A N 1
ATOM 3809 C CA . GLN A 1 526 ? -4.808 13.193 -34.542 1.00 92.44 526 GLN A CA 1
ATOM 3810 C C . GLN A 1 526 ? -3.641 14.165 -34.340 1.00 92.44 526 GLN A C 1
ATOM 3812 O O . GLN A 1 526 ? -3.008 14.178 -33.287 1.00 92.44 526 GLN A O 1
ATOM 3817 N N . ARG A 1 527 ? -3.378 15.005 -35.346 1.00 91.56 527 ARG A N 1
ATOM 3818 C CA . ARG A 1 527 ? -2.479 16.161 -35.251 1.00 91.56 527 ARG A CA 1
ATOM 3819 C C . ARG A 1 527 ? -3.307 17.437 -35.363 1.00 91.56 527 ARG A C 1
ATOM 3821 O O . ARG A 1 527 ? -4.058 17.594 -36.321 1.00 91.56 527 ARG A O 1
ATOM 3828 N N . GLU A 1 528 ? -3.176 18.327 -34.391 1.00 90.81 528 GLU A N 1
ATOM 3829 C CA . GLU A 1 528 ? -3.845 19.627 -34.363 1.00 90.81 528 GLU A CA 1
ATOM 3830 C C . GLU A 1 528 ? -2.784 20.736 -34.381 1.00 90.81 528 GLU A C 1
ATOM 3832 O O . GLU A 1 528 ? -1.900 20.782 -33.528 1.00 90.81 528 GLU A O 1
ATOM 3837 N N . TYR A 1 529 ? -2.871 21.642 -35.353 1.00 87.75 529 TYR A N 1
ATOM 3838 C CA . TYR A 1 529 ? -1.997 22.811 -35.433 1.00 87.75 529 TYR A CA 1
ATOM 3839 C C . TYR A 1 529 ? -2.613 23.957 -34.630 1.00 87.75 529 TYR A C 1
ATOM 3841 O O . TYR A 1 529 ? -3.719 24.406 -34.931 1.00 87.75 529 TYR A O 1
ATOM 3849 N N . ARG A 1 530 ? -1.905 24.424 -33.601 1.00 82.06 530 ARG A N 1
ATOM 3850 C CA . ARG A 1 530 ? -2.357 25.486 -32.699 1.00 82.06 530 ARG A CA 1
ATOM 3851 C C . ARG A 1 530 ? -1.758 26.835 -33.086 1.00 82.06 530 ARG A C 1
ATOM 3853 O O . ARG A 1 530 ? -0.680 26.925 -33.679 1.00 82.06 530 ARG A O 1
ATOM 3860 N N . ALA A 1 531 ? -2.467 27.907 -32.730 1.00 69.00 531 ALA A N 1
ATOM 3861 C CA . ALA A 1 531 ? -1.940 29.264 -32.838 1.00 69.00 531 ALA A CA 1
ATOM 3862 C C . ALA A 1 531 ? -0.639 29.400 -32.016 1.00 69.00 531 ALA A C 1
ATOM 3864 O O . ALA A 1 531 ? -0.461 28.694 -31.028 1.00 69.00 531 ALA A O 1
ATOM 3865 N N . ALA A 1 532 ? 0.257 30.306 -32.422 1.00 67.44 532 ALA A N 1
ATOM 3866 C CA . ALA A 1 532 ? 1.589 30.515 -31.828 1.00 67.44 532 ALA A CA 1
ATOM 3867 C C . ALA A 1 532 ? 2.657 29.434 -32.123 1.00 67.44 532 ALA A C 1
ATOM 3869 O O . ALA A 1 532 ? 3.569 29.240 -31.325 1.00 67.44 532 ALA A O 1
ATOM 3870 N N . ASN A 1 533 ? 2.602 28.796 -33.303 1.00 77.19 533 ASN A N 1
ATOM 3871 C CA . ASN A 1 533 ? 3.606 27.823 -33.761 1.00 77.19 533 ASN A CA 1
ATOM 3872 C C . ASN A 1 533 ? 3.742 26.651 -32.776 1.00 77.19 533 ASN A C 1
ATOM 3874 O O . ASN A 1 533 ? 4.839 26.359 -32.316 1.00 77.19 533 ASN A O 1
ATOM 3878 N N . ALA A 1 534 ? 2.626 26.013 -32.422 1.00 81.69 534 ALA A N 1
ATOM 3879 C CA . ALA A 1 534 ? 2.599 24.810 -31.597 1.00 81.69 534 ALA A CA 1
ATOM 3880 C C . ALA A 1 534 ? 1.779 23.716 -32.292 1.00 81.69 534 ALA A C 1
ATOM 3882 O O . ALA A 1 534 ? 0.792 24.006 -32.966 1.00 81.69 534 ALA A O 1
ATOM 3883 N N . THR A 1 535 ? 2.172 22.458 -32.123 1.00 88.38 535 THR A N 1
ATOM 3884 C CA . THR A 1 535 ? 1.462 21.298 -32.677 1.00 88.38 535 THR A CA 1
ATOM 3885 C C . THR A 1 535 ? 1.063 20.367 -31.545 1.00 88.38 535 THR A C 1
ATOM 3887 O O . THR A 1 535 ? 1.922 19.897 -30.806 1.00 88.38 535 THR A O 1
ATOM 3890 N N . ARG A 1 536 ? -0.229 20.061 -31.428 1.00 90.44 536 ARG A N 1
ATOM 3891 C CA . ARG A 1 536 ? -0.742 19.046 -30.509 1.00 90.44 536 ARG A CA 1
ATOM 3892 C C . ARG A 1 536 ? -0.809 17.693 -31.203 1.00 90.44 536 ARG A C 1
ATOM 3894 O O . ARG A 1 536 ? -1.461 17.537 -32.237 1.00 90.44 536 ARG A O 1
ATOM 3901 N N . LEU A 1 537 ? -0.161 16.701 -30.611 1.00 91.56 537 LEU A N 1
ATOM 3902 C CA . LEU A 1 537 ? -0.254 15.299 -30.994 1.00 91.56 537 LEU A CA 1
ATOM 3903 C C . LEU A 1 537 ? -1.226 14.601 -30.046 1.00 91.56 537 LEU A C 1
ATOM 3905 O O . LEU A 1 537 ? -0.948 14.496 -28.856 1.00 91.56 537 LEU A O 1
ATOM 3909 N N . HIS A 1 538 ? -2.347 14.107 -30.562 1.00 92.88 538 HIS A N 1
ATOM 3910 C CA . HIS A 1 538 ? -3.226 13.192 -29.841 1.00 92.88 538 HIS A CA 1
ATOM 3911 C C . HIS A 1 538 ? -2.732 11.771 -30.079 1.00 92.88 538 HIS A C 1
ATOM 3913 O O . HIS A 1 538 ? -2.760 11.272 -31.206 1.00 92.88 538 HIS A O 1
ATOM 3919 N N . LEU A 1 539 ? -2.258 11.133 -29.020 1.00 93.81 539 LEU A N 1
ATOM 3920 C CA . LEU A 1 539 ? -1.635 9.821 -29.034 1.00 93.81 539 LEU A CA 1
ATOM 3921 C C . LEU A 1 539 ? -2.518 8.824 -28.282 1.00 93.81 539 LEU A C 1
ATOM 3923 O O . LEU A 1 539 ? -3.227 9.174 -27.340 1.00 93.81 539 LEU A O 1
ATOM 3927 N N . VAL A 1 540 ? -2.463 7.560 -28.691 1.00 94.19 540 VAL A N 1
ATOM 3928 C CA . VAL A 1 540 ? -3.106 6.459 -27.970 1.00 94.19 540 VAL A CA 1
ATOM 3929 C C . VAL A 1 540 ? -2.060 5.398 -27.689 1.00 94.19 540 VAL A C 1
ATOM 3931 O O . VAL A 1 540 ? -1.540 4.780 -28.618 1.00 94.19 540 VAL A O 1
ATOM 3934 N N . MET A 1 541 ? -1.757 5.184 -26.409 1.00 93.75 541 MET A N 1
ATOM 3935 C CA . MET A 1 541 ? -0.967 4.042 -25.964 1.00 93.75 541 MET A CA 1
ATOM 3936 C C . MET A 1 541 ? -1.887 2.833 -25.797 1.00 93.75 541 MET A C 1
ATOM 3938 O O . MET A 1 541 ? -2.883 2.890 -25.078 1.00 93.75 541 MET A O 1
ATOM 3942 N N . ARG A 1 542 ? -1.540 1.731 -26.458 1.00 92.94 542 ARG A N 1
ATOM 3943 C CA . ARG A 1 542 ? -2.200 0.434 -26.329 1.00 92.94 542 ARG A CA 1
ATOM 3944 C C . ARG A 1 542 ? -1.294 -0.526 -25.575 1.00 92.94 542 ARG A C 1
ATOM 3946 O O . ARG A 1 542 ? -0.125 -0.678 -25.928 1.00 92.94 542 ARG A O 1
ATOM 3953 N N . LEU A 1 543 ? -1.864 -1.182 -24.574 1.00 91.44 543 LEU A N 1
ATOM 3954 C CA . LEU A 1 543 ? -1.248 -2.243 -23.793 1.00 91.44 543 LEU A CA 1
ATOM 3955 C C . LEU A 1 543 ? -1.891 -3.589 -24.168 1.00 91.44 543 LEU A C 1
ATOM 3957 O O . LEU A 1 543 ? -3.072 -3.623 -24.507 1.00 91.44 543 LEU A O 1
ATOM 3961 N N . PRO A 1 544 ? -1.165 -4.718 -24.086 1.00 86.31 544 PRO A N 1
ATOM 3962 C CA . PRO A 1 544 ? -1.758 -6.040 -24.322 1.00 86.31 544 PRO A CA 1
ATOM 3963 C C . PRO A 1 544 ? -2.772 -6.465 -23.259 1.00 86.31 544 PRO A C 1
ATOM 3965 O O . PRO A 1 544 ? -3.551 -7.383 -23.491 1.00 86.31 544 PRO A O 1
ATOM 3968 N N . ARG A 1 545 ? -2.678 -5.878 -22.068 1.00 88.38 545 ARG A N 1
ATOM 3969 C CA . ARG A 1 545 ? -3.505 -6.150 -20.894 1.00 88.38 545 ARG A CA 1
ATOM 3970 C C . ARG A 1 545 ? -3.347 -4.981 -19.909 1.00 88.38 545 ARG A C 1
ATOM 3972 O O . ARG A 1 545 ? -2.440 -4.165 -20.116 1.00 88.38 545 ARG A O 1
ATOM 3979 N N . PRO A 1 546 ? -4.166 -4.905 -18.850 1.00 90.56 546 PRO A N 1
ATOM 3980 C CA . PRO A 1 546 ? -3.983 -3.927 -17.788 1.00 90.56 546 PRO A CA 1
ATOM 3981 C C . PRO A 1 546 ? -2.578 -4.006 -17.201 1.00 90.56 546 PRO A C 1
ATOM 3983 O O . PRO A 1 546 ? -1.976 -5.079 -17.106 1.00 90.56 546 PRO A O 1
ATOM 3986 N N . GLY A 1 547 ? -2.044 -2.858 -16.824 1.00 90.38 547 GLY A N 1
ATOM 3987 C CA . GLY A 1 547 ? -0.685 -2.759 -16.336 1.00 90.38 547 GLY A CA 1
ATOM 3988 C C . GLY A 1 547 ? -0.404 -1.380 -15.784 1.00 90.38 547 GLY A C 1
ATOM 3989 O O . GLY A 1 547 ? -1.214 -0.453 -15.871 1.00 90.38 547 GLY A O 1
ATOM 3990 N N . TRP A 1 548 ? 0.801 -1.257 -15.261 1.00 90.88 548 TRP A N 1
ATOM 3991 C CA . TRP A 1 548 ? 1.326 -0.023 -14.714 1.00 90.88 548 TRP A CA 1
ATOM 3992 C C . TRP A 1 548 ? 2.736 0.212 -15.207 1.00 90.88 548 TRP A C 1
ATOM 3994 O O . TRP A 1 548 ? 3.390 -0.691 -15.723 1.00 90.88 548 TRP A O 1
ATOM 4004 N N . GLY A 1 549 ? 3.210 1.436 -15.092 1.00 93.00 549 GLY A N 1
ATOM 4005 C CA . GLY A 1 549 ? 4.522 1.785 -15.588 1.00 93.00 549 GLY A CA 1
ATOM 4006 C C . GLY A 1 549 ? 4.682 3.278 -15.704 1.00 93.00 549 GLY A C 1
ATOM 4007 O O . GLY A 1 549 ? 4.039 4.046 -14.983 1.00 93.00 549 GLY A O 1
ATOM 4008 N N . SER A 1 550 ? 5.541 3.688 -16.626 1.00 93.50 550 SER A N 1
ATOM 4009 C CA . SER A 1 550 ? 5.770 5.097 -16.869 1.00 93.50 550 SER A CA 1
ATOM 4010 C C . SER A 1 550 ? 6.017 5.432 -18.331 1.00 93.50 550 SER A C 1
ATOM 4012 O O . SER A 1 550 ? 6.525 4.615 -19.104 1.00 93.50 550 SER A O 1
ATOM 4014 N N . LEU A 1 551 ? 5.666 6.664 -18.695 1.00 92.19 551 LEU A N 1
ATOM 4015 C CA . LEU A 1 551 ? 6.110 7.292 -19.932 1.00 92.19 551 LEU A CA 1
ATOM 4016 C C . LEU A 1 551 ? 7.158 8.352 -19.632 1.00 92.19 551 LEU A C 1
ATOM 4018 O O . LEU A 1 551 ? 6.993 9.127 -18.695 1.00 92.19 551 LEU A O 1
ATOM 4022 N N . ASN A 1 552 ? 8.193 8.396 -20.462 1.00 89.69 552 ASN A N 1
ATOM 4023 C CA . ASN A 1 552 ? 9.182 9.460 -20.516 1.00 89.69 552 ASN A CA 1
ATOM 4024 C C . ASN A 1 552 ? 9.088 10.150 -21.885 1.00 89.69 552 ASN A C 1
ATOM 4026 O O . ASN A 1 552 ? 9.371 9.532 -22.910 1.00 89.69 552 ASN A O 1
ATOM 4030 N N . ILE A 1 553 ? 8.643 11.402 -21.914 1.00 88.50 553 ILE A N 1
ATOM 4031 C CA . ILE A 1 553 ? 8.378 12.164 -23.137 1.00 88.50 553 ILE A CA 1
ATOM 4032 C C . ILE A 1 553 ? 9.470 13.215 -23.294 1.00 88.50 553 ILE A C 1
ATOM 4034 O O . ILE A 1 553 ? 9.537 14.150 -22.510 1.00 88.50 553 ILE A O 1
ATOM 4038 N N . THR A 1 554 ? 10.294 13.102 -24.327 1.00 86.94 554 THR A N 1
ATOM 4039 C CA . THR A 1 554 ? 11.415 14.016 -24.603 1.00 86.94 554 THR A CA 1
ATOM 4040 C C . THR A 1 554 ? 11.235 14.733 -25.945 1.00 86.94 554 THR A C 1
ATOM 4042 O O . THR A 1 554 ? 10.573 14.214 -26.842 1.00 86.94 554 THR A O 1
ATOM 4045 N N . GLY A 1 555 ? 11.814 15.929 -26.089 1.00 84.19 555 GLY A N 1
ATOM 4046 C CA . GLY A 1 555 ? 11.684 16.784 -27.278 1.00 84.19 555 GLY A CA 1
ATOM 4047 C C . GLY A 1 555 ? 11.343 18.230 -26.903 1.00 84.19 555 GLY A C 1
ATOM 4048 O O . GLY A 1 555 ? 11.441 18.596 -25.732 1.00 84.19 555 GLY A O 1
ATOM 4049 N N . ASP A 1 556 ? 10.910 19.044 -27.873 1.00 83.50 556 ASP A N 1
ATOM 4050 C CA . ASP A 1 556 ? 10.407 20.412 -27.621 1.00 83.50 556 ASP A CA 1
ATOM 4051 C C . ASP A 1 556 ? 8.962 20.396 -27.086 1.00 83.50 556 ASP A C 1
ATOM 4053 O O . ASP A 1 556 ? 8.042 20.949 -27.692 1.00 83.50 556 ASP A O 1
ATOM 4057 N N . VAL A 1 557 ? 8.754 19.680 -25.978 1.00 81.62 557 VAL A N 1
ATOM 4058 C CA . VAL A 1 557 ? 7.449 19.515 -25.330 1.00 81.62 557 VAL A CA 1
ATOM 4059 C C . VAL A 1 557 ? 7.104 20.788 -24.560 1.00 81.62 557 VAL A C 1
ATOM 4061 O O . VAL A 1 557 ? 7.839 21.207 -23.667 1.00 81.62 557 VAL A O 1
ATOM 4064 N N . ARG A 1 558 ? 5.968 21.398 -24.896 1.00 80.44 558 ARG A N 1
ATOM 4065 C CA . ARG A 1 558 ? 5.436 22.623 -24.274 1.00 80.44 558 ARG A CA 1
ATOM 4066 C C . ARG A 1 558 ? 4.387 22.332 -23.207 1.00 80.44 558 ARG A C 1
ATOM 4068 O O . ARG A 1 558 ? 4.249 23.097 -22.258 1.00 80.44 558 ARG A O 1
ATOM 4075 N N . GLY A 1 559 ? 3.699 21.207 -23.345 1.00 80.56 559 GLY A N 1
ATOM 4076 C CA . GLY A 1 559 ? 2.745 20.699 -22.374 1.00 80.56 559 GLY A CA 1
ATOM 4077 C C . GLY A 1 559 ? 2.267 19.313 -22.774 1.00 80.56 559 GLY A C 1
ATOM 4078 O O . GLY A 1 559 ? 2.505 18.861 -23.891 1.00 80.56 559 GLY A O 1
ATOM 4079 N N . TRP A 1 560 ? 1.607 18.612 -21.868 1.00 80.06 560 TRP A N 1
ATOM 4080 C CA . TRP A 1 560 ? 1.003 17.313 -22.162 1.00 80.06 560 TRP A CA 1
ATOM 4081 C C . TRP A 1 560 ? -0.084 16.995 -21.134 1.00 80.06 560 TRP A C 1
ATOM 4083 O O . TRP A 1 560 ? -0.156 17.617 -20.067 1.00 80.06 560 TRP A O 1
ATOM 4093 N N . SER A 1 561 ? -0.930 16.012 -21.444 1.00 80.81 561 SER A N 1
ATOM 4094 C CA . SER A 1 561 ? -1.796 15.395 -20.443 1.00 80.81 561 SER A CA 1
ATOM 4095 C C . SER A 1 561 ? -2.189 13.967 -20.783 1.00 80.81 561 SER A C 1
ATOM 4097 O O . SER A 1 561 ? -2.501 13.651 -21.928 1.00 80.81 561 SER A O 1
ATOM 4099 N N . PHE A 1 562 ? -2.237 13.136 -19.741 1.00 77.88 562 PHE A N 1
ATOM 4100 C CA . PHE A 1 562 ? -2.783 11.775 -19.743 1.00 77.88 562 PHE A CA 1
ATOM 4101 C C . PHE A 1 562 ? -4.293 11.701 -19.485 1.00 77.88 562 PHE A C 1
ATOM 4103 O O . PHE A 1 562 ? -4.868 10.614 -19.475 1.00 77.88 562 PHE A O 1
ATOM 4110 N N . THR A 1 563 ? -4.928 12.842 -19.219 1.00 67.25 563 THR A N 1
ATOM 4111 C CA . THR A 1 563 ? -6.370 12.954 -18.982 1.00 67.25 563 THR A CA 1
ATOM 4112 C C . THR A 1 563 ? -6.898 14.209 -19.671 1.00 67.25 563 THR A C 1
ATOM 4114 O O . THR A 1 563 ? -6.135 15.093 -20.047 1.00 67.25 563 THR A O 1
ATOM 4117 N N . ASP A 1 564 ? -8.211 14.359 -19.800 1.00 56.72 564 ASP A N 1
ATOM 4118 C CA . ASP A 1 564 ? -8.763 15.578 -20.407 1.00 56.72 564 ASP A CA 1
ATOM 4119 C C . ASP A 1 564 ? -8.682 16.809 -19.483 1.00 56.72 564 ASP A C 1
ATOM 4121 O O . ASP A 1 564 ? -8.941 17.928 -19.921 1.00 56.72 564 ASP A O 1
ATOM 4125 N N . LYS A 1 565 ? -8.350 16.624 -18.194 1.00 55.22 565 LYS A N 1
ATOM 4126 C CA . LYS A 1 565 ? -8.536 17.648 -17.149 1.00 55.22 565 LYS A CA 1
ATOM 4127 C C . LYS A 1 565 ? -7.251 18.202 -16.537 1.00 55.22 565 LYS A C 1
ATOM 4129 O O . LYS A 1 565 ? -7.306 19.263 -15.925 1.00 55.22 565 LYS A O 1
ATOM 4134 N N . LEU A 1 566 ? -6.118 17.511 -16.666 1.00 60.41 566 LEU A N 1
ATOM 4135 C CA . LEU A 1 566 ? -4.894 17.854 -15.935 1.00 60.41 566 LEU A CA 1
ATOM 4136 C C . LEU A 1 566 ? -3.736 18.163 -16.893 1.00 60.41 566 LEU A C 1
ATOM 4138 O O . LEU A 1 566 ? -2.936 17.284 -17.202 1.00 60.41 566 LEU A O 1
ATOM 4142 N N . SER A 1 567 ? -3.647 19.391 -17.401 1.00 56.47 567 SER A N 1
ATOM 4143 C CA . SER A 1 567 ? -2.503 19.834 -18.211 1.00 56.47 567 SER A CA 1
ATOM 4144 C C . SER A 1 567 ? -1.356 20.315 -17.327 1.00 56.47 567 SER A C 1
ATOM 4146 O O . SER A 1 567 ? -1.589 21.082 -16.392 1.00 56.47 567 SER A O 1
ATOM 4148 N N . GLN A 1 568 ? -0.122 19.926 -17.646 1.00 60.22 568 GLN A N 1
ATOM 4149 C CA . GLN A 1 568 ? 1.072 20.558 -17.078 1.00 60.22 568 GLN A CA 1
ATOM 4150 C C . GLN A 1 568 ? 1.776 21.430 -18.122 1.00 60.22 568 GLN A C 1
ATOM 4152 O O . GLN A 1 568 ? 1.930 21.016 -19.271 1.00 60.22 568 GLN A O 1
ATOM 4157 N N . GLU A 1 569 ? 2.239 22.605 -17.690 1.00 54.31 569 GLU A N 1
ATOM 4158 C CA . GLU A 1 569 ? 3.208 23.440 -18.406 1.00 54.31 569 GLU A CA 1
ATOM 4159 C C . GLU A 1 569 ? 4.584 23.288 -17.734 1.00 54.31 569 GLU A C 1
ATOM 4161 O O . GLU A 1 569 ? 4.684 23.279 -16.506 1.00 54.31 569 GLU A O 1
ATOM 4166 N N . GLY A 1 570 ? 5.650 23.156 -18.527 1.00 55.00 570 GLY A N 1
ATOM 4167 C CA . GLY A 1 570 ? 7.025 22.992 -18.035 1.00 55.00 570 GLY A CA 1
ATOM 4168 C C . GLY A 1 570 ? 7.679 21.656 -18.425 1.00 55.00 570 GLY A C 1
ATOM 4169 O O . GLY A 1 570 ? 7.037 20.805 -19.040 1.00 55.00 570 GLY A O 1
ATOM 4170 N N . PRO A 1 571 ? 8.963 21.440 -18.074 1.00 49.72 571 PRO A N 1
ATOM 4171 C CA . PRO A 1 571 ? 9.778 20.306 -18.529 1.00 49.72 571 PRO A CA 1
ATOM 4172 C C . PRO A 1 571 ? 9.462 19.001 -17.774 1.00 49.72 571 PRO A C 1
ATOM 4174 O O . PRO A 1 571 ? 10.341 18.186 -17.498 1.00 49.72 571 PRO A O 1
ATOM 4177 N N . SER A 1 572 ? 8.223 18.815 -17.325 1.00 54.25 572 SER A N 1
ATOM 4178 C CA . SER A 1 572 ? 7.825 17.592 -16.635 1.00 54.25 572 SER A CA 1
ATOM 4179 C C . SER A 1 572 ? 7.664 16.500 -17.679 1.00 54.25 572 SER A C 1
ATOM 4181 O O . SER A 1 572 ? 6.701 16.492 -18.432 1.00 54.25 572 SER A O 1
ATOM 4183 N N . HIS A 1 573 ? 8.652 15.619 -17.776 1.00 70.88 573 HIS A N 1
ATOM 4184 C CA . HIS A 1 573 ? 8.763 14.655 -18.868 1.00 70.88 573 HIS A CA 1
ATOM 4185 C C . HIS A 1 573 ? 8.376 13.232 -18.455 1.00 70.88 573 HIS A C 1
ATOM 4187 O O . HIS A 1 573 ? 8.469 12.340 -19.287 1.00 70.88 573 HIS A O 1
ATOM 4193 N N . MET A 1 574 ? 7.938 12.993 -17.208 1.00 81.50 574 MET A N 1
ATOM 4194 C CA . MET A 1 574 ? 7.668 11.640 -16.709 1.00 81.50 574 MET A CA 1
ATOM 4195 C C . MET A 1 574 ? 6.285 11.477 -16.077 1.00 81.50 574 MET A C 1
ATOM 4197 O O . MET A 1 574 ? 5.866 12.263 -15.227 1.00 81.50 574 MET A O 1
ATOM 4201 N N . VAL A 1 575 ? 5.593 10.417 -16.483 1.00 86.50 575 VAL A N 1
ATOM 4202 C CA . VAL A 1 575 ? 4.222 10.095 -16.069 1.00 86.50 575 VAL A CA 1
ATOM 4203 C C . VAL A 1 575 ? 4.210 8.689 -15.530 1.00 86.50 575 VAL A C 1
ATOM 4205 O O . VAL A 1 575 ? 4.689 7.798 -16.222 1.00 86.50 575 VAL A O 1
ATOM 4208 N N . ARG A 1 576 ? 3.639 8.466 -14.350 1.00 91.00 576 ARG A N 1
ATOM 4209 C CA . ARG A 1 576 ? 3.244 7.126 -13.921 1.00 91.00 576 ARG A CA 1
ATOM 4210 C C . ARG A 1 576 ? 1.813 6.859 -14.348 1.00 91.00 576 ARG A C 1
ATOM 4212 O O . ARG A 1 576 ? 0.978 7.761 -14.318 1.00 91.00 576 ARG A O 1
ATOM 4219 N N . PHE A 1 577 ? 1.531 5.619 -14.715 1.00 92.81 577 PHE A N 1
ATOM 4220 C CA . PHE A 1 577 ? 0.167 5.169 -14.941 1.00 92.81 577 PHE A CA 1
ATOM 4221 C C . PHE A 1 577 ? -0.063 3.797 -14.313 1.00 92.81 577 PHE A C 1
ATOM 4223 O O . PHE A 1 577 ? 0.868 2.994 -14.253 1.00 92.81 577 PHE A O 1
ATOM 4230 N N . ALA A 1 578 ? -1.290 3.519 -13.880 1.00 94.50 578 ALA A N 1
ATOM 4231 C CA . ALA A 1 578 ? -1.745 2.172 -13.539 1.00 94.50 578 ALA A CA 1
ATOM 4232 C C . ALA A 1 578 ? -3.237 2.008 -13.842 1.00 94.50 578 ALA A C 1
ATOM 4234 O O . ALA A 1 578 ? -4.005 2.971 -13.797 1.00 94.50 578 ALA A O 1
ATOM 4235 N N . GLY A 1 579 ? -3.677 0.796 -14.158 1.00 94.25 579 GLY A N 1
ATOM 4236 C CA . GLY A 1 579 ? -5.101 0.563 -14.342 1.00 94.25 579 GLY A CA 1
ATOM 4237 C C . GLY A 1 579 ? -5.500 -0.898 -14.289 1.00 94.25 579 GLY A C 1
ATOM 4238 O O . GLY A 1 579 ? -4.686 -1.794 -14.502 1.00 94.25 579 GLY A O 1
ATOM 4239 N N . ASN A 1 580 ? -6.774 -1.121 -13.981 1.00 95.00 580 ASN A N 1
ATOM 4240 C CA . ASN A 1 580 ? -7.369 -2.453 -13.921 1.00 95.00 580 ASN A CA 1
ATOM 4241 C C . ASN A 1 580 ? -8.015 -2.842 -15.259 1.00 95.00 580 ASN A C 1
ATOM 4243 O O . ASN A 1 580 ? -7.932 -2.124 -16.251 1.00 95.00 580 ASN A O 1
ATOM 4247 N N . ASN A 1 581 ? -8.658 -4.010 -15.293 1.00 91.94 581 ASN A N 1
ATOM 4248 C CA . ASN A 1 581 ? -9.349 -4.546 -16.470 1.00 91.94 581 ASN A CA 1
ATOM 4249 C C . ASN A 1 581 ? -10.154 -3.480 -17.233 1.00 91.94 581 ASN A C 1
ATOM 4251 O O . ASN A 1 581 ? -10.952 -2.784 -16.616 1.00 91.94 581 ASN A O 1
ATOM 4255 N N . GLY A 1 582 ? -9.964 -3.340 -18.549 1.00 90.75 582 GLY A N 1
ATOM 4256 C CA . GLY A 1 582 ? -10.590 -2.270 -19.342 1.00 90.75 582 GLY A CA 1
ATOM 4257 C C . GLY A 1 582 ? -9.753 -0.987 -19.471 1.00 90.75 582 GLY A C 1
ATOM 4258 O O . GLY A 1 582 ? -10.222 0.002 -20.041 1.00 90.75 582 GLY A O 1
ATOM 4259 N N . SER A 1 583 ? -8.523 -0.970 -18.944 1.00 91.88 583 SER A N 1
ATOM 4260 C CA . SER A 1 583 ? -7.564 0.134 -19.080 1.00 91.88 583 SER A CA 1
ATOM 4261 C C . SER A 1 583 ? -6.470 -0.138 -20.124 1.00 91.88 583 SER A C 1
ATOM 4263 O O . SER A 1 583 ? -5.340 0.317 -19.971 1.00 91.88 583 SER A O 1
ATOM 4265 N N . GLU A 1 584 ? -6.734 -0.911 -21.172 1.00 91.81 584 GLU A N 1
ATOM 4266 C CA . GLU A 1 584 ? -5.722 -1.289 -22.172 1.00 91.81 584 GLU A CA 1
ATOM 4267 C C . GLU A 1 584 ? -5.407 -0.148 -23.151 1.00 91.81 584 GLU A C 1
ATOM 4269 O O . GLU A 1 584 ? -4.359 -0.146 -23.794 1.00 91.81 584 GLU A O 1
ATOM 4274 N N . HIS A 1 585 ? -6.294 0.841 -23.257 1.00 92.44 585 HIS A N 1
ATOM 4275 C CA . HIS A 1 585 ? -6.165 1.978 -24.164 1.00 92.44 585 HIS A CA 1
ATOM 4276 C C . HIS A 1 585 ? -6.044 3.280 -23.383 1.00 92.44 585 HIS A C 1
ATOM 4278 O O . HIS A 1 585 ? -6.959 3.633 -22.647 1.00 92.44 585 HIS A O 1
ATOM 4284 N N . TRP A 1 586 ? -4.971 4.034 -23.601 1.00 92.19 586 TRP A N 1
ATOM 4285 C CA . TRP A 1 586 ? -4.676 5.298 -22.929 1.00 92.19 586 TRP A CA 1
ATOM 4286 C C . TRP A 1 586 ? -4.561 6.424 -23.960 1.00 92.19 586 TRP A C 1
ATOM 4288 O O . TRP A 1 586 ? -3.516 6.542 -24.600 1.00 92.19 586 TRP A O 1
ATOM 4298 N N . PRO A 1 587 ? -5.616 7.231 -24.166 1.00 91.69 587 PRO A N 1
ATOM 4299 C CA . PRO A 1 587 ? -5.512 8.459 -24.927 1.00 91.69 587 PRO A CA 1
ATOM 4300 C C . PRO A 1 587 ? -4.781 9.507 -24.087 1.00 91.69 587 PRO A C 1
ATOM 4302 O O . PRO A 1 587 ? -5.032 9.654 -22.893 1.00 91.69 587 PRO A O 1
ATOM 4305 N N . PHE A 1 588 ? -3.876 10.233 -24.721 1.00 90.56 588 PHE A N 1
ATOM 4306 C CA . PHE A 1 588 ? -3.159 11.351 -24.126 1.00 90.56 588 PHE A CA 1
ATOM 4307 C C . PHE A 1 588 ? -2.777 12.333 -25.229 1.00 90.56 588 PHE A C 1
ATOM 4309 O O . PHE A 1 588 ? -2.840 12.010 -26.417 1.00 90.56 588 PHE A O 1
ATOM 4316 N N . TRP A 1 589 ? -2.398 13.549 -24.863 1.00 89.62 589 TRP A N 1
ATOM 4317 C CA . TRP A 1 589 ? -1.916 14.526 -25.832 1.00 89.62 589 TRP A CA 1
ATOM 4318 C C . TRP A 1 589 ? -0.596 15.142 -25.396 1.00 89.62 589 TRP A C 1
ATOM 4320 O O . TRP A 1 589 ? -0.306 15.238 -24.204 1.00 89.62 589 TRP A O 1
ATOM 4330 N N . VAL A 1 590 ? 0.198 15.553 -26.383 1.00 88.62 590 VAL A N 1
ATOM 4331 C CA . VAL A 1 590 ? 1.487 16.226 -26.206 1.00 88.62 590 VAL A CA 1
ATOM 4332 C C . VAL A 1 590 ? 1.512 17.457 -27.105 1.00 88.62 590 VAL A C 1
ATOM 4334 O O . VAL A 1 590 ? 1.320 17.342 -28.313 1.00 88.62 590 VAL A O 1
ATOM 4337 N N . ASP A 1 591 ? 1.736 18.625 -26.517 1.00 87.50 591 ASP A N 1
ATOM 4338 C CA . ASP A 1 591 ? 1.975 19.878 -27.225 1.00 87.50 591 ASP A CA 1
ATOM 4339 C C . ASP A 1 591 ? 3.464 20.042 -27.500 1.00 87.50 591 ASP A C 1
ATOM 4341 O O . ASP A 1 591 ? 4.291 19.987 -26.590 1.00 87.50 591 ASP A O 1
ATOM 4345 N N . MET A 1 592 ? 3.788 20.294 -28.761 1.00 87.31 592 MET A N 1
ATOM 4346 C CA . MET A 1 592 ? 5.139 20.483 -29.272 1.00 87.31 592 MET A CA 1
ATOM 4347 C C . MET A 1 592 ? 5.325 21.909 -29.777 1.00 87.31 592 MET A C 1
ATOM 4349 O O . MET A 1 592 ? 4.388 22.509 -30.305 1.00 87.31 592 MET A O 1
ATOM 4353 N N . GLY A 1 593 ? 6.541 22.445 -29.677 1.00 84.69 593 GLY A N 1
ATOM 4354 C CA . GLY A 1 593 ? 6.912 23.669 -30.383 1.00 84.69 593 GLY A CA 1
ATOM 4355 C C . GLY A 1 593 ? 7.078 23.424 -31.889 1.00 84.69 593 GLY A C 1
ATOM 4356 O O . GLY A 1 593 ? 7.829 22.556 -32.328 1.00 84.69 593 GLY A O 1
ATOM 4357 N N . GLY A 1 594 ? 6.364 24.198 -32.700 1.00 80.69 594 GLY A N 1
ATOM 4358 C CA . GLY A 1 594 ? 6.394 24.187 -34.161 1.00 80.69 594 GLY A CA 1
ATOM 4359 C C . GLY A 1 594 ? 6.042 22.832 -34.770 1.00 80.69 594 GLY A C 1
ATOM 4360 O O . GLY A 1 594 ? 5.074 22.192 -34.367 1.00 80.69 594 GLY A O 1
ATOM 4361 N N . LEU A 1 595 ? 6.844 22.401 -35.748 1.00 71.06 595 LEU A N 1
ATOM 4362 C CA . LEU A 1 595 ? 6.839 21.051 -36.335 1.00 71.06 595 LEU A CA 1
ATOM 4363 C C . LEU A 1 595 ? 7.891 20.142 -35.663 1.00 71.06 595 LEU A C 1
ATOM 4365 O O . LEU A 1 595 ? 8.518 19.319 -36.325 1.00 71.06 595 LEU A O 1
ATOM 4369 N N . GLY A 1 596 ? 8.174 20.363 -34.377 1.00 72.50 596 GLY A N 1
ATOM 4370 C CA . GLY A 1 596 ? 9.191 19.617 -33.639 1.00 72.50 596 GLY A CA 1
ATOM 4371 C C . GLY A 1 596 ? 8.860 18.130 -33.487 1.00 72.50 596 GLY A C 1
ATOM 4372 O O . GLY A 1 596 ? 7.697 17.732 -33.502 1.00 72.50 596 GLY A O 1
ATOM 4373 N N . ALA A 1 597 ? 9.899 17.315 -33.289 1.00 81.44 597 ALA A N 1
ATOM 4374 C CA . ALA A 1 597 ? 9.758 15.886 -33.037 1.00 81.44 597 ALA A CA 1
ATOM 4375 C C . ALA A 1 597 ? 9.609 15.581 -31.537 1.00 81.44 597 ALA A C 1
ATOM 4377 O O . ALA A 1 597 ? 10.285 16.182 -30.697 1.00 81.44 597 ALA A O 1
ATOM 4378 N N . ALA A 1 598 ? 8.740 14.627 -31.213 1.00 86.81 598 ALA A N 1
ATOM 4379 C CA . ALA A 1 598 ? 8.520 14.087 -29.880 1.00 86.81 598 ALA A CA 1
ATOM 4380 C C . ALA A 1 598 ? 8.986 12.634 -29.829 1.00 86.81 598 ALA A C 1
ATOM 4382 O O . ALA A 1 598 ? 8.613 11.825 -30.677 1.00 86.81 598 ALA A O 1
ATOM 4383 N N . ARG A 1 599 ? 9.741 12.283 -28.795 1.00 90.88 599 ARG A N 1
ATOM 4384 C CA . ARG A 1 599 ? 10.110 10.903 -28.492 1.00 90.88 599 ARG A CA 1
ATOM 4385 C C . ARG A 1 599 ? 9.414 10.473 -27.215 1.00 90.88 599 ARG A C 1
ATOM 4387 O O . ARG A 1 599 ? 9.601 11.100 -26.174 1.00 90.88 599 ARG A O 1
ATOM 4394 N N . VAL A 1 600 ? 8.636 9.400 -27.289 1.00 92.31 600 VAL A N 1
ATOM 4395 C CA . VAL A 1 600 ? 7.906 8.819 -26.161 1.00 92.31 600 VAL A CA 1
ATOM 4396 C C . VAL A 1 600 ? 8.506 7.460 -25.833 1.00 92.31 600 VAL A C 1
ATOM 4398 O O . VAL A 1 600 ? 8.396 6.514 -26.611 1.00 92.31 600 VAL A O 1
ATOM 4401 N N . GLU A 1 601 ? 9.132 7.348 -24.668 1.00 93.31 601 GLU A N 1
ATOM 4402 C CA . GLU A 1 601 ? 9.624 6.081 -24.137 1.00 93.31 601 GLU A CA 1
ATOM 4403 C C . GLU A 1 601 ? 8.605 5.515 -23.152 1.00 93.31 601 GLU A C 1
ATOM 4405 O O . GLU A 1 601 ? 8.284 6.153 -22.151 1.00 93.31 601 GLU A O 1
ATOM 4410 N N . ALA A 1 602 ? 8.114 4.311 -23.415 1.00 94.38 602 ALA A N 1
ATOM 4411 C CA . ALA A 1 602 ? 7.188 3.601 -22.548 1.00 94.38 602 ALA A CA 1
ATOM 4412 C C . ALA A 1 602 ? 7.906 2.469 -21.826 1.00 94.38 602 ALA A C 1
ATOM 4414 O O . ALA A 1 602 ? 8.525 1.633 -22.478 1.00 94.38 602 ALA A O 1
ATOM 4415 N N . ALA A 1 603 ? 7.785 2.415 -20.503 1.00 94.88 603 ALA A N 1
ATOM 4416 C CA . ALA A 1 603 ? 8.224 1.295 -19.683 1.00 94.88 603 ALA A CA 1
ATOM 4417 C C . ALA A 1 603 ? 7.006 0.722 -18.960 1.00 94.88 603 ALA A C 1
ATOM 4419 O O . ALA A 1 603 ? 6.477 1.353 -18.048 1.00 94.88 603 ALA A O 1
ATOM 4420 N N . VAL A 1 604 ? 6.542 -0.452 -19.383 1.00 93.50 604 VAL A N 1
ATOM 4421 C CA . VAL A 1 604 ? 5.286 -1.048 -18.911 1.00 93.50 604 VAL A CA 1
ATOM 4422 C C . VAL A 1 604 ? 5.566 -2.347 -18.181 1.00 93.50 604 VAL A C 1
ATOM 4424 O O . VAL A 1 604 ? 6.159 -3.262 -18.748 1.00 93.50 604 VAL A O 1
ATOM 4427 N N . MET A 1 605 ? 5.107 -2.447 -16.942 1.00 90.69 605 MET A N 1
ATOM 4428 C CA . MET A 1 605 ? 5.072 -3.682 -16.173 1.00 90.69 605 MET A CA 1
ATOM 4429 C C . MET A 1 605 ? 3.789 -4.437 -16.484 1.00 90.69 605 MET A C 1
ATOM 4431 O O . MET A 1 605 ? 2.681 -3.914 -16.342 1.00 90.69 605 MET A O 1
ATOM 4435 N N . LEU A 1 606 ? 3.959 -5.689 -16.893 1.00 81.31 606 LEU A N 1
ATOM 4436 C CA . LEU A 1 606 ? 2.864 -6.603 -17.158 1.00 81.31 606 LEU A CA 1
ATOM 4437 C C . LEU A 1 606 ? 2.993 -7.776 -16.202 1.00 81.31 606 LEU A C 1
ATOM 4439 O O . LEU A 1 606 ? 3.935 -8.563 -16.293 1.00 81.31 606 LEU A O 1
ATOM 4443 N N . PHE A 1 607 ? 2.030 -7.911 -15.302 1.00 74.75 607 PHE A N 1
ATOM 4444 C CA . PHE A 1 607 ? 2.027 -9.021 -14.367 1.00 74.75 607 PHE A CA 1
ATOM 4445 C C . PHE A 1 607 ? 1.631 -10.319 -15.049 1.00 74.75 607 PHE A C 1
ATOM 4447 O O . PHE A 1 607 ? 0.678 -10.371 -15.833 1.00 74.75 607 PHE A O 1
ATOM 4454 N N . GLN A 1 608 ? 2.400 -11.361 -14.756 1.00 65.19 608 GLN A N 1
ATOM 4455 C CA . GLN A 1 608 ? 2.058 -12.747 -15.031 1.00 65.19 608 GLN A CA 1
ATOM 4456 C C . GLN A 1 608 ? 2.410 -13.544 -13.793 1.00 65.19 608 GLN A C 1
ATOM 4458 O O . GLN A 1 608 ? 3.549 -13.488 -13.340 1.00 65.19 608 GLN A O 1
ATOM 4463 N N . ASP A 1 609 ? 1.454 -14.308 -13.283 1.00 56.03 609 ASP A N 1
ATOM 4464 C CA . ASP A 1 609 ? 1.685 -15.119 -12.091 1.00 56.03 609 ASP A CA 1
ATOM 4465 C C . ASP A 1 609 ? 2.639 -16.303 -12.360 1.00 56.03 609 ASP A C 1
ATOM 4467 O O . ASP A 1 609 ? 3.113 -16.914 -11.415 1.00 56.03 609 ASP A O 1
ATOM 4471 N N . ASN A 1 610 ? 2.990 -16.592 -13.628 1.00 53.72 610 ASN A N 1
ATOM 4472 C CA . ASN A 1 610 ? 3.695 -17.821 -14.029 1.00 53.72 610 ASN A CA 1
ATOM 4473 C C . ASN A 1 610 ? 4.751 -17.644 -15.147 1.00 53.72 610 ASN A C 1
ATOM 4475 O O . ASN A 1 610 ? 4.893 -18.520 -16.000 1.00 53.72 610 ASN A O 1
ATOM 4479 N N . ALA A 1 611 ? 5.492 -16.532 -15.205 1.00 65.56 611 ALA A N 1
ATOM 4480 C CA . ALA A 1 611 ? 6.593 -16.415 -16.173 1.00 65.56 611 ALA A CA 1
ATOM 4481 C C . ALA A 1 611 ? 7.742 -17.379 -15.802 1.00 65.56 611 ALA A C 1
ATOM 4483 O O . ALA A 1 611 ? 8.542 -17.082 -14.913 1.00 65.56 611 ALA A O 1
ATOM 4484 N N . HIS A 1 612 ? 7.824 -18.529 -16.479 1.00 73.19 612 HIS A N 1
ATOM 4485 C CA . HIS A 1 612 ? 8.706 -19.646 -16.113 1.00 73.19 612 HIS A CA 1
ATOM 4486 C C . HIS A 1 612 ? 10.196 -19.256 -15.979 1.00 73.19 612 HIS A C 1
ATOM 4488 O O . HIS A 1 612 ? 10.812 -19.655 -14.989 1.00 73.19 612 HIS A O 1
ATOM 4494 N N . PRO A 1 613 ? 10.793 -18.412 -16.851 1.00 83.06 613 PRO A N 1
ATOM 4495 C CA . PRO A 1 613 ? 12.185 -17.987 -16.680 1.00 83.06 613 PRO A CA 1
ATOM 4496 C C . PRO A 1 613 ? 12.399 -17.097 -15.450 1.00 83.06 613 PRO A C 1
ATOM 4498 O O . PRO A 1 613 ? 13.413 -17.219 -14.766 1.00 83.06 613 PRO A O 1
ATOM 4501 N N . LEU A 1 614 ? 11.446 -16.202 -15.165 1.00 87.38 614 LEU A N 1
ATOM 4502 C CA . LEU A 1 614 ? 11.522 -15.267 -14.043 1.00 87.38 614 LEU A CA 1
ATOM 4503 C C . LEU A 1 614 ? 11.360 -16.007 -12.713 1.00 87.38 614 LEU A C 1
ATOM 4505 O O . LEU A 1 614 ? 12.157 -15.796 -11.803 1.00 87.38 614 LEU A O 1
ATOM 4509 N N . ALA A 1 615 ? 10.382 -16.911 -12.626 1.00 86.69 615 ALA A N 1
ATOM 4510 C CA . ALA A 1 615 ? 10.177 -17.757 -11.455 1.00 86.69 615 ALA A CA 1
ATOM 4511 C C . ALA A 1 615 ? 11.381 -18.682 -11.204 1.00 86.69 615 ALA A C 1
ATOM 4513 O O . ALA A 1 615 ? 11.846 -18.793 -10.071 1.00 86.69 615 ALA A O 1
ATOM 4514 N N . ALA A 1 616 ? 11.938 -19.291 -12.259 1.00 88.81 616 ALA A N 1
ATOM 4515 C CA . ALA A 1 616 ? 13.127 -20.133 -12.147 1.00 88.81 616 ALA A CA 1
ATOM 4516 C C . ALA A 1 616 ? 14.343 -19.347 -11.638 1.00 88.81 616 ALA A C 1
ATOM 4518 O O . ALA A 1 616 ? 15.065 -19.836 -10.775 1.00 88.81 616 ALA A O 1
ATOM 4519 N N . PHE A 1 617 ? 14.560 -18.123 -12.133 1.00 90.75 617 PHE A N 1
ATOM 4520 C CA . PHE A 1 617 ? 15.654 -17.280 -11.655 1.00 90.75 617 PHE A CA 1
ATOM 4521 C C . PHE A 1 617 ? 15.422 -16.794 -10.218 1.00 90.75 617 PHE A C 1
ATOM 4523 O O . PHE A 1 617 ? 16.342 -16.864 -9.403 1.00 90.75 617 PHE A O 1
ATOM 4530 N N . ALA A 1 618 ? 14.198 -16.384 -9.871 1.00 90.38 618 ALA A N 1
ATOM 4531 C CA . ALA A 1 618 ? 13.828 -16.016 -8.503 1.00 90.38 618 ALA A CA 1
ATOM 4532 C C . ALA A 1 618 ? 14.110 -17.156 -7.510 1.00 90.38 618 ALA A C 1
ATOM 4534 O O . ALA A 1 618 ? 14.670 -16.913 -6.446 1.00 90.38 618 ALA A O 1
ATOM 4535 N N . ALA A 1 619 ? 13.830 -18.407 -7.891 1.00 90.06 619 ALA A N 1
ATOM 4536 C CA . ALA A 1 619 ? 14.096 -19.588 -7.068 1.00 90.06 619 ALA A CA 1
ATOM 4537 C C . ALA A 1 619 ? 15.593 -19.875 -6.827 1.00 90.06 619 ALA A C 1
ATOM 4539 O O . ALA A 1 619 ? 15.927 -20.668 -5.949 1.00 90.06 619 ALA A O 1
ATOM 4540 N N . THR A 1 620 ? 16.505 -19.251 -7.586 1.00 91.38 620 THR A N 1
ATOM 4541 C CA . THR A 1 620 ? 17.956 -19.347 -7.329 1.00 91.38 620 THR A CA 1
ATOM 4542 C C . THR A 1 620 ? 18.441 -18.397 -6.237 1.00 91.38 620 THR A C 1
ATOM 4544 O O . THR A 1 620 ? 19.576 -18.533 -5.774 1.00 91.38 620 THR A O 1
ATOM 4547 N N . MET A 1 621 ? 17.606 -17.435 -5.834 1.00 91.12 621 MET A N 1
ATOM 4548 C CA . MET A 1 621 ? 17.949 -16.480 -4.788 1.00 91.12 621 MET A CA 1
ATOM 4549 C C . MET A 1 621 ? 18.002 -17.177 -3.418 1.00 91.12 621 MET A C 1
ATOM 4551 O O . MET A 1 621 ? 17.308 -18.172 -3.192 1.00 91.12 621 MET A O 1
ATOM 4555 N N . PRO A 1 622 ? 18.819 -16.678 -2.476 1.00 91.25 622 PRO A N 1
ATOM 4556 C CA . PRO A 1 622 ? 18.897 -17.252 -1.140 1.00 91.25 622 PRO A CA 1
ATOM 4557 C C . PRO A 1 622 ? 17.549 -17.227 -0.411 1.00 91.25 622 PRO A C 1
ATOM 4559 O O . PRO A 1 622 ? 16.807 -16.256 -0.508 1.00 91.25 622 PRO A O 1
ATOM 4562 N N . SER A 1 623 ? 17.281 -18.230 0.427 1.00 90.31 623 SER A N 1
ATOM 4563 C CA . SER A 1 623 ? 16.014 -18.359 1.172 1.00 90.31 623 SER A CA 1
ATOM 4564 C C . SER A 1 623 ? 15.746 -17.255 2.206 1.00 90.31 623 SER A C 1
ATOM 4566 O O . SER A 1 623 ? 14.704 -17.249 2.847 1.00 90.31 623 SER A O 1
ATOM 4568 N N . TRP A 1 624 ? 16.717 -16.375 2.450 1.00 89.62 624 TRP A N 1
ATOM 4569 C CA . TRP A 1 624 ? 16.580 -15.198 3.310 1.00 89.62 624 TRP A CA 1
ATOM 4570 C C . TRP A 1 624 ? 16.253 -13.924 2.513 1.00 89.62 624 TRP A C 1
ATOM 4572 O O . TRP A 1 624 ? 16.219 -12.844 3.097 1.00 89.62 624 TRP A O 1
ATOM 4582 N N . ALA A 1 625 ? 16.060 -14.011 1.195 1.00 90.38 625 ALA A N 1
ATOM 4583 C CA . ALA A 1 625 ? 15.620 -12.904 0.355 1.00 90.38 625 ALA A CA 1
ATOM 4584 C C . ALA A 1 625 ? 14.120 -13.031 0.048 1.00 90.38 625 ALA A C 1
ATOM 4586 O O . ALA A 1 625 ? 13.680 -14.071 -0.431 1.00 90.38 625 ALA A O 1
ATOM 4587 N N . SER A 1 626 ? 13.371 -11.951 0.274 1.00 90.56 626 SER A N 1
ATOM 4588 C CA . SER A 1 626 ? 12.001 -11.784 -0.217 1.00 90.56 626 SER A CA 1
ATOM 4589 C C . SER A 1 626 ? 12.080 -11.151 -1.602 1.00 90.56 626 SER A C 1
ATOM 4591 O O . SER A 1 626 ? 12.619 -10.048 -1.744 1.00 90.56 626 SER A O 1
ATOM 4593 N N . VAL A 1 627 ? 11.598 -11.860 -2.625 1.00 90.25 627 VAL A N 1
ATOM 4594 C CA . VAL A 1 627 ? 11.791 -11.478 -4.032 1.00 90.25 627 VAL A CA 1
ATOM 4595 C C . VAL A 1 627 ? 10.490 -10.988 -4.667 1.00 90.25 627 VAL A C 1
ATOM 4597 O O . VAL A 1 627 ? 9.599 -11.773 -4.989 1.00 90.25 627 VAL A O 1
ATOM 4600 N N . ASP A 1 628 ? 10.453 -9.697 -4.974 1.00 88.19 628 ASP A N 1
ATOM 4601 C CA . ASP A 1 628 ? 9.390 -9.036 -5.723 1.00 88.19 628 ASP A CA 1
ATOM 4602 C C . ASP A 1 628 ? 9.689 -9.099 -7.217 1.00 88.19 628 ASP A C 1
ATOM 4604 O O . ASP A 1 628 ? 10.380 -8.253 -7.795 1.00 88.19 628 ASP A O 1
ATOM 4608 N N . ALA A 1 629 ? 9.182 -10.153 -7.849 1.00 88.94 629 ALA A N 1
ATOM 4609 C CA . ALA A 1 629 ? 9.442 -10.453 -9.247 1.00 88.94 629 ALA A CA 1
ATOM 4610 C C . ALA A 1 629 ? 8.376 -9.864 -10.191 1.00 88.94 629 ALA A C 1
ATOM 4612 O O . ALA A 1 629 ? 7.171 -10.050 -9.994 1.00 88.94 629 ALA A O 1
ATOM 4613 N N . PHE A 1 630 ? 8.808 -9.205 -11.268 1.00 89.06 630 PHE A N 1
ATOM 4614 C CA . PHE A 1 630 ? 7.919 -8.729 -12.333 1.00 89.06 630 PHE A CA 1
ATOM 4615 C C . PHE A 1 630 ? 8.610 -8.666 -13.703 1.00 89.06 630 PHE A C 1
ATOM 4617 O O . PHE A 1 630 ? 9.834 -8.628 -13.818 1.00 89.06 630 PHE A O 1
ATOM 4624 N N . THR A 1 631 ? 7.814 -8.637 -14.772 1.00 90.88 631 THR A N 1
ATOM 4625 C CA . THR A 1 631 ? 8.299 -8.461 -16.148 1.00 90.88 631 THR A CA 1
ATOM 4626 C C . THR A 1 631 ? 7.940 -7.069 -16.645 1.00 90.88 631 THR A C 1
ATOM 4628 O O . THR A 1 631 ? 6.805 -6.616 -16.473 1.00 90.88 631 THR A O 1
ATOM 4631 N N . SER A 1 632 ? 8.885 -6.402 -17.308 1.00 93.38 632 SER A N 1
ATOM 4632 C CA . SER A 1 632 ? 8.637 -5.126 -17.973 1.00 93.38 632 SER A CA 1
ATOM 4633 C C . SER A 1 632 ? 9.024 -5.144 -19.450 1.00 93.38 632 SER A C 1
ATOM 4635 O O . SER A 1 632 ? 9.941 -5.853 -19.874 1.00 93.38 632 SER A O 1
ATOM 4637 N N . PHE A 1 633 ? 8.322 -4.323 -20.228 1.00 93.75 633 PHE A N 1
ATOM 4638 C CA . PHE A 1 633 ? 8.576 -4.075 -21.641 1.00 93.75 633 PHE A CA 1
ATOM 4639 C C . PHE A 1 633 ? 8.842 -2.591 -21.851 1.00 93.75 633 PHE A C 1
ATOM 4641 O O . PHE A 1 633 ? 8.047 -1.745 -21.444 1.00 93.75 633 PHE A O 1
ATOM 4648 N N . HIS A 1 634 ? 9.981 -2.292 -22.464 1.00 94.75 634 HIS A N 1
ATOM 4649 C CA . HIS A 1 634 ? 10.453 -0.942 -22.722 1.00 94.75 634 HIS A CA 1
ATOM 4650 C C . HIS A 1 634 ? 10.453 -0.708 -24.228 1.00 94.75 634 HIS A C 1
ATOM 4652 O O . HIS A 1 634 ? 11.062 -1.480 -24.959 1.00 94.75 634 HIS A O 1
ATOM 4658 N N . ALA A 1 635 ? 9.772 0.330 -24.699 1.00 94.44 635 ALA A N 1
ATOM 4659 C CA . ALA A 1 635 ? 9.675 0.664 -26.116 1.00 94.44 635 ALA A CA 1
ATOM 4660 C C . ALA A 1 635 ? 9.863 2.167 -26.327 1.00 94.44 635 ALA A C 1
ATOM 4662 O O . ALA A 1 635 ? 9.537 2.972 -25.455 1.00 94.44 635 ALA A O 1
ATOM 4663 N N . CYS A 1 636 ? 10.371 2.542 -27.496 1.00 93.94 636 CYS A N 1
ATOM 4664 C CA . CYS A 1 636 ? 10.556 3.931 -27.893 1.00 93.94 636 CYS A CA 1
ATOM 4665 C C . CYS A 1 636 ? 9.757 4.228 -29.161 1.00 93.94 636 CYS A C 1
ATOM 4667 O O . CYS A 1 636 ? 9.809 3.454 -30.117 1.00 93.94 636 CYS A O 1
ATOM 4669 N N . PHE A 1 637 ? 9.049 5.355 -29.167 1.00 93.00 637 PHE A N 1
ATOM 4670 C CA . PHE A 1 637 ? 8.222 5.806 -30.279 1.00 93.00 637 PHE A CA 1
ATOM 4671 C C . PHE A 1 637 ? 8.589 7.245 -30.633 1.00 93.00 637 PHE A C 1
ATOM 4673 O O . PHE A 1 637 ? 8.463 8.138 -29.796 1.00 93.00 637 PHE A O 1
ATOM 4680 N N . ASP A 1 638 ? 9.030 7.461 -31.867 1.00 91.56 638 ASP A N 1
ATOM 4681 C CA . ASP A 1 638 ? 9.376 8.784 -32.380 1.00 91.56 638 ASP A CA 1
ATOM 4682 C C . ASP A 1 638 ? 8.239 9.316 -33.267 1.00 91.56 638 ASP A C 1
ATOM 4684 O O . ASP A 1 638 ? 7.727 8.614 -34.143 1.00 91.56 638 ASP A O 1
ATOM 4688 N N . PHE A 1 639 ? 7.850 10.568 -33.045 1.00 88.31 639 PHE A N 1
ATOM 4689 C CA . PHE A 1 639 ? 6.820 11.285 -33.791 1.00 88.31 639 PHE A CA 1
ATOM 4690 C C . PHE A 1 639 ? 7.424 12.584 -34.324 1.00 88.31 639 PHE A C 1
ATOM 4692 O O . PHE A 1 639 ? 7.843 13.421 -33.533 1.00 88.31 639 PHE A O 1
ATOM 4699 N N . ALA A 1 640 ? 7.462 12.758 -35.644 1.00 77.06 640 ALA A N 1
ATOM 4700 C CA . ALA A 1 640 ? 7.899 13.986 -36.321 1.00 77.06 640 ALA A CA 1
ATOM 4701 C C . ALA A 1 640 ? 6.726 14.618 -37.072 1.00 77.06 640 ALA A C 1
ATOM 4703 O O . ALA A 1 640 ? 5.888 13.852 -37.601 1.00 77.06 640 ALA A O 1
#

Radius of gyration: 27.24 Å; chains: 1; bounding box: 73×51×87 Å